Protein 1GNT (pdb70)

Solvent-accessible surface area: 20882 Å² total; per-residue (Å²): 32,33,20,12,11,14,2,9,7,28,191,56,91,6,8,77,120,128,8,117,17,18,19,52,51,103,2,4,10,10,10,21,0,0,15,14,0,0,34,0,0,0,10,0,1,27,50,3,93,119,49,58,88,77,35,67,80,9,18,67,18,4,1,60,0,0,2,1,1,3,9,6,1,4,29,32,49,66,60,0,65,62,32,0,52,79,0,12,66,72,3,54,136,4,75,99,38,3,49,62,19,30,110,84,125,71,71,124,98,28,98,103,132,40,48,84,4,0,69,40,87,25,93,57,117,36,1,64,120,37,1,127,75,15,19,24,99,70,20,156,84,90,37,28,45,4,8,38,12,6,5,3,4,0,0,9,0,1,0,0,1,5,18,13,0,23,40,26,67,44,97,94,66,97,4,6,45,4,2,10,55,0,0,0,9,8,32,82,144,48,60,83,118,91,13,35,59,20,5,46,98,0,0,11,23,0,31,36,0,7,31,9,3,17,85,0,6,27,97,61,16,25,56,6,65,79,15,141,3,66,9,4,34,24,193,62,26,0,0,0,0,4,3,15,9,5,54,2,0,23,16,0,0,151,53,1,104,83,40,48,1,12,0,0,0,1,3,13,0,0,1,0,11,1,3,54,36,3,78,149,26,128,28,22,34,2,1,1,1,5,2,12,69,66,0,9,89,23,0,48,26,0,36,0,0,0,0,0,5,1,2,17,0,0,31,35,96,207,130,25,90,0,63,93,21,0,4,1,0,23,15,0,1,34,140,58,14,90,75,18,73,101,42,89,113,93,30,52,14,96,0,65,53,0,16,55,40,0,125,178,22,77,55,8,79,88,73,52,99,44,51,5,61,0,0,5,4,40,98,26,10,61,72,51,19,129,83,9,14,86,4,25,151,84,40,43,2,112,29,6,0,8,1,3,6,7,2,0,74,65,190,52,1,48,14,4,32,73,0,0,92,92,6,48,174,50,0,0,0,11,0,0,0,8,3,0,27,42,3,18,81,64,147,40,47,88,22,64,53,6,30,10,23,7,3,1,1,2,3,7,7,7,46,0,12,10,31,9,7,80,72,12,53,134,64,62,62,53,147,66,17,49,104,6,35,18,10,25,0,9,2,2,1,7,0,0,5,5,0,11,14,5,3,15,4,103,52,22,3,90,20,0,17,5,0,13,45,59,11,22,2,30,6,99,90,7,29,123,50,19,74,118,76,19,69,13,49,80,36,38,82,28,144,88,8,20,64,27,0,33,72,45,159

Foldseek 3Di:
DWDFFWPQAPVLFTDDAAGPLGAHPQNLLLLLLLLLLLLLLLQLQLLCVVLVRHDCPCLLLLLLSLQLSWAQFARDSVVSLVSSVVSNVSSVVSVVVSQVSCCVVPVDGDDDDFDVSNPDDDHSVCRRVVSVQRGLVVDPDLQLSLLLVLLSLLLNLLSPLQNLLVLLPFHDPVNSNLSSVSSNVNRDDDDPVVSVVNLLVSLVSLLVSLVSSQCSCCVVQNAFAKDKFKAWFDFFQEEEEEDARVQLVLQVLVVCQPLRYAYEYEFQCQSVRRTNNNVPRPSPRGYYDAHPQPVQVRVQQQFAAYEYAGDNDGDHDPPGDCQARYEYERSHYDPSHHYFYDADVVGDTDPPVSSVRSNVTGGGDTPDTDTFIERPFQVHVVVCVVVVVVCCVVQLAVAEEEAEEEDDDDPLLLLVLLLLVPQDLSHAYEYAASSCRSHRPDPSQARPPHGSYYYNGHSSSVSRVVVVLVVVCVVVVHPASLPPRYAAEYEYTISSRSSSVSNCVSVPAAQHEYDPDDGSSQDPVNVVVCCVSGVYHYDDHSVVVSVVSSVSD

Sequence (553 aa):
MFCFQCQETAKNTGCTVKGMCGKPEETANLQDLLIFVLRGIAIYGEKLKELGQPDRSNDDFVLQGLFATITNANWDDARFEAMISEGLARRDKLRNAFLAVYKAKNGKDFSEPLPEAATWTGDSTAFAEKAKSVGILATENEDVRSLRELLIIGLKGVAAYAEHAAVLGFRKTEIDEFMLEALASTTKDLSVDEMVALVMKAGGMAVTTMALLDEANTTTYGNPEITQVNIGVGKNPGILISGHDLKDMAELLKQTEGTGVDVYTHGEMLPANYYPAFKKYPHFVGNYGGSWWQQNPEFESFNGPILLTTNCLVPLKKENTYLDRLYTTGVVGYEGAKHIADRPAGGAKDFSALIAQAKKCPPPVEIETGSIVGGFAHHQVLALADKVVEAVKSGAIKRFVVMAGCDGRQKSRSYYTEVAENLPKDTVILTAGCAKYRYNKLNLGDIGGIPRVLDAGQCNDSYSLAVIALKLKEVFGLDDINDLPVSYDIAWYEQKAVAVLLALLFLGVKGIRLGPTLPAFLSPNVAKVLVENFNIKPIGTVQDDIAAMMAGK

CATH classification: 1.20.1270.20 (+3 more: 1.20.1270.20, 3.40.50.2030, 3.40.50.2030)

InterPro domains:
  IPR004137 Hydroxylamine reductase/Ni-containing CO dehydrogenase [PF03063] (1-546)
  IPR004137 Hydroxylamine reductase/Ni-containing CO dehydrogenase [PTHR30109] (1-549)
  IPR010048 Hydroxylamine reductase [MF_00069] (1-551)
  IPR010048 Hydroxylamine reductase [PIRSF000076] (1-551)
  IPR010048 Hydroxylamine reductase [TIGR01703] (1-549)
  IPR010048 Hydroxylamine reductase [cd01914] (1-550)
  IPR011254 Prismane-like superfamily [SSF56821] (1-550)
  IPR016099 Prismane-like, alpha/beta-sandwich [G3DSA:3.40.50.2030] (227-375)
  IPR016099 Prismane-like, alpha/beta-sandwich [G3DSA:3.40.50.2030] (378-550)
  IPR016100 Prismane, alpha-bundle [G3DSA:1.20.1270.20] (1-139)
  IPR016100 Prismane, alpha-bundle [G3DSA:1.20.1270.20] (145-226)

Organism: Nitratidesulfovibrio vulgaris (strain ATCC 29579 / DSM 644 / CCUG 34227 / NCIMB 8303 / VKM B-1760 / Hildenborough) (NCBI:txid882)

GO terms:
  GO:0005737 cytoplasm (C, EXP)

Nearest PDB structures (foldseek):
  1oa1-assembly1_A  TM=1.001E+00  e=4.311E-103  Nitratidesulfovibrio vulgaris
  1e1d-assembly1_A  TM=1.001E+00  e=6.848E-101  Nitratidesulfovibrio vulgaris
  8cns-assembly1_A  TM=9.729E-01  e=6.229E-77  Methanothermococcus thermolithotrophicus DSM 2095
  1upx-assembly1_A  TM=9.746E-01  e=1.263E-75  Desulfovibrio desulfuricans
  7wsx-assembly1_B  TM=9.552E-01  e=4.262E-41  Methanothermobacter marburgensis

Radius of gyration: 23.28 Å; Cα contacts (8 Å, |Δi|>4): 1082; chains: 1; bounding box: 63×67×52 Å

B-factor: mean 16.41, std 9.08, range [6.79, 49.94]

Secondary structure (DSSP, 8-state):
--B--STT-GGGT-BSSB-TT--BHHHHHHHHHHHHHHHHHHHHHHHHHHTT----TTHHHHHHHHHHTSTTTB--HHHHHHHHHHHHHHHHHHHHHHHHHHHHHHSS-------GGGT----GGGHHHHHTTSSGGG--SHHHHHHHHHHHHHHHHHHHHHHHHHHTT---HHHHHHHHHHHHHTTS---HHHHHHHHHHHHHHHHHHHHHHHHHHHHHH-----EEEE-S--SS-EEEEESS-HHHHHHHHHHHTTTT-EEEE-GGGGGGGG-HHHHT-TTEEEE-S--GGGHHHHHHHH-S-EEESSS--PPPPTT---GGGEEEETT-B-TTSEEEPPPPTTS----HHHHHHHTTSPPPPP---SEEEE---HHHHHHTHHHHHHHHHHTS--EEEE--B---S-GGGHHHHHHHHHS-TTEEEEE-SGGGGGTTTS---EETTEESEEE--SGGGHHHHHHHHHHHHHHTT-S-GGGSSEEEEEE--SHHHHHHHHHHHHTT--S-EEESS--TT--HHHHHHHHHHH--B----HHHHHHHHHTT-

Structure (mmCIF, N/CA/C/O backbone):
data_1GNT
#
_entry.id   1GNT
#
_cell.length_a   63.810
_cell.length_b   64.530
_cell.length_c   151.870
_cell.angle_alpha   90.00
_cell.angle_beta   90.00
_cell.angle_gamma   90.00
#
_symmetry.space_group_name_H-M   'P 21 21 21'
#
loop_
_entity.id
_entity.type
_entity.pdbx_description
1 polymer 'HYBRID CLUSTER PROTEIN'
2 non-polymer 'IRON/SULFUR CLUSTER'
3 non-polymer 'IRON/SULFUR/OXYGEN HYBRID CLUSTER'
4 water water
#
loop_
_atom_site.group_PDB
_atom_site.id
_atom_site.type_symbol
_atom_site.label_atom_id
_atom_site.label_alt_id
_atom_site.label_comp_id
_atom_site.label_asym_id
_atom_site.label_entity_id
_atom_site.label_seq_id
_atom_site.pdbx_PDB_ins_code
_atom_site.Cartn_x
_atom_site.Cartn_y
_atom_site.Cartn_z
_atom_site.occupancy
_atom_site.B_iso_or_equiv
_atom_site.auth_seq_id
_atom_site.auth_comp_id
_atom_site.auth_asym_id
_atom_site.auth_atom_id
_atom_site.pdbx_PDB_model_num
ATOM 1 N N . MET A 1 1 ? 36.687 12.249 5.490 1.00 11.76 1 MET A N 1
ATOM 2 C CA . MET A 1 1 ? 37.049 13.101 6.674 1.00 10.54 1 MET A CA 1
ATOM 3 C C . MET A 1 1 ? 36.385 14.462 6.528 1.00 10.50 1 MET A C 1
ATOM 4 O O . MET A 1 1 ? 35.821 14.755 5.498 1.00 10.29 1 MET A O 1
ATOM 9 N N . PHE A 1 2 ? 36.421 15.273 7.589 1.00 9.97 2 PHE A N 1
ATOM 10 C CA . PHE A 1 2 ? 36.098 16.682 7.432 1.00 8.74 2 PHE A CA 1
ATOM 11 C C . PHE A 1 2 ? 36.916 17.535 8.387 1.00 8.76 2 PHE A C 1
ATOM 12 O O . PHE A 1 2 ? 36.801 17.365 9.587 1.00 8.86 2 PHE A O 1
ATOM 20 N N . CYS A 1 3 ? 37.667 18.472 7.834 1.00 8.00 3 CYS A N 1
ATOM 21 C CA . CYS A 1 3 ? 38.478 19.373 8.652 1.00 7.38 3 CYS A CA 1
ATOM 22 C C . CYS A 1 3 ? 38.522 20.698 7.899 1.00 7.65 3 CYS A C 1
ATOM 23 O O . CYS A 1 3 ? 38.754 20.721 6.693 1.00 8.77 3 CYS A O 1
ATOM 26 N N . PHE A 1 4 ? 38.315 21.815 8.600 1.00 7.96 4 PHE A N 1
ATOM 27 C CA . PHE A 1 4 ? 38.314 23.153 8.012 1.00 7.08 4 PHE A CA 1
ATOM 28 C C . PHE A 1 4 ? 38.958 24.213 8.897 1.00 7.02 4 PHE A C 1
ATOM 29 O O . PHE A 1 4 ? 38.709 25.397 8.724 1.00 8.57 4 PHE A O 1
ATOM 37 N N . GLN A 1 5 ? 39.819 23.782 9.809 1.00 7.38 5 GLN A N 1
ATOM 38 C CA . GLN A 1 5 ? 40.345 24.676 10.853 1.00 7.38 5 GLN A CA 1
ATOM 39 C C . GLN A 1 5 ? 41.516 25.571 10.467 1.00 7.87 5 GLN A C 1
ATOM 40 O O . GLN A 1 5 ? 41.841 26.458 11.248 1.00 8.54 5 GLN A O 1
ATOM 46 N N . CYS A 1 6 ? 42.150 25.382 9.310 1.00 7.95 6 CYS A N 1
ATOM 47 C CA . CYS A 1 6 ? 43.239 26.273 8.894 1.00 7.95 6 CYS A CA 1
ATOM 48 C C . CYS A 1 6 ? 42.918 26.997 7.599 1.00 8.31 6 CYS A C 1
ATOM 49 O O . CYS A 1 6 ? 41.974 26.658 6.865 1.00 8.47 6 CYS A O 1
ATOM 52 N N . GLN A 1 7 ? 43.729 27.999 7.311 1.00 8.50 7 GLN A N 1
ATOM 53 C CA . GLN A 1 7 ? 43.511 28.881 6.179 1.00 8.79 7 GLN A CA 1
ATOM 54 C C . GLN A 1 7 ? 43.601 28.151 4.836 1.00 8.97 7 GLN A C 1
ATOM 55 O O . GLN A 1 7 ? 42.959 28.556 3.872 1.00 10.01 7 GLN A O 1
ATOM 61 N N . GLU A 1 8 ? 44.387 27.086 4.803 1.00 9.24 8 GLU A N 1
ATOM 62 C CA . GLU A 1 8 ? 44.634 26.350 3.568 1.00 9.03 8 GLU A CA 1
ATOM 63 C C . GLU A 1 8 ? 43.602 25.269 3.237 1.00 9.68 8 GLU A C 1
ATOM 64 O O . GLU A 1 8 ? 43.792 24.451 2.312 1.00 10.44 8 GLU A O 1
ATOM 70 N N . THR A 1 9 ? 42.501 25.213 3.987 1.00 8.95 9 THR A N 1
ATOM 71 C CA . THR A 1 9 ? 41.479 24.198 3.750 1.00 9.19 9 THR A CA 1
ATOM 72 C C . THR A 1 9 ? 41.013 24.234 2.274 1.00 9.76 9 THR A C 1
ATOM 73 O O . THR A 1 9 ? 40.929 25.285 1.639 1.00 9.77 9 THR A O 1
ATOM 77 N N . ALA A 1 10 ? 40.733 23.033 1.775 1.00 9.68 10 ALA A N 1
ATOM 78 C CA . ALA A 1 10 ? 40.391 22.810 0.384 1.00 9.63 10 ALA A CA 1
ATOM 79 C C . ALA A 1 10 ? 39.203 23.664 -0.048 1.00 10.15 10 ALA A C 1
ATOM 80 O O . ALA A 1 10 ? 38.153 23.673 0.591 1.00 9.84 10 ALA A O 1
ATOM 82 N N . LYS A 1 11 ? 39.431 24.403 -1.130 1.00 11.52 11 LYS A N 1
ATOM 83 C CA . LYS A 1 11 ? 38.408 25.242 -1.760 1.00 12.51 11 LYS A CA 1
ATOM 84 C C . LYS A 1 11 ? 37.871 26.280 -0.808 1.00 12.69 11 LYS A C 1
ATOM 85 O O . LYS A 1 11 ? 36.862 26.899 -1.086 1.00 12.89 11 LYS A O 1
ATOM 91 N N . ASN A 1 12 ? 38.578 26.496 0.294 1.00 11.41 12 ASN A N 1
ATOM 92 C CA . ASN A 1 12 ? 38.089 27.308 1.407 1.00 11.79 12 ASN A CA 1
ATOM 93 C C . ASN A 1 12 ? 36.714 26.884 1.922 1.00 11.95 12 ASN A C 1
ATOM 94 O O . ASN A 1 12 ? 35.912 27.716 2.378 1.00 12.90 12 ASN A O 1
ATOM 99 N N . THR A 1 13 ? 36.434 25.583 1.833 1.00 10.94 13 THR A N 1
ATOM 100 C CA . THR A 1 13 ? 35.211 25.022 2.414 1.00 10.96 13 THR A CA 1
ATOM 101 C C . THR A 1 13 ? 35.517 23.858 3.358 1.00 9.95 13 THR A C 1
ATOM 102 O O . THR A 1 13 ? 34.799 23.641 4.315 1.00 10.60 13 THR A O 1
ATOM 106 N N . GLY A 1 14 ? 36.555 23.084 3.081 1.00 8.59 14 GLY A N 1
ATOM 107 C CA . GLY A 1 14 ? 36.901 21.988 3.973 1.00 8.70 14 GLY A CA 1
ATOM 108 C C . GLY A 1 14 ? 37.560 20.807 3.268 1.00 8.66 14 GLY A C 1
ATOM 109 O O . GLY A 1 14 ? 37.211 20.465 2.140 1.00 9.68 14 GLY A O 1
ATOM 110 N N . CYS A 1 15 ? 38.547 20.212 3.920 1.00 8.96 15 CYS A N 1
ATOM 111 C CA . CYS A 1 15 ? 39.223 19.028 3.420 1.00 8.59 15 CYS A CA 1
ATOM 112 C C . CYS A 1 15 ? 38.401 17.796 3.719 1.00 9.27 15 CYS A C 1
ATOM 113 O O . CYS A 1 15 ? 38.026 17.562 4.848 1.00 9.64 15 CYS A O 1
ATOM 116 N N . THR A 1 16 ? 38.192 16.982 2.683 1.00 10.60 16 THR A N 1
ATOM 117 C CA . THR A 1 16 ? 37.285 15.843 2.783 1.00 12.02 16 THR A CA 1
ATOM 118 C C . THR A 1 16 ? 37.858 14.470 2.463 1.00 11.43 16 THR A C 1
ATOM 119 O O . THR A 1 16 ? 37.248 13.450 2.804 1.00 11.96 16 THR A O 1
ATOM 123 N N . VAL A 1 17 ? 39.043 14.463 1.863 1.00 11.16 17 VAL A N 1
ATOM 124 C CA . VAL A 1 17 ? 39.690 13.207 1.478 1.00 12.01 17 VAL A CA 1
ATOM 125 C C . VAL A 1 17 ? 41.060 13.060 2.150 1.00 11.16 17 VAL A C 1
ATOM 126 O O . VAL A 1 17 ? 41.298 12.071 2.856 1.00 12.34 17 VAL A O 1
ATOM 130 N N . LYS A 1 18 ? 41.909 14.055 1.951 1.00 11.21 18 LYS A N 1
ATOM 131 C CA . LYS A 1 18 ? 43.214 14.148 2.600 1.00 11.40 18 LYS A CA 1
ATOM 132 C C . LYS A 1 18 ? 43.428 15.646 2.768 1.00 10.85 18 LYS A C 1
ATOM 133 O O . LYS A 1 18 ? 43.132 16.420 1.861 1.00 12.24 18 LYS A O 1
ATOM 139 N N . GLY A 1 19 ? 44.004 16.057 3.898 1.00 10.06 19 GLY A N 1
ATOM 140 C CA . GLY A 1 19 ? 44.198 17.471 4.107 1.00 9.93 19 GLY A CA 1
ATOM 141 C C . GLY A 1 19 ? 45.193 18.068 3.147 1.00 9.50 19 GLY A C 1
ATOM 142 O O . GLY A 1 19 ? 46.179 17.405 2.736 1.00 10.03 19 GLY A O 1
ATOM 143 N N . MET A 1 20 ? 45.033 19.365 2.863 1.00 9.85 20 MET A N 1
ATOM 144 C CA . MET A 1 20 ? 46.010 20.104 2.089 1.00 10.32 20 MET A CA 1
ATOM 145 C C . MET A 1 20 ? 47.346 20.173 2.841 1.00 10.89 20 MET A C 1
ATOM 146 O O . MET A 1 20 ? 48.398 20.352 2.214 1.00 11.84 20 MET A O 1
ATOM 151 N N . CYS A 1 21 ? 47.338 20.012 4.165 1.00 9.76 21 CYS A N 1
ATOM 152 C CA . CYS A 1 21 ? 48.538 19.946 4.980 1.00 9.68 21 CYS A CA 1
ATOM 153 C C . CYS A 1 21 ? 49.211 18.576 4.895 1.00 9.65 21 CYS A C 1
ATOM 154 O O . CYS A 1 21 ? 50.354 18.430 5.335 1.00 9.95 21 CYS A O 1
ATOM 157 N N . GLY A 1 22 ? 48.497 17.577 4.373 1.00 9.61 22 GLY A N 1
ATOM 158 C CA . GLY A 1 22 ? 48.960 16.206 4.326 1.00 10.21 22 GLY A CA 1
ATOM 159 C C . GLY A 1 22 ? 48.237 15.275 5.282 1.00 10.32 22 GLY A C 1
ATOM 160 O O . GLY A 1 22 ? 48.474 14.086 5.271 1.00 11.73 22 GLY A O 1
ATOM 161 N N . LYS A 1 23 ? 47.324 15.786 6.106 1.00 9.44 23 LYS A N 1
ATOM 162 C CA . LYS A 1 23 ? 46.709 14.950 7.133 1.00 9.61 23 LYS A CA 1
ATOM 163 C C . LYS A 1 23 ? 45.802 13.897 6.505 1.00 9.55 23 LYS A C 1
ATOM 164 O O . LYS A 1 23 ? 44.795 14.224 5.853 1.00 9.59 23 LYS A O 1
ATOM 170 N N . PRO A 1 24 ? 46.127 12.615 6.713 1.00 9.83 24 PRO A N 1
ATOM 171 C CA . PRO A 1 24 ? 45.290 11.543 6.172 1.00 10.93 24 PRO A CA 1
ATOM 172 C C . PRO A 1 24 ? 43.982 11.374 6.911 1.00 11.03 24 PRO A C 1
ATOM 173 O O . PRO A 1 24 ? 43.838 11.787 8.060 1.00 10.24 24 PRO A O 1
ATOM 177 N N . GLU A 1 25 ? 43.027 10.751 6.235 1.00 10.27 25 GLU A N 1
ATOM 178 C CA . GLU A 1 25 ? 41.717 10.482 6.779 1.00 10.85 25 GLU A CA 1
ATOM 179 C C . GLU A 1 25 ? 41.782 9.842 8.157 1.00 11.05 25 GLU A C 1
ATOM 180 O O . GLU A 1 25 ? 41.082 10.253 9.073 1.00 10.08 25 GLU A O 1
ATOM 191 N N . GLU A 1 26 ? 42.635 8.841 8.339 1.00 10.67 26 GLU A N 1
ATOM 192 C CA . GLU A 1 26 ? 42.670 8.132 9.599 1.00 10.74 26 GLU A CA 1
ATOM 193 C C . GLU A 1 26 ? 43.114 9.032 10.760 1.00 10.21 26 GLU A C 1
ATOM 194 O O . GLU A 1 26 ? 42.584 8.954 11.849 1.00 9.98 26 GLU A O 1
ATOM 205 N N . THR A 1 27 ? 44.105 9.860 10.482 1.00 9.44 27 THR A N 1
ATOM 206 C CA . THR A 1 27 ? 44.598 10.810 11.475 1.00 9.67 27 THR A CA 1
ATOM 207 C C . THR A 1 27 ? 43.553 11.870 11.799 1.00 8.53 27 THR A C 1
ATOM 208 O O . THR A 1 27 ? 43.319 12.170 12.970 1.00 7.85 27 THR A O 1
ATOM 212 N N . ALA A 1 28 ? 42.948 12.413 10.756 1.00 8.95 28 ALA A N 1
ATOM 213 C CA . ALA A 1 28 ? 41.912 13.423 10.946 1.00 8.49 28 ALA A CA 1
ATOM 214 C C . ALA A 1 28 ? 40.786 12.904 11.816 1.00 8.33 28 ALA A C 1
ATOM 215 O O . ALA A 1 28 ? 40.325 13.584 12.751 1.00 8.76 28 ALA A O 1
ATOM 217 N N . ASN A 1 29 ? 40.366 11.683 11.526 1.00 8.10 29 ASN A N 1
ATOM 218 C CA . ASN A 1 29 ? 39.269 11.102 12.252 1.00 8.93 29 ASN A CA 1
ATOM 219 C C . ASN A 1 29 ? 39.657 10.815 13.705 1.00 9.09 29 ASN A C 1
ATOM 220 O O . ASN A 1 29 ? 38.862 11.041 14.624 1.00 8.84 29 ASN A O 1
ATOM 225 N N . LEU A 1 30 ? 40.887 10.376 13.949 1.00 8.12 30 LEU A N 1
ATOM 226 C CA . LEU A 1 30 ? 41.316 10.131 15.321 1.00 8.95 30 LEU A CA 1
ATOM 227 C C . LEU A 1 30 ? 41.358 11.434 16.128 1.00 8.13 30 LEU A C 1
ATOM 228 O O . LEU A 1 30 ? 41.034 11.440 17.306 1.00 8.41 30 LEU A O 1
ATOM 233 N N . GLN A 1 31 ? 41.747 12.526 15.496 1.00 8.11 31 GLN A N 1
ATOM 234 C CA . GLN A 1 31 ? 41.722 13.835 16.162 1.00 8.10 31 GLN A CA 1
ATOM 235 C C . GLN A 1 31 ? 40.287 14.181 16.558 1.00 8.09 31 GLN A C 1
ATOM 236 O O . GLN A 1 31 ? 40.038 14.649 17.688 1.00 8.42 31 GLN A O 1
ATOM 242 N N . ASP A 1 32 ? 39.327 13.931 15.664 1.00 8.38 32 ASP A N 1
ATOM 243 C CA . ASP A 1 32 ? 37.910 14.139 16.010 1.00 8.70 32 ASP A CA 1
ATOM 244 C C . ASP A 1 32 ? 37.480 13.294 17.219 1.00 8.77 32 ASP A C 1
ATOM 245 O O . ASP A 1 32 ? 36.733 13.739 18.058 1.00 8.57 32 ASP A O 1
ATOM 250 N N . LEU A 1 33 ? 37.913 12.047 17.273 1.00 8.91 33 LEU A N 1
ATOM 251 C CA . LEU A 1 33 ? 37.541 11.159 18.356 1.00 8.62 33 LEU A CA 1
ATOM 252 C C . LEU A 1 33 ? 38.168 11.626 19.676 1.00 8.19 33 LEU A C 1
ATOM 253 O O . LEU A 1 33 ? 37.522 11.566 20.723 1.00 8.27 33 LEU A O 1
ATOM 258 N N . LEU A 1 34 ? 39.419 12.089 19.628 1.00 7.77 34 LEU A N 1
ATOM 259 C CA . LEU A 1 34 ? 39.989 12.668 20.835 1.00 8.07 34 LEU A CA 1
ATOM 260 C C . LEU A 1 34 ? 39.149 13.850 21.341 1.00 7.61 34 LEU A C 1
ATOM 261 O O . LEU A 1 34 ? 38.894 13.980 22.544 1.00 8.46 34 LEU A O 1
ATOM 266 N N . ILE A 1 35 ? 38.811 14.781 20.449 1.00 7.00 35 ILE A N 1
ATOM 267 C CA . ILE A 1 35 ? 38.025 15.935 20.900 1.00 7.76 35 ILE A CA 1
ATOM 268 C C . ILE A 1 35 ? 36.659 15.482 21.487 1.00 7.90 35 ILE A C 1
ATOM 269 O O . ILE A 1 35 ? 36.196 16.036 22.483 1.00 7.85 35 ILE A O 1
ATOM 278 N N . PHE A 1 36 ? 36.055 14.451 20.907 1.00 8.95 36 PHE A N 1
ATOM 279 C CA . PHE A 1 36 ? 34.826 13.863 21.448 1.00 8.78 36 PHE A CA 1
ATOM 280 C C . PHE A 1 36 ? 35.050 13.406 22.895 1.00 9.36 36 PHE A C 1
ATOM 281 O O . PHE A 1 36 ? 34.231 13.698 23.782 1.00 8.53 36 PHE A O 1
ATOM 289 N N . VAL A 1 37 ? 36.129 12.689 23.162 1.00 8.12 37 VAL A N 1
ATOM 290 C CA . VAL A 1 37 ? 36.426 12.239 24.506 1.00 8.56 37 VAL A CA 1
ATOM 291 C C . VAL A 1 37 ? 36.684 13.425 25.448 1.00 8.54 37 VAL A C 1
ATOM 292 O O . VAL A 1 37 ? 36.284 13.420 26.609 1.00 8.55 37 VAL A O 1
ATOM 296 N N . LEU A 1 38 ? 37.387 14.445 24.960 1.00 8.25 38 LEU A N 1
ATOM 297 C CA . LEU A 1 38 ? 37.596 15.635 25.772 1.00 8.46 38 LEU A CA 1
ATOM 298 C C . LEU A 1 38 ? 36.266 16.297 26.157 1.00 7.87 38 LEU A C 1
ATOM 299 O O . LEU A 1 38 ? 36.141 16.803 27.266 1.00 8.48 38 LEU A O 1
ATOM 304 N N . ARG A 1 39 ? 35.300 16.293 25.243 1.00 8.44 39 ARG A N 1
ATOM 305 C CA . ARG A 1 39 ? 33.971 16.831 25.570 1.00 8.34 39 ARG A CA 1
ATOM 306 C C . ARG A 1 39 ? 33.355 16.007 26.715 1.00 8.09 39 ARG A C 1
ATOM 307 O O . ARG A 1 39 ? 32.687 16.568 27.575 1.00 8.67 39 ARG A O 1
ATOM 315 N N . GLY A 1 40 ? 33.558 14.689 26.715 1.00 8.16 40 GLY A N 1
ATOM 316 C CA . GLY A 1 40 ? 33.050 13.848 27.789 1.00 8.76 40 GLY A CA 1
ATOM 317 C C . GLY A 1 40 ? 33.692 14.180 29.124 1.00 8.90 40 GLY A C 1
ATOM 318 O O . GLY A 1 40 ? 32.978 14.269 30.151 1.00 9.39 40 GLY A O 1
ATOM 319 N N . ILE A 1 41 ? 35.009 14.354 29.143 1.00 8.57 41 ILE A N 1
ATOM 320 C CA . ILE A 1 41 ? 35.684 14.774 30.352 1.00 8.86 41 ILE A CA 1
ATOM 321 C C . ILE A 1 41 ? 35.085 16.079 30.851 1.00 8.98 41 ILE A C 1
ATOM 322 O O . ILE A 1 41 ? 34.829 16.276 32.033 1.00 8.75 41 ILE A O 1
ATOM 327 N N . ALA A 1 42 ? 34.883 17.000 29.924 1.00 8.02 42 ALA A N 1
ATOM 328 C CA . ALA A 1 42 ? 34.367 18.316 30.255 1.00 7.83 42 ALA A CA 1
ATOM 329 C C . ALA A 1 42 ? 32.950 18.279 30.850 1.00 8.70 42 ALA A C 1
ATOM 330 O O . ALA A 1 42 ? 32.666 19.052 31.764 1.00 8.84 42 ALA A O 1
ATOM 332 N N . ILE A 1 43 ? 32.074 17.435 30.314 1.00 8.55 43 ILE A N 1
ATOM 333 C CA . ILE A 1 43 ? 30.723 17.323 30.855 1.00 9.12 43 ILE A CA 1
ATOM 334 C C . ILE A 1 43 ? 30.768 17.035 32.350 1.00 8.77 43 ILE A C 1
ATOM 335 O O . ILE A 1 43 ? 30.161 17.735 33.163 1.00 9.39 43 ILE A O 1
ATOM 340 N N . TYR A 1 44 ? 31.509 15.998 32.731 1.00 8.51 44 TYR A N 1
ATOM 341 C CA . TYR A 1 44 ? 31.587 15.651 34.151 1.00 9.56 44 TYR A CA 1
ATOM 342 C C . TYR A 1 44 ? 32.401 16.670 34.971 1.00 10.20 44 TYR A C 1
ATOM 343 O O . TYR A 1 44 ? 32.070 16.968 36.130 1.00 10.22 44 TYR A O 1
ATOM 352 N N . GLY A 1 45 ? 33.511 17.172 34.404 1.00 10.06 45 GLY A N 1
ATOM 353 C CA . GLY A 1 45 ? 34.342 18.110 35.126 1.00 10.16 45 GLY A CA 1
ATOM 354 C C . GLY A 1 45 ? 33.632 19.406 35.426 1.00 10.51 45 GLY A C 1
ATOM 355 O O . GLY A 1 45 ? 33.849 20.013 36.476 1.00 10.96 45 GLY A O 1
ATOM 356 N N . GLU A 1 46 ? 32.773 19.834 34.511 1.00 10.32 46 GLU A N 1
ATOM 357 C CA . GLU A 1 46 ? 31.973 21.008 34.724 1.00 11.72 46 GLU A CA 1
ATOM 358 C C . GLU A 1 46 ? 30.930 20.730 35.803 1.00 11.61 46 GLU A C 1
ATOM 359 O O . GLU A 1 46 ? 30.748 21.543 36.700 1.00 12.84 46 GLU A O 1
ATOM 365 N N . LYS A 1 47 ? 30.265 19.584 35.759 1.00 11.59 47 LYS A N 1
ATOM 366 C CA . LYS A 1 47 ? 29.280 19.284 36.786 1.00 11.92 47 LYS A CA 1
ATOM 367 C C . LYS A 1 47 ? 29.896 19.173 38.180 1.00 12.18 47 LYS A C 1
ATOM 368 O O . LYS A 1 47 ? 29.281 19.607 39.169 1.00 12.89 47 LYS A O 1
ATOM 374 N N . LEU A 1 48 ? 31.095 18.614 38.291 1.00 12.12 48 LEU A N 1
ATOM 375 C CA . LEU A 1 48 ? 31.708 18.490 39.600 1.00 12.49 48 LEU A CA 1
ATOM 376 C C . LEU A 1 48 ? 32.007 19.874 40.179 1.00 13.50 48 LEU A C 1
ATOM 377 O O . LEU A 1 48 ? 31.836 20.110 41.385 1.00 13.80 48 LEU A O 1
ATOM 382 N N . LYS A 1 49 ? 32.474 20.790 39.336 1.00 13.69 49 LYS A N 1
ATOM 383 C CA . LYS A 1 49 ? 32.718 22.163 39.771 1.00 14.71 49 LYS A CA 1
ATOM 384 C C . LYS A 1 49 ? 31.408 22.812 40.257 1.00 15.77 49 LYS A C 1
ATOM 385 O O . LYS A 1 49 ? 31.367 23.430 41.333 1.00 16.75 49 LYS A O 1
ATOM 391 N N . GLU A 1 50 ? 30.338 22.653 39.487 1.00 16.61 50 GLU A N 1
ATOM 392 C CA . GLU A 1 50 ? 29.016 23.177 39.857 1.00 18.35 50 GLU A CA 1
ATOM 393 C C . GLU A 1 50 ? 28.500 22.625 41.190 1.00 18.38 50 GLU A C 1
ATOM 394 O O . GLU A 1 50 ? 27.779 23.329 41.913 1.00 19.41 50 GLU A O 1
ATOM 400 N N . LEU A 1 51 ? 28.852 21.383 41.512 1.00 18.06 51 LEU A N 1
ATOM 401 C CA . LEU A 1 51 ? 28.443 20.740 42.767 1.00 18.77 51 LEU A CA 1
ATOM 402 C C . LEU A 1 51 ? 29.330 21.116 43.954 1.00 19.11 51 LEU A C 1
ATOM 403 O O . LEU A 1 51 ? 29.099 20.638 45.067 1.00 20.49 51 LEU A O 1
ATOM 408 N N . GLY A 1 52 ? 30.340 21.944 43.716 1.00 19.02 52 GLY A N 1
ATOM 409 C CA . GLY A 1 52 ? 31.242 22.388 44.764 1.00 19.09 52 GLY A CA 1
ATOM 410 C C . GLY A 1 52 ? 32.401 21.447 45.054 1.00 18.81 52 GLY A C 1
ATOM 411 O O . GLY A 1 52 ? 33.061 21.573 46.088 1.00 19.52 52 GLY A O 1
ATOM 412 N N . GLN A 1 53 ? 32.654 20.490 44.161 1.00 17.97 53 GLN A N 1
ATOM 413 C CA . GLN A 1 53 ? 33.752 19.557 44.342 1.00 17.77 53 GLN A CA 1
ATOM 414 C C . GLN A 1 53 ? 34.599 19.461 43.053 1.00 16.42 53 GLN A C 1
ATOM 415 O O . GLN A 1 53 ? 34.691 18.408 42.444 1.00 15.73 53 GLN A O 1
ATOM 421 N N . PRO A 1 54 ? 35.212 20.567 42.645 1.00 15.76 54 PRO A N 1
ATOM 422 C CA . PRO A 1 54 ? 35.998 20.561 41.408 1.00 15.75 54 PRO A CA 1
ATOM 423 C C . PRO A 1 54 ? 37.180 19.622 41.463 1.00 14.89 54 PRO A C 1
ATOM 424 O O . PRO A 1 54 ? 37.787 19.390 42.513 1.00 15.43 54 PRO A O 1
ATOM 428 N N . ASP A 1 55 ? 37.463 19.045 40.302 1.00 13.82 55 ASP A N 1
ATOM 429 C CA . ASP A 1 55 ? 38.580 18.128 40.104 1.00 13.41 55 ASP A CA 1
ATOM 430 C C . ASP A 1 55 ? 39.422 18.706 38.956 1.00 12.87 55 ASP A C 1
ATOM 431 O O . ASP A 1 55 ? 38.947 18.850 37.826 1.00 13.29 55 ASP A O 1
ATOM 436 N N . ARG A 1 56 ? 40.651 19.083 39.280 1.00 12.37 56 ARG A N 1
ATOM 437 C CA . ARG A 1 56 ? 41.599 19.690 38.344 1.00 12.80 56 ARG A CA 1
ATOM 438 C C . ARG A 1 56 ? 42.676 18.706 37.895 1.00 12.77 56 ARG A C 1
ATOM 439 O O . ARG A 1 56 ? 43.681 19.129 37.313 1.00 13.16 56 ARG A O 1
ATOM 447 N N . SER A 1 57 ? 42.475 17.417 38.138 1.00 12.33 57 SER A N 1
ATOM 448 C CA . SER A 1 57 ? 43.517 16.433 37.850 1.00 12.80 57 SER A CA 1
ATOM 449 C C . SER A 1 57 ? 43.779 16.232 36.356 1.00 12.38 57 SER A C 1
ATOM 450 O O . SER A 1 57 ? 44.796 15.620 35.986 1.00 13.77 57 SER A O 1
ATOM 453 N N . ASN A 1 58 ? 42.859 16.697 35.511 1.00 11.35 58 ASN A N 1
ATOM 454 C CA . ASN A 1 58 ? 42.980 16.532 34.065 1.00 10.49 58 ASN A CA 1
ATOM 455 C C . ASN A 1 58 ? 43.418 17.796 33.358 1.00 10.20 58 ASN A C 1
ATOM 456 O O . ASN A 1 58 ? 43.440 17.814 32.142 1.00 9.56 58 ASN A O 1
ATOM 461 N N . ASP A 1 59 ? 43.817 18.837 34.087 1.00 10.16 59 ASP A N 1
ATOM 462 C CA . ASP A 1 59 ? 44.183 20.127 33.460 1.00 10.47 59 ASP A CA 1
ATOM 463 C C . ASP A 1 59 ? 45.245 19.947 32.336 1.00 10.28 59 ASP A C 1
ATOM 464 O O . ASP A 1 59 ? 45.077 20.436 31.200 1.00 9.59 59 ASP A O 1
ATOM 469 N N . ASP A 1 60 ? 46.372 19.316 32.648 1.00 10.14 60 ASP A N 1
ATOM 470 C CA . ASP A 1 60 ? 47.430 19.178 31.649 1.00 11.14 60 ASP A CA 1
ATOM 471 C C . ASP A 1 60 ? 47.006 18.295 30.488 1.00 9.21 60 ASP A C 1
ATOM 472 O O . ASP A 1 60 ? 47.337 18.581 29.330 1.00 8.95 60 ASP A O 1
ATOM 477 N N . PHE A 1 61 ? 46.296 17.209 30.792 1.00 9.36 61 PHE A N 1
ATOM 478 C CA . PHE A 1 61 ? 45.804 16.303 29.763 1.00 9.77 61 PHE A CA 1
ATOM 479 C C . PHE A 1 61 ? 44.933 17.021 28.738 1.00 8.91 61 PHE A C 1
ATOM 480 O O . PHE A 1 61 ? 45.045 16.798 27.522 1.00 8.65 61 PHE A O 1
ATOM 488 N N . VAL A 1 62 ? 44.063 17.897 29.230 1.00 8.44 62 VAL A N 1
ATOM 489 C CA . VAL A 1 62 ? 43.174 18.626 28.343 1.00 8.30 62 VAL A CA 1
ATOM 490 C C . VAL A 1 62 ? 43.925 19.612 27.460 1.00 7.60 62 VAL A C 1
ATOM 491 O O . VAL A 1 62 ? 43.686 19.669 26.265 1.00 8.08 62 VAL A O 1
ATOM 495 N N . LEU A 1 63 ? 44.856 20.357 28.048 1.00 8.59 63 LEU A N 1
ATOM 496 C CA . LEU A 1 63 ? 45.625 21.315 27.231 1.00 8.64 63 LEU A CA 1
ATOM 497 C C . LEU A 1 63 ? 46.405 20.586 26.140 1.00 8.19 63 LEU A C 1
ATOM 498 O O . LEU A 1 63 ? 46.416 20.982 24.970 1.00 8.90 63 LEU A O 1
ATOM 503 N N . GLN A 1 64 ? 47.047 19.483 26.518 1.00 8.99 64 GLN A N 1
ATOM 504 C CA . GLN A 1 64 ? 47.908 18.793 25.570 1.00 9.36 64 GLN A CA 1
ATOM 505 C C . GLN A 1 64 ? 47.113 18.085 24.488 1.00 9.42 64 GLN A C 1
ATOM 506 O O . GLN A 1 64 ? 47.558 17.998 23.331 1.00 9.74 64 GLN A O 1
ATOM 512 N N . GLY A 1 65 ? 45.928 17.596 24.835 1.00 8.82 65 GLY A N 1
ATOM 513 C CA . GLY A 1 65 ? 45.072 16.940 23.869 1.00 8.58 65 GLY A CA 1
ATOM 514 C C . GLY A 1 65 ? 44.567 17.897 22.808 1.00 8.31 65 GLY A C 1
ATOM 515 O O . GLY A 1 65 ? 44.541 17.603 21.623 1.00 9.49 65 GLY A O 1
ATOM 516 N N . LEU A 1 66 ? 44.129 19.079 23.253 1.00 7.98 66 LEU A N 1
ATOM 517 C CA . LEU A 1 66 ? 43.709 20.116 22.327 1.00 7.69 66 LEU A CA 1
ATOM 518 C C . LEU A 1 66 ? 44.887 20.514 21.421 1.00 7.35 66 LEU A C 1
ATOM 519 O O . LEU A 1 66 ? 44.737 20.597 20.202 1.00 7.84 66 LEU A O 1
ATOM 524 N N . PHE A 1 67 ? 46.059 20.773 22.018 1.00 7.82 67 PHE A N 1
ATOM 525 C CA . PHE A 1 67 ? 47.231 21.229 21.285 1.00 8.08 67 PHE A CA 1
ATOM 526 C C . PHE A 1 67 ? 47.611 20.182 20.225 1.00 8.00 67 PHE A C 1
ATOM 527 O O . PHE A 1 67 ? 47.999 20.544 19.107 1.00 7.86 67 PHE A O 1
ATOM 535 N N . ALA A 1 68 ? 47.541 18.890 20.560 1.00 8.36 68 ALA A N 1
ATOM 536 C CA . ALA A 1 68 ? 47.921 17.831 19.610 1.00 9.13 68 ALA A CA 1
ATOM 537 C C . ALA A 1 68 ? 47.093 17.858 18.339 1.00 9.20 68 ALA A C 1
ATOM 538 O O . ALA A 1 68 ? 47.529 17.302 17.320 1.00 9.32 68 ALA A O 1
ATOM 540 N N . THR A 1 69 ? 45.895 18.464 18.378 1.00 8.27 69 THR A N 1
ATOM 541 C CA . THR A 1 69 ? 45.027 18.549 17.204 1.00 8.50 69 THR A CA 1
ATOM 542 C C . THR A 1 69 ? 45.171 19.820 16.384 1.00 8.06 69 THR A C 1
ATOM 543 O O . THR A 1 69 ? 44.432 19.995 15.392 1.00 9.50 69 THR A O 1
ATOM 547 N N . ILE A 1 70 ? 46.100 20.695 16.764 1.00 7.88 70 ILE A N 1
ATOM 548 C CA . ILE A 1 70 ? 46.365 21.896 15.993 1.00 7.81 70 ILE A CA 1
ATOM 549 C C . ILE A 1 70 ? 47.060 21.517 14.670 1.00 6.79 70 ILE A C 1
ATOM 550 O O . ILE A 1 70 ? 47.787 20.521 14.586 1.00 7.66 70 ILE A O 1
ATOM 555 N N . THR A 1 71 ? 46.857 22.318 13.643 1.00 6.96 71 THR A N 1
ATOM 556 C CA . THR A 1 71 ? 47.449 22.063 12.340 1.00 7.57 71 THR A CA 1
ATOM 557 C C . THR A 1 71 ? 48.969 21.884 12.457 1.00 7.92 71 THR A C 1
ATOM 558 O O . THR A 1 71 ? 49.666 22.689 13.094 1.00 7.93 71 THR A O 1
ATOM 562 N N . ASN A 1 72 ? 49.454 20.815 11.834 1.00 7.22 72 ASN A N 1
ATOM 563 C CA . ASN A 1 72 ? 50.901 20.497 11.783 1.00 7.47 72 ASN A CA 1
ATOM 564 C C . ASN A 1 72 ? 51.570 20.153 13.129 1.00 7.80 72 ASN A C 1
ATOM 565 O O . ASN A 1 72 ? 52.805 20.246 13.256 1.00 8.32 72 ASN A O 1
ATOM 570 N N . ALA A 1 73 ? 50.768 19.754 14.124 1.00 8.07 73 ALA A N 1
ATOM 571 C CA . ALA A 1 73 ? 51.320 19.438 15.445 1.00 8.33 73 ALA A CA 1
ATOM 572 C C . ALA A 1 73 ? 51.677 17.980 15.622 1.00 8.56 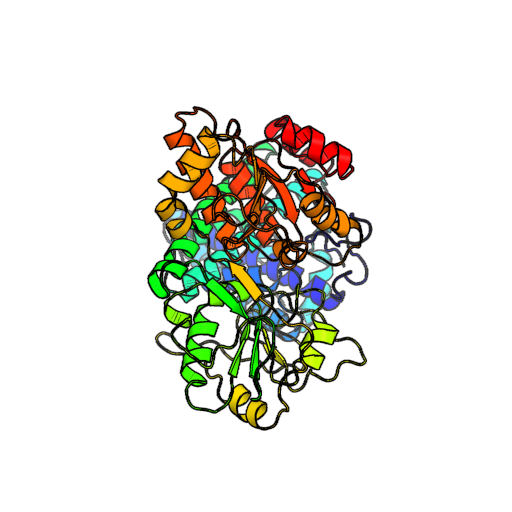73 ALA A C 1
ATOM 573 O O . ALA A 1 73 ? 52.771 17.673 16.068 1.00 9.66 73 ALA A O 1
ATOM 575 N N . ASN A 1 74 ? 50.764 17.066 15.338 1.00 9.15 74 ASN A N 1
ATOM 576 C CA . ASN A 1 74 ? 51.011 15.647 15.629 1.00 9.18 74 ASN A CA 1
ATOM 577 C C . ASN A 1 74 ? 50.374 14.791 14.566 1.00 9.03 74 ASN A C 1
ATOM 578 O O . ASN A 1 74 ? 49.201 14.928 14.238 1.00 10.20 74 ASN A O 1
ATOM 583 N N . TRP A 1 75 ? 51.227 13.943 13.990 1.00 8.98 75 TRP A N 1
ATOM 584 C CA . TRP A 1 75 ? 50.925 13.102 12.838 1.00 9.89 75 TRP A CA 1
ATOM 585 C C . TRP A 1 75 ? 50.933 11.614 13.197 1.00 9.88 75 TRP A C 1
ATOM 586 O O . TRP A 1 75 ? 50.773 10.755 12.320 1.00 10.73 75 TRP A O 1
ATOM 597 N N . ASP A 1 76 ? 51.205 11.287 14.452 1.00 9.70 76 ASP A N 1
ATOM 598 C CA . ASP A 1 76 ? 51.405 9.888 14.886 1.00 9.97 76 ASP A CA 1
ATOM 599 C C . ASP A 1 76 ? 50.115 9.265 15.422 1.00 9.50 76 ASP A C 1
ATOM 600 O O . ASP A 1 76 ? 49.663 9.575 16.534 1.00 9.27 76 ASP A O 1
ATOM 605 N N . ASP A 1 77 ? 49.498 8.422 14.605 1.00 9.78 77 ASP A N 1
ATOM 606 C CA . ASP A 1 77 ? 48.242 7.823 14.998 1.00 10.03 77 ASP A CA 1
ATOM 607 C C . ASP A 1 77 ? 48.293 7.085 16.312 1.00 10.36 77 ASP A C 1
ATOM 608 O O . ASP A 1 77 ? 47.303 7.066 17.051 1.00 10.50 77 ASP A O 1
ATOM 613 N N . ALA A 1 78 ? 49.425 6.464 16.620 1.00 11.28 78 ALA A N 1
ATOM 614 C CA . ALA A 1 78 ? 49.578 5.766 17.890 1.00 11.62 78 ALA A CA 1
ATOM 615 C C . ALA A 1 78 ? 49.472 6.704 19.081 1.00 11.24 78 ALA A C 1
ATOM 616 O O . ALA A 1 78 ? 48.995 6.292 20.143 1.00 11.69 78 ALA A O 1
ATOM 618 N N . ARG A 1 79 ? 49.961 7.936 18.927 1.00 11.08 79 ARG A N 1
ATOM 619 C CA . ARG A 1 79 ? 49.869 8.928 19.995 1.00 10.79 79 ARG A CA 1
ATOM 620 C C . ARG A 1 79 ? 48.399 9.253 20.238 1.00 10.34 79 ARG A C 1
ATOM 621 O O . ARG A 1 79 ? 47.958 9.349 21.381 1.00 9.79 79 ARG A O 1
ATOM 629 N N . PHE A 1 80 ? 47.639 9.424 19.166 1.00 9.94 80 PHE A N 1
ATOM 630 C CA . PHE A 1 80 ? 46.222 9.708 19.325 1.00 9.51 80 PHE A CA 1
ATOM 631 C C . PHE A 1 80 ? 45.462 8.553 19.964 1.00 10.16 80 PHE A C 1
ATOM 632 O O . PHE A 1 80 ? 44.623 8.769 20.824 1.00 9.75 80 PHE A O 1
ATOM 640 N N . GLU A 1 81 ? 45.748 7.327 19.550 1.00 10.50 81 GLU A N 1
ATOM 641 C CA . GLU A 1 81 ? 45.074 6.158 20.122 1.00 10.80 81 GLU A CA 1
ATOM 642 C C . GLU A 1 81 ? 45.357 6.093 21.621 1.00 10.59 81 GLU A C 1
ATOM 643 O O . GLU A 1 81 ? 44.459 5.818 22.422 1.00 10.77 81 GLU A O 1
ATOM 649 N N . ALA A 1 82 ? 46.611 6.351 22.000 1.00 10.79 82 ALA A N 1
ATOM 650 C CA . ALA A 1 82 ? 46.990 6.357 23.409 1.00 10.80 82 ALA A CA 1
ATOM 651 C C . ALA A 1 82 ? 46.240 7.435 24.175 1.00 9.54 82 ALA A C 1
ATOM 652 O O . ALA A 1 82 ? 45.811 7.207 25.297 1.00 10.25 82 ALA A O 1
ATOM 654 N N . MET A 1 83 ? 46.138 8.628 23.604 1.00 9.47 83 MET A N 1
ATOM 655 C CA . MET A 1 83 ? 45.444 9.705 24.296 1.00 9.71 83 MET A CA 1
ATOM 656 C C . MET A 1 83 ? 43.958 9.419 24.417 1.00 9.49 83 MET A C 1
ATOM 657 O O . MET A 1 83 ? 43.345 9.766 25.420 1.00 9.74 83 MET A O 1
ATOM 662 N N . ILE A 1 84 ? 43.362 8.836 23.379 1.00 8.76 84 ILE A N 1
ATOM 663 C CA . ILE A 1 84 ? 41.942 8.505 23.448 1.00 9.08 84 ILE A CA 1
ATOM 664 C C . ILE A 1 84 ? 41.699 7.485 24.569 1.00 9.07 84 ILE A C 1
ATOM 665 O O . ILE A 1 84 ? 40.765 7.626 25.345 1.00 9.94 84 ILE A O 1
ATOM 670 N N . SER A 1 85 ? 42.508 6.434 24.638 1.00 9.54 85 SER A N 1
ATOM 671 C CA . SER A 1 85 ? 42.356 5.437 25.678 1.00 10.45 85 SER A CA 1
ATOM 672 C C . SER A 1 85 ? 42.528 6.042 27.054 1.00 10.35 85 SER A C 1
ATOM 673 O O . SER A 1 85 ? 41.764 5.770 27.957 1.00 10.83 85 SER A O 1
ATOM 676 N N . GLU A 1 86 ? 43.562 6.852 27.234 1.00 10.57 86 GLU A N 1
ATOM 677 C CA . GLU A 1 86 ? 43.769 7.505 28.529 1.00 10.03 86 GLU A CA 1
ATOM 678 C C . GLU A 1 86 ? 42.626 8.460 28.885 1.00 10.13 86 GLU A C 1
ATOM 679 O O . GLU A 1 86 ? 42.187 8.527 30.023 1.00 9.54 86 GLU A O 1
ATOM 685 N N . GLY A 1 87 ? 42.150 9.183 27.889 1.00 8.90 87 GLY A N 1
ATOM 686 C CA . GLY A 1 87 ? 41.048 10.105 28.090 1.00 9.61 87 GLY A CA 1
ATOM 687 C C . GLY A 1 87 ? 39.777 9.385 28.538 1.00 9.35 87 GLY A C 1
ATOM 688 O O . GLY A 1 87 ? 39.038 9.891 29.386 1.00 9.70 87 GLY A O 1
ATOM 689 N N . LEU A 1 88 ? 39.499 8.221 27.968 1.00 9.67 88 LEU A N 1
ATOM 690 C CA . LEU A 1 88 ? 38.337 7.437 28.366 1.00 10.24 88 LEU A CA 1
ATOM 691 C C . LEU A 1 88 ? 38.449 7.033 29.838 1.00 10.73 88 LEU A C 1
ATOM 692 O O . LEU A 1 88 ? 37.464 7.097 30.598 1.00 11.44 88 LEU A O 1
ATOM 697 N N . ALA A 1 89 ? 39.644 6.644 30.265 1.00 10.76 89 ALA A N 1
ATOM 698 C CA . ALA A 1 89 ? 39.862 6.265 31.658 1.00 11.35 89 ALA A CA 1
ATOM 699 C C . ALA A 1 89 ? 39.710 7.458 32.592 1.00 10.93 89 ALA A C 1
ATOM 700 O O . ALA A 1 89 ? 39.095 7.382 33.652 1.00 11.50 89 ALA A O 1
ATOM 702 N N . ARG A 1 90 ? 40.268 8.600 32.197 1.00 9.91 90 ARG A N 1
ATOM 703 C CA . ARG A 1 90 ? 40.111 9.814 32.975 1.00 10.10 90 ARG A CA 1
ATOM 704 C C . ARG A 1 90 ? 38.647 10.237 33.074 1.00 9.78 90 ARG A C 1
ATOM 705 O O . ARG A 1 90 ? 38.176 10.625 34.153 1.00 9.69 90 ARG A O 1
ATOM 713 N N . ARG A 1 91 ? 37.937 10.157 31.962 1.00 9.59 91 ARG A N 1
ATOM 714 C CA . ARG A 1 91 ? 36.523 10.499 31.944 1.00 9.77 91 ARG A CA 1
ATOM 715 C C . ARG A 1 91 ? 35.715 9.625 32.901 1.00 10.80 91 ARG A C 1
ATOM 716 O O . ARG A 1 91 ? 34.849 10.101 33.629 1.00 11.28 91 ARG A O 1
ATOM 724 N N . ASP A 1 92 ? 35.967 8.331 32.868 1.00 11.39 92 ASP A N 1
ATOM 725 C CA . ASP A 1 92 ? 35.207 7.393 33.702 1.00 12.61 92 ASP A CA 1
ATOM 726 C C . ASP A 1 92 ? 35.480 7.628 35.185 1.00 12.37 92 ASP A C 1
ATOM 727 O O . ASP A 1 92 ? 34.570 7.481 36.015 1.00 11.98 92 ASP A O 1
ATOM 732 N N . LYS A 1 93 ? 36.697 8.012 35.545 1.00 11.87 93 LYS A N 1
ATOM 733 C CA . LYS A 1 93 ? 36.982 8.387 36.919 1.00 12.38 93 LYS A CA 1
ATOM 734 C C . LYS A 1 93 ? 36.120 9.579 37.335 1.00 12.26 93 LYS A C 1
ATOM 735 O O . LYS A 1 93 ? 35.538 9.608 38.430 1.00 12.22 93 LYS A O 1
ATOM 746 N N . LEU A 1 94 ? 36.043 10.593 36.475 1.00 11.27 94 LEU A N 1
ATOM 747 C CA . LEU A 1 94 ? 35.221 11.751 36.791 1.00 11.08 94 LEU A CA 1
ATOM 748 C C . LEU A 1 94 ? 33.775 11.348 36.910 1.00 11.00 94 LEU A C 1
ATOM 749 O O . LEU A 1 94 ? 33.101 11.839 37.794 1.00 11.16 94 LEU A O 1
ATOM 754 N N . ARG A 1 95 ? 33.289 10.535 35.979 1.00 10.80 95 ARG A N 1
ATOM 755 C CA . ARG A 1 95 ? 31.900 10.056 36.021 1.00 11.02 95 ARG A CA 1
ATOM 756 C C . ARG A 1 95 ? 31.592 9.357 37.344 1.00 12.13 95 ARG A C 1
ATOM 757 O O . ARG A 1 95 ? 30.587 9.636 37.980 1.00 11.19 95 ARG A O 1
ATOM 765 N N . ASN A 1 96 ? 32.464 8.473 37.793 1.00 11.54 96 ASN A N 1
ATOM 766 C CA . ASN A 1 96 ? 32.160 7.756 39.037 1.00 12.68 96 ASN A CA 1
ATOM 767 C C . ASN A 1 96 ? 32.117 8.721 40.214 1.00 12.07 96 ASN A C 1
ATOM 768 O O . ASN A 1 96 ? 31.260 8.612 41.100 1.00 12.31 96 ASN A O 1
ATOM 773 N N . ALA A 1 97 ? 33.005 9.704 40.222 1.00 11.51 97 ALA A N 1
ATOM 774 C CA . ALA A 1 97 ? 33.015 10.682 41.280 1.00 11.27 97 ALA A CA 1
ATOM 775 C C . ALA A 1 97 ? 31.727 11.508 41.241 1.00 11.18 97 ALA A C 1
ATOM 776 O O . ALA A 1 97 ? 31.083 11.758 42.263 1.00 12.40 97 ALA A O 1
ATOM 778 N N . PHE A 1 98 ? 31.340 11.920 40.047 1.00 10.81 98 PHE A N 1
ATOM 779 C CA . PHE A 1 98 ? 30.137 12.689 39.844 1.00 10.93 98 PHE A CA 1
ATOM 780 C C . PHE A 1 98 ? 28.878 11.943 40.307 1.00 10.92 98 PHE A C 1
ATOM 781 O O . PHE A 1 98 ? 28.003 12.531 40.960 1.00 10.74 98 PHE A O 1
ATOM 789 N N . LEU A 1 99 ? 28.754 10.686 39.919 1.00 11.16 99 LEU A N 1
ATOM 790 C CA . LEU A 1 99 ? 27.560 9.915 40.278 1.00 11.33 99 LEU A CA 1
ATOM 791 C C . LEU A 1 99 ? 27.373 9.875 41.795 1.00 10.95 99 LEU A C 1
ATOM 792 O O . LEU A 1 99 ? 26.237 10.000 42.297 1.00 11.18 99 LEU A O 1
ATOM 797 N N . ALA A 1 100 ? 28.464 9.723 42.532 1.00 10.37 100 ALA A N 1
ATOM 798 C CA . ALA A 1 100 ? 28.402 9.655 44.001 1.00 11.21 100 ALA A CA 1
ATOM 799 C C . ALA A 1 100 ? 28.034 10.979 44.639 1.00 11.79 100 ALA A C 1
ATOM 800 O O . ALA A 1 100 ? 27.251 11.024 45.597 1.00 11.76 100 ALA A O 1
ATOM 802 N N . VAL A 1 101 ? 28.625 12.059 44.140 1.00 11.76 101 VAL A N 1
ATOM 803 C CA . VAL A 1 101 ? 28.335 13.372 44.659 1.00 11.76 101 VAL A CA 1
ATOM 804 C C . VAL A 1 101 ? 26.883 13.751 44.340 1.00 11.10 101 VAL A C 1
ATOM 805 O O . VAL A 1 101 ? 26.149 14.275 45.191 1.00 10.83 101 VAL A O 1
ATOM 809 N N . TYR A 1 102 ? 26.442 13.478 43.119 1.00 10.68 102 TYR A N 1
ATOM 810 C CA . TYR A 1 102 ? 25.083 13.809 42.720 1.00 10.77 102 TYR A CA 1
ATOM 811 C C . TYR A 1 102 ? 24.093 13.074 43.637 1.00 10.92 102 TYR A C 1
ATOM 812 O O . TYR A 1 102 ? 23.094 13.662 44.113 1.00 10.96 102 TYR A O 1
ATOM 821 N N . LYS A 1 103 ? 24.368 11.798 43.898 1.00 9.93 103 LYS A N 1
ATOM 822 C CA . LYS A 1 103 ? 23.459 10.980 44.720 1.00 10.15 103 LYS A CA 1
ATOM 823 C C . LYS A 1 103 ? 23.390 11.549 46.140 1.00 10.08 103 LYS A C 1
ATOM 824 O O . LYS A 1 103 ? 22.286 11.614 46.724 1.00 11.21 103 LYS A O 1
ATOM 830 N N . ALA A 1 104 ? 24.530 11.948 46.685 1.00 10.83 104 ALA A N 1
ATOM 831 C CA . ALA A 1 104 ? 24.558 12.511 48.023 1.00 12.48 104 ALA A CA 1
ATOM 832 C C . ALA A 1 104 ? 23.790 13.820 48.112 1.00 13.62 104 ALA A C 1
ATOM 833 O O . ALA A 1 104 ? 23.101 14.081 49.097 1.00 15.08 104 ALA A O 1
ATOM 835 N N . LYS A 1 105 ? 23.883 14.644 47.076 1.00 13.11 105 LYS A N 1
ATOM 836 C CA . LYS A 1 105 ? 23.268 15.965 47.080 1.00 13.47 105 LYS A CA 1
ATOM 837 C C . LYS A 1 105 ? 21.784 15.941 46.741 1.00 13.52 105 LYS A C 1
ATOM 838 O O . LYS A 1 105 ? 21.044 16.857 47.114 1.00 14.92 105 LYS A O 1
ATOM 844 N N . ASN A 1 106 ? 21.346 14.913 46.036 1.00 13.08 106 ASN A N 1
ATOM 845 C CA . ASN A 1 106 ? 19.975 14.860 45.538 1.00 12.81 106 ASN A CA 1
ATOM 846 C C . ASN A 1 106 ? 19.119 13.763 46.152 1.00 11.83 106 ASN A C 1
ATOM 847 O O . ASN A 1 106 ? 17.899 13.760 45.943 1.00 12.71 106 ASN A O 1
ATOM 852 N N . GLY A 1 107 ? 19.734 12.813 46.842 1.00 11.54 107 GLY A N 1
ATOM 853 C CA . GLY A 1 107 ? 19.000 11.709 47.444 1.00 11.54 107 GLY A CA 1
ATOM 854 C C . GLY A 1 107 ? 18.448 10.739 46.439 1.00 11.16 107 GLY A C 1
ATOM 855 O O . GLY A 1 107 ? 17.486 10.025 46.739 1.00 11.29 107 GLY A O 1
ATOM 856 N N . LYS A 1 108 ? 19.051 10.664 45.258 1.00 10.99 108 LYS A N 1
ATOM 857 C CA . LYS A 1 108 ? 18.600 9.766 44.208 1.00 11.31 108 LYS A CA 1
ATOM 858 C C . LYS A 1 108 ? 19.718 9.575 43.182 1.00 10.84 108 LYS A C 1
ATOM 859 O O . LYS A 1 108 ? 20.621 10.421 43.089 1.00 11.14 108 LYS A O 1
ATOM 865 N N . ASP A 1 109 ? 19.645 8.515 42.406 1.00 11.09 109 ASP A N 1
ATOM 866 C CA . ASP A 1 109 ? 20.615 8.244 41.339 1.00 11.74 109 ASP A CA 1
ATOM 867 C C . ASP A 1 109 ? 20.462 9.312 40.268 1.00 11.11 109 ASP A C 1
ATOM 868 O O . ASP A 1 109 ? 19.343 9.734 39.960 1.00 11.73 109 ASP A O 1
ATOM 873 N N . PHE A 1 110 ? 21.572 9.708 39.652 1.00 11.75 110 PHE A N 1
ATOM 874 C CA . PHE A 1 110 ? 21.525 10.533 38.455 1.00 11.76 110 PHE A CA 1
ATOM 875 C C . PHE A 1 110 ? 20.821 9.794 37.324 1.00 12.64 110 PHE A C 1
ATOM 876 O O . PHE A 1 110 ? 21.165 8.651 37.030 1.00 13.67 110 PHE A O 1
ATOM 884 N N . SER A 1 111 ? 19.851 10.430 36.677 1.00 14.15 111 SER A N 1
ATOM 885 C CA . SER A 1 111 ? 19.118 9.766 35.604 1.00 16.76 111 SER A CA 1
ATOM 886 C C . SER A 1 111 ? 18.850 10.582 34.343 1.00 17.10 111 SER A C 1
ATOM 887 O O . SER A 1 111 ? 18.128 10.120 33.463 1.00 18.63 111 SER A O 1
ATOM 890 N N . GLU A 1 112 ? 19.419 11.773 34.247 1.00 17.33 112 GLU A N 1
ATOM 891 C CA . GLU A 1 112 ? 19.207 12.612 33.065 1.00 17.86 112 GLU A CA 1
ATOM 892 C C . GLU A 1 112 ? 19.997 12.070 31.868 1.00 17.16 112 GLU A C 1
ATOM 893 O O . GLU A 1 112 ? 21.131 11.612 32.017 1.00 16.86 112 GLU A O 1
ATOM 899 N N . PRO A 1 113 ? 19.407 12.096 30.680 1.00 17.37 113 PRO A N 1
ATOM 900 C CA . PRO A 1 113 ? 20.133 11.664 29.488 1.00 16.91 113 PRO A CA 1
ATOM 901 C C . PRO A 1 113 ? 21.362 12.535 29.227 1.00 15.79 113 PRO A C 1
ATOM 902 O O . PRO A 1 113 ? 21.318 13.740 29.454 1.00 16.47 113 PRO A O 1
ATOM 906 N N . LEU A 1 114 ? 22.454 11.913 28.813 1.00 13.70 114 LEU A N 1
ATOM 907 C CA . LEU A 1 114 ? 23.695 12.626 28.501 1.00 13.85 114 LEU A CA 1
ATOM 908 C C . LEU A 1 114 ? 24.095 12.399 27.052 1.00 13.61 114 LEU A C 1
ATOM 909 O O . LEU A 1 114 ? 23.792 11.385 26.448 1.00 13.13 114 LEU A O 1
ATOM 914 N N . PRO A 1 115 ? 24.833 13.356 26.493 1.00 13.95 115 PRO A N 1
ATOM 915 C CA . PRO A 1 115 ? 25.400 13.160 25.159 1.00 14.05 115 PRO A CA 1
ATOM 916 C C . PRO A 1 115 ? 26.319 11.939 25.127 1.00 13.03 115 PRO A C 1
ATOM 917 O O . PRO A 1 115 ? 26.935 11.551 26.136 1.00 11.89 115 PRO A O 1
ATOM 921 N N . GLU A 1 116 ? 26.445 11.356 23.943 1.00 12.88 116 GLU A N 1
ATOM 922 C CA . GLU A 1 116 ? 27.239 10.168 23.759 1.00 14.35 116 GLU A CA 1
ATOM 923 C C . GLU A 1 116 ? 28.702 10.369 24.174 1.00 13.23 116 GLU A C 1
ATOM 924 O O . GLU A 1 116 ? 29.370 9.439 24.591 1.00 12.43 116 GLU A O 1
ATOM 930 N N . ALA A 1 117 ? 29.206 11.589 24.069 1.00 11.55 117 ALA A N 1
ATOM 931 C CA . ALA A 1 117 ? 30.588 11.858 24.477 1.00 11.28 117 ALA A CA 1
ATOM 932 C C . ALA A 1 117 ? 30.859 11.466 25.927 1.00 10.96 117 ALA A C 1
ATOM 933 O O . ALA A 1 117 ? 31.972 11.115 26.295 1.00 11.34 117 ALA A O 1
ATOM 935 N N . ALA A 1 118 ? 29.814 11.540 26.742 1.00 10.97 118 ALA A N 1
ATOM 936 C CA . ALA A 1 118 ? 29.917 11.224 28.152 1.00 11.09 118 ALA A CA 1
ATOM 937 C C . ALA A 1 118 ? 29.892 9.734 28.482 1.00 11.60 118 ALA A C 1
ATOM 938 O O . ALA A 1 118 ? 30.291 9.353 29.574 1.00 13.16 118 ALA A O 1
ATOM 940 N N . THR A 1 119 ? 29.443 8.906 27.540 1.00 12.57 119 THR A N 1
ATOM 941 C CA . THR A 1 119 ? 29.192 7.486 27.850 1.00 13.34 119 THR A CA 1
ATOM 942 C C . THR A 1 119 ? 29.815 6.439 26.925 1.00 13.64 119 THR A C 1
ATOM 943 O O . THR A 1 119 ? 30.068 5.311 27.340 1.00 15.07 119 THR A O 1
ATOM 947 N N . TRP A 1 120 ? 30.061 6.791 25.674 1.00 13.23 120 TRP A N 1
ATOM 948 C CA . TRP A 1 120 ? 30.579 5.804 24.733 1.00 13.70 120 TRP A CA 1
ATOM 949 C C . TRP A 1 120 ? 31.938 5.302 25.158 1.00 13.48 120 TRP A C 1
ATOM 950 O O . TRP A 1 120 ? 32.760 6.060 25.656 1.00 13.07 120 TRP A O 1
ATOM 961 N N . THR A 1 121 ? 32.193 4.017 24.962 1.00 14.38 121 THR A N 1
ATOM 962 C CA . THR A 1 121 ? 33.514 3.474 25.209 1.00 15.22 121 THR A CA 1
ATOM 963 C C . THR A 1 121 ? 33.798 2.340 24.243 1.00 14.52 12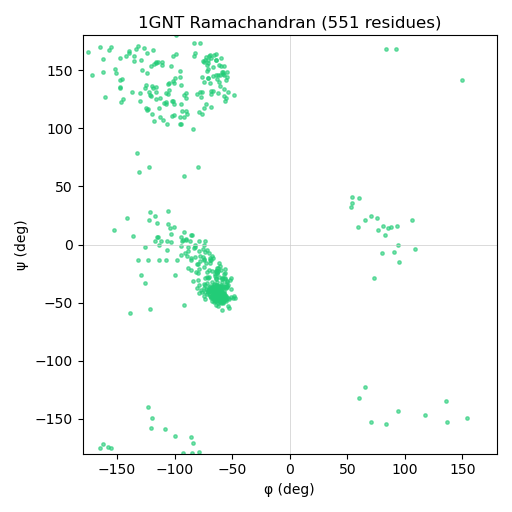1 THR A C 1
ATOM 964 O O . THR A 1 121 ? 32.890 1.775 23.622 1.00 15.96 121 THR A O 1
ATOM 968 N N . GLY A 1 122 ? 35.080 2.051 24.106 1.00 14.57 122 GLY A N 1
ATOM 969 C CA . GLY A 1 122 ? 35.537 0.940 23.293 1.00 14.95 122 GLY A CA 1
ATOM 970 C C . GLY A 1 122 ? 37.033 0.789 23.413 1.00 15.05 122 GLY A C 1
ATOM 971 O O . GLY A 1 122 ? 37.699 1.662 23.956 1.00 15.93 122 GLY A O 1
ATOM 972 N N . ASP A 1 123 ? 37.570 -0.344 22.963 1.00 14.95 123 ASP A N 1
ATOM 973 C CA . ASP A 1 123 ? 39.009 -0.501 22.919 1.00 15.51 123 ASP A CA 1
ATOM 974 C C . ASP A 1 123 ? 39.512 0.100 21.623 1.00 15.39 123 ASP A C 1
ATOM 975 O O . ASP A 1 123 ? 38.742 0.586 20.806 1.00 14.56 123 ASP A O 1
ATOM 980 N N . SER A 1 124 ? 40.805 0.044 21.402 1.00 15.11 124 SER A N 1
ATOM 981 C CA . SER A 1 124 ? 41.348 0.763 20.259 1.00 15.88 124 SER A CA 1
ATOM 982 C C . SER A 1 124 ? 40.846 0.280 18.896 1.00 16.31 124 SER A C 1
ATOM 983 O O . SER A 1 124 ? 40.854 1.032 17.920 1.00 15.88 124 SER A O 1
ATOM 986 N N . THR A 1 125 ? 40.381 -0.972 18.831 1.00 17.10 125 THR A N 1
ATOM 987 C CA . THR A 1 125 ? 39.872 -1.545 17.581 1.00 17.20 125 THR A CA 1
ATOM 988 C C . THR A 1 125 ? 38.630 -0.847 17.110 1.00 16.89 125 THR A C 1
ATOM 989 O O . THR A 1 125 ? 38.293 -0.893 15.935 1.00 17.81 125 THR A O 1
ATOM 993 N N . ALA A 1 126 ? 37.918 -0.255 18.052 1.00 15.85 126 ALA A N 1
ATOM 994 C CA . ALA A 1 126 ? 36.658 0.397 17.766 1.00 15.73 126 ALA A CA 1
ATOM 995 C C . ALA A 1 126 ? 36.826 1.859 17.378 1.00 14.18 126 ALA A C 1
ATOM 996 O O . ALA A 1 126 ? 35.882 2.481 16.937 1.00 14.15 126 ALA A O 1
ATOM 998 N N . PHE A 1 127 ? 38.025 2.400 17.544 1.00 13.39 127 PHE A N 1
ATOM 999 C CA . PHE A 1 127 ? 38.240 3.840 17.352 1.00 12.31 127 PHE A CA 1
ATOM 1000 C C . PHE A 1 127 ? 38.008 4.306 15.920 1.00 12.80 127 PHE A C 1
ATOM 1001 O O . PHE A 1 127 ? 37.315 5.292 15.688 1.00 11.96 127 PHE A O 1
ATOM 1009 N N . ALA A 1 128 ? 38.566 3.604 14.944 1.00 13.06 128 ALA A N 1
ATOM 1010 C CA . ALA A 1 128 ? 38.481 4.089 13.577 1.00 13.61 128 ALA A CA 1
ATOM 1011 C C . ALA A 1 128 ? 37.051 4.230 13.079 1.00 14.07 128 ALA A C 1
ATOM 1012 O O . ALA A 1 128 ? 36.736 5.208 12.405 1.00 14.32 128 ALA A O 1
ATOM 1014 N N . GLU A 1 129 ? 36.189 3.276 13.407 1.00 14.52 129 GLU A N 1
ATOM 1015 C CA . GLU A 1 129 ? 34.810 3.323 12.932 1.00 15.39 129 GLU A CA 1
ATOM 1016 C C . GLU A 1 129 ? 33.987 4.365 13.684 1.00 14.34 129 GLU A C 1
ATOM 1017 O O . GLU A 1 129 ? 33.238 5.124 13.073 1.00 14.98 129 GLU A O 1
ATOM 1023 N N . LYS A 1 130 ? 34.125 4.409 15.006 1.00 13.67 130 LYS A N 1
ATOM 1024 C CA . LYS A 1 130 ? 33.393 5.404 15.785 1.00 13.44 130 LYS A CA 1
ATOM 1025 C C . LYS A 1 130 ? 33.781 6.822 15.372 1.00 13.14 130 LYS A C 1
ATOM 1026 O O . LYS A 1 130 ? 32.921 7.686 15.286 1.00 13.80 130 LYS A O 1
ATOM 1032 N N . ALA A 1 131 ? 35.069 7.026 15.114 1.00 12.46 131 ALA A N 1
ATOM 1033 C CA . ALA A 1 131 ? 35.594 8.348 14.779 1.00 12.14 131 ALA A CA 1
ATOM 1034 C C . ALA A 1 131 ? 34.857 8.964 13.595 1.00 13.32 131 ALA A C 1
ATOM 1035 O O . ALA A 1 131 ? 34.684 10.187 13.531 1.00 13.41 131 ALA A O 1
ATOM 1037 N N . LYS A 1 132 ? 34.401 8.126 12.659 1.00 13.82 132 LYS A N 1
ATOM 1038 C CA . LYS A 1 132 ? 33.748 8.620 11.441 1.00 14.54 132 LYS A CA 1
ATOM 1039 C C . LYS A 1 132 ? 32.487 9.400 11.704 1.00 14.46 132 LYS A C 1
ATOM 1040 O O . LYS A 1 132 ? 32.136 10.280 10.904 1.00 14.89 132 LYS A O 1
ATOM 1046 N N . SER A 1 133 ? 31.803 9.096 12.807 1.00 14.09 133 SER A N 1
ATOM 1047 C CA . SER A 1 133 ? 30.489 9.686 13.086 1.00 14.59 133 SER A CA 1
ATOM 1048 C C . SER A 1 133 ? 30.413 10.747 14.185 1.00 14.15 133 SER A C 1
ATOM 1049 O O . SER A 1 133 ? 29.326 11.232 14.516 1.00 15.50 133 SER A O 1
ATOM 1052 N N . VAL A 1 134 ? 31.564 11.090 14.759 1.00 12.67 134 VAL A N 1
ATOM 1053 C CA . VAL A 1 134 ? 31.626 12.059 15.849 1.00 12.68 134 VAL A CA 1
ATOM 1054 C C . VAL A 1 134 ? 32.386 13.310 15.489 1.00 12.22 134 VAL A C 1
ATOM 1055 O O . VAL A 1 134 ? 32.774 14.076 16.378 1.00 13.58 134 VAL A O 1
ATOM 1059 N N . GLY A 1 135 ? 32.550 13.527 14.197 1.00 11.50 135 GLY A N 1
ATOM 1060 C CA . GLY A 1 135 ? 33.214 14.715 13.713 1.00 11.79 135 GLY A CA 1
ATOM 1061 C C . GLY A 1 135 ? 32.326 15.933 13.537 1.00 11.02 135 GLY A C 1
ATOM 1062 O O . GLY A 1 135 ? 31.170 15.961 13.974 1.00 11.31 135 GLY A O 1
ATOM 1063 N N . ILE A 1 136 ? 32.868 16.902 12.824 1.00 10.08 136 ILE A N 1
ATOM 1064 C CA . ILE A 1 136 ? 32.270 18.231 12.680 1.00 9.78 136 ILE A CA 1
ATOM 1065 C C . ILE A 1 136 ? 30.901 18.207 12.036 1.00 9.78 136 ILE A C 1
ATOM 1066 O O . ILE A 1 136 ? 30.005 18.957 12.428 1.00 9.75 136 ILE A O 1
ATOM 1071 N N . LEU A 1 137 ? 30.720 17.347 11.046 1.00 9.12 137 LEU A N 1
ATOM 1072 C CA . LEU A 1 137 ? 29.459 17.286 10.323 1.00 10.83 137 LEU A CA 1
ATOM 1073 C C . LEU A 1 137 ? 28.341 16.648 11.122 1.00 10.96 137 LEU A C 1
ATOM 1074 O O . LEU A 1 137 ? 27.188 16.655 10.660 1.00 12.89 137 LEU A O 1
ATOM 1079 N N . ALA A 1 138 ? 28.634 16.101 12.294 1.00 10.76 138 ALA A N 1
ATOM 1080 C CA . ALA A 1 138 ? 27.549 15.631 13.168 1.00 12.25 138 ALA A CA 1
ATOM 1081 C C . ALA A 1 138 ? 26.634 16.779 13.628 1.00 13.46 138 ALA A C 1
ATOM 1082 O O . ALA A 1 138 ? 25.503 16.523 14.071 1.00 15.48 138 ALA A O 1
ATOM 1084 N N . THR A 1 139 ? 27.101 18.027 13.564 1.00 12.30 139 THR A N 1
ATOM 1085 C CA . THR A 1 139 ? 26.237 19.184 13.838 1.00 12.81 139 THR A CA 1
ATOM 1086 C C . THR A 1 139 ? 25.605 19.581 12.508 1.00 12.66 139 THR A C 1
ATOM 1087 O O . THR A 1 139 ? 26.292 20.082 11.625 1.00 12.74 139 THR A O 1
ATOM 1091 N N . GLU A 1 140 ? 24.286 19.393 12.370 1.00 13.36 140 GLU A N 1
ATOM 1092 C CA . GLU A 1 140 ? 23.592 19.637 11.110 1.00 14.10 140 GLU A CA 1
ATOM 1093 C C . GLU A 1 140 ? 23.300 21.097 10.799 1.00 12.66 140 GLU A C 1
ATOM 1094 O O . GLU A 1 140 ? 23.354 21.501 9.664 1.00 14.74 140 GLU A O 1
ATOM 1100 N N . ASN A 1 141 ? 23.015 21.880 11.828 1.00 11.96 141 ASN A N 1
ATOM 1101 C CA . ASN A 1 141 ? 22.711 23.294 11.687 1.00 10.61 141 ASN A CA 1
ATOM 1102 C C . ASN A 1 141 ? 24.001 24.068 11.405 1.00 10.65 141 ASN A C 1
ATOM 1103 O O . ASN A 1 141 ? 24.903 24.081 12.241 1.00 10.19 141 ASN A O 1
ATOM 1108 N N . GLU A 1 142 ? 24.096 24.714 10.254 1.00 11.23 142 GLU A N 1
ATOM 1109 C CA . GLU A 1 142 ? 25.336 25.350 9.803 1.00 12.03 142 GLU A CA 1
ATOM 1110 C C . GLU A 1 142 ? 25.795 26.481 10.724 1.00 11.75 142 GLU A C 1
ATOM 1111 O O . GLU A 1 142 ? 27.008 26.729 10.861 1.00 11.39 142 GLU A O 1
ATOM 1122 N N . ASP A 1 143 ? 24.855 27.195 11.344 1.00 11.46 143 ASP A N 1
ATOM 1123 C CA . ASP A 1 143 ? 25.229 28.293 12.228 1.00 11.37 143 ASP A CA 1
ATOM 1124 C C . ASP A 1 143 ? 25.716 27.785 13.573 1.00 10.91 143 ASP A C 1
ATOM 1125 O O . ASP A 1 143 ? 26.681 28.320 14.133 1.00 10.31 143 ASP A O 1
ATOM 1130 N N . VAL A 1 144 ? 25.086 26.751 14.101 1.00 9.71 144 VAL A N 1
ATOM 1131 C CA . VAL A 1 144 ? 25.539 26.129 15.326 1.00 9.57 144 VAL A CA 1
ATOM 1132 C C . VAL A 1 144 ? 26.919 25.505 15.080 1.00 9.55 144 VAL A C 1
ATOM 1133 O O . VAL A 1 144 ? 27.812 25.601 15.918 1.00 9.15 144 VAL A O 1
ATOM 1137 N N . ARG A 1 145 ? 27.086 24.822 13.957 1.00 9.02 145 ARG A N 1
ATOM 1138 C CA . ARG A 1 145 ? 28.373 24.263 13.589 1.00 9.26 145 ARG A CA 1
ATOM 1139 C C . ARG A 1 145 ? 29.453 25.340 13.541 1.00 8.86 145 ARG A C 1
ATOM 1140 O O . ARG A 1 145 ? 30.551 25.149 14.082 1.00 10.04 145 ARG A O 1
ATOM 1148 N N . SER A 1 146 ? 29.166 26.468 12.927 1.00 8.84 146 SER A N 1
ATOM 1149 C CA . SER A 1 146 ? 30.126 27.551 12.830 1.00 9.05 146 SER A CA 1
ATOM 1150 C C . SER A 1 146 ? 30.527 28.112 14.190 1.00 8.91 146 SER A C 1
ATOM 1151 O O . SER A 1 146 ? 31.711 28.236 14.509 1.00 8.97 146 SER A O 1
ATOM 1154 N N . LEU A 1 147 ? 29.547 28.313 15.059 1.00 7.89 147 LEU A N 1
ATOM 1155 C CA . LEU A 1 147 ? 29.832 28.864 16.360 1.00 8.64 147 LEU A CA 1
ATOM 1156 C C . LEU A 1 147 ? 30.504 27.894 17.315 1.00 8.37 147 LEU A C 1
ATOM 1157 O O . LEU A 1 147 ? 31.354 28.304 18.135 1.00 8.21 147 LEU A O 1
ATOM 1162 N N . ARG A 1 148 ? 30.148 26.622 17.237 1.00 7.97 148 ARG A N 1
ATOM 1163 C CA . ARG A 1 148 ? 30.808 25.607 18.056 1.00 7.89 148 ARG A CA 1
ATOM 1164 C C . ARG A 1 148 ? 32.266 25.419 17.612 1.00 7.64 148 ARG A C 1
ATOM 1165 O O . ARG A 1 148 ? 33.167 25.327 18.433 1.00 8.38 148 ARG A O 1
ATOM 1173 N N . GLU A 1 149 ? 32.488 25.335 16.311 1.00 7.34 149 GLU A N 1
ATOM 1174 C CA . GLU A 1 149 ? 33.837 25.087 15.808 1.00 7.68 149 GLU A CA 1
ATOM 1175 C C . GLU A 1 149 ? 34.698 26.337 15.985 1.00 7.78 149 GLU A C 1
ATOM 1176 O O . GLU A 1 149 ? 35.881 26.212 16.301 1.00 7.77 149 GLU A O 1
ATOM 1182 N N . LEU A 1 150 ? 34.169 27.543 15.778 1.00 7.69 150 LEU A N 1
ATOM 1183 C CA . LEU A 1 150 ? 34.922 28.770 16.045 1.00 8.07 150 LEU A CA 1
ATOM 1184 C C . LEU A 1 150 ? 35.383 28.759 17.490 1.00 8.18 150 LEU A C 1
ATOM 1185 O O . LEU A 1 150 ? 36.536 29.084 17.793 1.00 8.29 150 LEU A O 1
ATOM 1190 N N . LEU A 1 151 ? 34.505 28.365 18.411 1.00 7.73 151 LEU A N 1
ATOM 1191 C CA . LEU A 1 151 ? 34.872 28.272 19.814 1.00 7.20 151 LEU A CA 1
ATOM 1192 C C . LEU A 1 151 ? 35.990 27.283 20.056 1.00 7.79 151 LEU A C 1
ATOM 1193 O O . LEU A 1 151 ? 36.942 27.588 20.762 1.00 7.60 151 LEU A O 1
ATOM 1198 N N . ILE A 1 152 ? 35.863 26.082 19.524 1.00 7.65 152 ILE A N 1
ATOM 1199 C CA . ILE A 1 152 ? 36.884 25.053 19.739 1.00 7.62 152 ILE A CA 1
ATOM 1200 C C . ILE A 1 152 ? 38.230 25.444 19.115 1.00 7.20 152 ILE A C 1
ATOM 1201 O O . ILE A 1 152 ? 39.298 25.188 19.677 1.00 7.09 152 ILE A O 1
ATOM 1210 N N . ILE A 1 153 ? 38.198 26.067 17.959 1.00 7.12 153 ILE A N 1
ATOM 1211 C CA . ILE A 1 153 ? 39.399 26.487 17.255 1.00 7.93 153 ILE A CA 1
ATOM 1212 C C . ILE A 1 153 ? 40.099 27.571 18.071 1.00 7.71 153 ILE A C 1
ATOM 1213 O O . ILE A 1 153 ? 41.311 27.490 18.320 1.00 7.72 153 ILE A O 1
ATOM 1218 N N . GLY A 1 154 ? 39.380 28.599 18.509 1.00 8.19 154 GLY A N 1
ATOM 1219 C CA . GLY A 1 154 ? 40.000 29.574 19.381 1.00 7.64 154 GLY A CA 1
ATOM 1220 C C . GLY A 1 154 ? 40.503 28.937 20.656 1.00 7.46 154 GLY A C 1
ATOM 1221 O O . GLY A 1 154 ? 41.589 29.277 21.163 1.00 7.84 154 GLY A O 1
ATOM 1222 N N . LEU A 1 155 ? 39.733 28.015 21.217 1.00 7.44 155 LEU A N 1
ATOM 1223 C CA . LEU A 1 155 ? 40.110 27.365 22.458 1.00 7.21 155 LEU A CA 1
ATOM 1224 C C . LEU A 1 155 ? 41.400 26.594 22.337 1.00 7.66 155 LEU A C 1
ATOM 1225 O O . LEU A 1 155 ? 42.224 26.620 23.252 1.00 7.58 155 LEU A O 1
ATOM 1230 N N . LYS A 1 156 ? 41.607 25.902 21.222 1.00 7.65 156 LYS A N 1
ATOM 1231 C CA . LYS A 1 156 ? 42.853 25.136 21.129 1.00 8.18 156 LYS A CA 1
ATOM 1232 C C . LYS A 1 156 ? 44.077 26.053 20.967 1.00 8.11 156 LYS A C 1
ATOM 1233 O O . LYS A 1 156 ? 45.155 25.752 21.450 1.00 8.17 156 LYS A O 1
ATOM 1239 N N . GLY A 1 157 ? 43.918 27.227 20.378 1.00 8.64 157 GLY A N 1
ATOM 1240 C CA . GLY A 1 157 ? 44.997 28.204 20.358 1.00 7.97 157 GLY A CA 1
ATOM 1241 C C . GLY A 1 157 ? 45.308 28.690 21.767 1.00 8.39 157 GLY A C 1
ATOM 1242 O O . GLY A 1 157 ? 46.461 28.797 22.180 1.00 9.27 157 GLY A O 1
ATOM 1243 N N . VAL A 1 158 ? 44.256 28.974 22.531 1.00 8.20 158 VAL A N 1
ATOM 1244 C CA . VAL A 1 158 ? 44.430 29.381 23.939 1.00 8.76 158 VAL A CA 1
ATOM 1245 C C . VAL A 1 158 ? 45.146 28.259 24.703 1.00 8.09 158 VAL A C 1
ATOM 1246 O O . VAL A 1 158 ? 46.060 28.524 25.521 1.00 8.08 158 VAL A O 1
ATOM 1250 N N . ALA A 1 159 ? 44.764 27.006 24.439 1.00 7.97 159 ALA A N 1
ATOM 1251 C CA . ALA A 1 159 ? 45.353 25.855 25.125 1.00 7.93 159 ALA A CA 1
ATOM 1252 C C . ALA A 1 159 ? 46.849 25.743 24.847 1.00 8.15 159 ALA A C 1
ATOM 1253 O O . ALA A 1 159 ? 47.624 25.435 25.748 1.00 8.77 159 ALA A O 1
ATOM 1255 N N . ALA A 1 160 ? 47.259 26.008 23.623 1.00 8.17 160 ALA A N 1
ATOM 1256 C CA . ALA A 1 160 ? 48.699 25.965 23.274 1.00 8.58 160 ALA A CA 1
ATOM 1257 C C . ALA A 1 160 ? 49.485 26.971 24.126 1.00 7.57 160 ALA A C 1
ATOM 1258 O O . ALA A 1 160 ? 50.502 26.654 24.736 1.00 8.71 160 ALA A O 1
ATOM 1260 N N . TYR A 1 161 ? 49.025 28.217 24.168 1.00 7.69 161 TYR A N 1
ATOM 1261 C CA . TYR A 1 161 ? 49.707 29.233 24.971 1.00 8.02 161 TYR A CA 1
ATOM 1262 C C . TYR A 1 161 ? 49.695 28.851 26.458 1.00 7.49 161 TYR A C 1
ATOM 1263 O O . TYR A 1 161 ? 50.689 29.036 27.182 1.00 8.39 161 TYR A O 1
ATOM 1272 N N . ALA A 1 162 ? 48.574 28.326 26.933 1.00 7.61 162 ALA A N 1
ATOM 1273 C CA . ALA A 1 162 ? 48.480 27.915 28.330 1.00 8.25 162 ALA A CA 1
ATOM 1274 C C . ALA A 1 162 ? 49.445 26.782 28.660 1.00 7.93 162 ALA A C 1
ATOM 1275 O O . ALA A 1 162 ? 49.974 26.705 29.759 1.00 8.33 162 ALA A O 1
ATOM 1277 N N . GLU A 1 163 ? 49.653 25.872 27.707 1.00 7.87 163 GLU A N 1
ATOM 1278 C CA . GLU A 1 163 ? 50.599 24.791 27.905 1.00 8.41 163 GLU A CA 1
ATOM 1279 C C . GLU A 1 163 ? 52.020 25.341 28.082 1.00 7.86 163 GLU A C 1
ATOM 1280 O O . GLU A 1 163 ? 52.746 24.923 28.966 1.00 8.67 163 GLU A O 1
ATOM 1286 N N . HIS A 1 164 ? 52.433 26.268 27.241 1.00 8.12 164 HIS A N 1
ATOM 1287 C CA . HIS A 1 164 ? 53.757 26.851 27.418 1.00 8.21 164 HIS A CA 1
ATOM 1288 C C . HIS A 1 164 ? 53.878 27.583 28.749 1.00 8.91 164 HIS A C 1
ATOM 1289 O O . HIS A 1 164 ? 54.938 27.508 29.394 1.00 9.58 164 HIS A O 1
ATOM 1296 N N . ALA A 1 165 ? 52.819 28.260 29.176 1.00 9.12 165 ALA A N 1
ATOM 1297 C CA . ALA A 1 165 ? 52.859 28.927 30.479 1.00 9.21 165 ALA A CA 1
ATOM 1298 C C . ALA A 1 165 ? 52.981 27.883 31.594 1.00 8.87 165 ALA A C 1
ATOM 1299 O O . ALA A 1 165 ? 53.801 28.055 32.510 1.00 9.12 165 ALA A O 1
ATOM 1301 N N . ALA A 1 166 ? 52.246 26.772 31.487 1.00 9.03 166 ALA A N 1
ATOM 1302 C CA . ALA A 1 166 ? 52.263 25.725 32.495 1.00 9.96 166 ALA A CA 1
ATOM 1303 C C . ALA A 1 166 ? 53.645 25.092 32.574 1.00 10.27 166 ALA A C 1
ATOM 1304 O O . ALA A 1 166 ? 54.126 24.767 33.671 1.00 10.63 166 ALA A O 1
ATOM 1306 N N . VAL A 1 167 ? 54.288 24.888 31.428 1.00 10.49 167 VAL A N 1
ATOM 1307 C CA . VAL A 1 167 ? 55.638 24.305 31.391 1.00 10.82 167 VAL A CA 1
ATOM 1308 C C . VAL A 1 167 ? 56.592 25.114 32.268 1.00 11.07 167 VAL A C 1
ATOM 1309 O O . VAL A 1 167 ? 57.515 24.575 32.913 1.00 11.13 167 VAL A O 1
ATOM 1313 N N . LEU A 1 168 ? 56.392 26.417 32.267 1.00 10.23 168 LEU A N 1
ATOM 1314 C CA . LEU A 1 168 ? 57.231 27.344 32.988 1.00 10.82 168 LEU A CA 1
ATOM 1315 C C . LEU A 1 168 ? 56.741 27.610 34.419 1.00 11.14 168 LEU A C 1
ATOM 1316 O O . LEU A 1 168 ? 57.334 28.439 35.132 1.00 11.20 168 LEU A O 1
ATOM 1321 N N . GLY A 1 169 ? 55.691 26.912 34.847 1.00 11.37 169 GLY A N 1
ATOM 1322 C CA . GLY A 1 169 ? 55.184 27.000 36.204 1.00 11.97 169 GLY A CA 1
ATOM 1323 C C . GLY A 1 169 ? 54.081 28.008 36.440 1.00 11.51 169 GLY A C 1
ATOM 1324 O O . GLY A 1 169 ? 53.813 28.340 37.585 1.00 13.25 169 GLY A O 1
ATOM 1325 N N . PHE A 1 170 ? 53.438 28.489 35.378 1.00 10.45 170 PHE A N 1
ATOM 1326 C CA . PHE A 1 170 ? 52.428 29.544 35.489 1.00 10.38 170 PHE A CA 1
ATOM 1327 C C . PHE A 1 170 ? 51.080 28.999 35.051 1.00 10.34 170 PHE A C 1
ATOM 1328 O O . PHE A 1 170 ? 50.924 28.529 33.926 1.00 10.51 170 PHE A O 1
ATOM 1336 N N . ARG A 1 171 ? 50.078 29.119 35.914 1.00 11.22 171 ARG A N 1
ATOM 1337 C CA . ARG A 1 171 ? 48.757 28.605 35.664 1.00 12.41 171 ARG A CA 1
ATOM 1338 C C . ARG A 1 171 ? 47.705 29.436 36.380 1.00 11.83 171 ARG A C 1
ATOM 1339 O O . ARG A 1 171 ? 47.969 30.044 37.420 1.00 12.97 171 ARG A O 1
ATOM 1347 N N . LYS A 1 172 ? 46.532 29.530 35.770 1.00 11.40 172 LYS A N 1
ATOM 1348 C CA . LYS A 1 172 ? 45.390 30.176 36.414 1.00 12.05 172 LYS A CA 1
ATOM 1349 C C . LYS A 1 172 ? 44.173 29.278 36.330 1.00 11.95 172 LYS A C 1
ATOM 1350 O O . LYS A 1 172 ? 43.818 28.809 35.253 1.00 10.75 172 LYS A O 1
ATOM 1356 N N . THR A 1 173 ? 43.512 29.073 37.463 1.00 11.99 173 THR A N 1
ATOM 1357 C CA . THR A 1 173 ? 42.365 28.179 37.507 1.00 12.74 173 THR A CA 1
ATOM 1358 C C . THR A 1 173 ? 41.273 28.531 36.486 1.00 11.69 173 THR A C 1
ATOM 1359 O O . THR A 1 173 ? 40.658 27.623 35.912 1.00 11.01 173 THR A O 1
ATOM 1369 N N . GLU A 1 174 ? 41.049 29.813 36.243 1.00 10.41 174 GLU A N 1
ATOM 1370 C CA . GLU A 1 174 ? 40.016 30.245 35.300 1.00 10.77 174 GLU A CA 1
ATOM 1371 C C . GLU A 1 174 ? 40.278 29.699 33.883 1.00 9.46 174 GLU A C 1
ATOM 1372 O O . GLU A 1 174 ? 39.339 29.438 33.142 1.00 10.29 174 GLU A O 1
ATOM 1383 N N . ILE A 1 175 ? 41.547 29.588 33.471 1.00 9.20 175 ILE A N 1
ATOM 1384 C CA . ILE A 1 175 ? 41.874 29.063 32.145 1.00 9.06 175 ILE A CA 1
ATOM 1385 C C . ILE A 1 175 ? 41.432 27.604 32.027 1.00 8.54 175 ILE A C 1
ATOM 1386 O O . ILE A 1 175 ? 40.683 27.233 31.126 1.00 8.40 175 ILE A O 1
ATOM 1391 N N . ASP A 1 176 ? 41.844 26.795 32.989 1.00 8.67 176 ASP A N 1
ATOM 1392 C CA . ASP A 1 176 ? 41.535 25.371 32.968 1.00 9.34 176 ASP A CA 1
ATOM 1393 C C . ASP A 1 176 ? 40.034 25.114 33.128 1.00 9.52 176 ASP A C 1
ATOM 1394 O O . ASP A 1 176 ? 39.496 24.188 32.510 1.00 10.55 176 ASP A O 1
ATOM 1399 N N . GLU A 1 177 ? 39.373 25.918 33.970 1.00 9.59 177 GLU A N 1
ATOM 1400 C CA . GLU A 1 177 ? 37.930 25.811 34.115 1.00 9.78 177 GLU A CA 1
ATOM 1401 C C . GLU A 1 177 ? 37.223 26.124 32.796 1.00 9.28 177 GLU A C 1
ATOM 1402 O O . GLU A 1 177 ? 36.279 25.448 32.393 1.00 8.87 177 GLU A O 1
ATOM 1408 N N . PHE A 1 178 ? 37.684 27.165 32.097 1.00 8.64 178 PHE A N 1
ATOM 1409 C CA . PHE A 1 178 ? 37.058 27.559 30.830 1.00 8.17 178 PHE A CA 1
ATOM 1410 C C . PHE A 1 178 ? 37.246 26.485 29.761 1.00 7.98 178 PHE A C 1
ATOM 1411 O O . PHE A 1 178 ? 36.373 26.294 28.918 1.00 8.20 178 PHE A O 1
ATOM 1419 N N . MET A 1 179 ? 38.371 25.771 29.763 1.00 8.47 179 MET A N 1
ATOM 1420 C CA . MET A 1 179 ? 38.555 24.688 28.795 1.00 7.99 179 MET A CA 1
ATOM 1421 C C . MET A 1 179 ? 37.345 23.735 28.868 1.00 7.62 179 MET A C 1
ATOM 1422 O O . MET A 1 179 ? 36.776 23.324 27.854 1.00 8.01 179 MET A O 1
ATOM 1427 N N . LEU A 1 180 ? 36.963 23.363 30.088 1.00 7.69 180 LEU A N 1
ATOM 1428 C CA . LEU A 1 180 ? 35.810 22.440 30.258 1.00 7.71 180 LEU A CA 1
ATOM 1429 C C . LEU A 1 180 ? 34.454 23.101 30.011 1.00 7.99 180 LEU A C 1
ATOM 1430 O O . LEU A 1 180 ? 33.577 22.503 29.390 1.00 8.14 180 LEU A O 1
ATOM 1435 N N . GLU A 1 181 ? 34.301 24.349 30.420 1.00 8.36 181 GLU A N 1
ATOM 1436 C CA . GLU A 1 181 ? 33.057 25.048 30.128 1.00 8.64 181 GLU A CA 1
ATOM 1437 C C . GLU A 1 181 ? 32.837 25.098 28.604 1.00 8.05 181 GLU A C 1
ATOM 1438 O O . GLU A 1 181 ? 31.747 24.808 28.100 1.00 7.47 181 GLU A O 1
ATOM 1444 N N . ALA A 1 182 ? 33.872 25.472 27.858 1.00 8.37 182 ALA A N 1
ATOM 1445 C CA . ALA A 1 182 ? 33.767 25.622 26.416 1.00 8.42 182 ALA A CA 1
ATOM 1446 C C . ALA A 1 182 ? 33.540 24.295 25.730 1.00 7.81 182 ALA A C 1
ATOM 1447 O O . ALA A 1 182 ? 32.637 24.147 24.906 1.00 7.96 182 ALA A O 1
ATOM 1449 N N . LEU A 1 183 ? 34.340 23.286 26.063 1.00 7.46 183 LEU A N 1
ATOM 1450 C CA . LEU A 1 183 ? 34.146 21.971 25.473 1.00 7.68 183 LEU A CA 1
ATOM 1451 C C . LEU A 1 183 ? 32.743 21.440 25.766 1.00 7.48 183 LEU A C 1
ATOM 1452 O O . LEU A 1 183 ? 32.061 20.933 24.860 1.00 7.99 183 LEU A O 1
ATOM 1457 N N . ALA A 1 184 ? 32.319 21.496 27.028 1.00 7.72 184 ALA A N 1
ATOM 1458 C CA . ALA A 1 184 ? 30.996 20.974 27.381 1.00 8.45 184 ALA A CA 1
ATOM 1459 C C . ALA A 1 184 ? 29.901 21.724 26.631 1.00 7.84 184 ALA A C 1
ATOM 1460 O O . ALA A 1 184 ? 28.875 21.126 26.256 1.00 8.69 184 ALA A O 1
ATOM 1462 N N . SER A 1 185 ? 30.062 23.036 26.397 1.00 7.28 185 SER A N 1
ATOM 1463 C CA . SER A 1 185 ? 29.006 23.828 25.740 1.00 8.09 185 SER A CA 1
ATOM 1464 C C . SER A 1 185 ? 28.667 23.282 24.371 1.00 8.50 185 SER A C 1
ATOM 1465 O O . SER A 1 185 ? 27.528 23.389 23.911 1.00 9.29 185 SER A O 1
ATOM 1468 N N . THR A 1 186 ? 29.648 22.667 23.708 1.00 8.63 186 THR A N 1
ATOM 1469 C CA . THR A 1 186 ? 29.457 22.170 22.353 1.00 8.89 186 THR A CA 1
ATOM 1470 C C . THR A 1 186 ? 28.638 20.898 22.281 1.00 8.86 186 THR A C 1
ATOM 1471 O O . THR A 1 186 ? 28.339 20.418 21.180 1.00 9.77 186 THR A O 1
ATOM 1475 N N . THR A 1 187 ? 28.283 20.374 23.444 1.00 9.10 187 THR A N 1
ATOM 1476 C CA . THR A 1 187 ? 27.343 19.248 23.526 1.00 10.44 187 THR A CA 1
ATOM 1477 C C . THR A 1 187 ? 25.944 19.701 23.952 1.00 10.51 187 THR A C 1
ATOM 1478 O O . THR A 1 187 ? 25.041 18.842 24.084 1.00 13.16 187 THR A O 1
ATOM 1482 N N . LYS A 1 188 ? 25.738 21.001 24.143 1.00 9.80 188 LYS A N 1
ATOM 1483 C CA . LYS A 1 188 ? 24.458 21.550 24.600 1.00 9.73 188 LYS A CA 1
ATOM 1484 C C . LYS A 1 188 ? 23.821 22.334 23.469 1.00 9.75 188 LYS A C 1
ATOM 1485 O O . LYS A 1 188 ? 24.493 22.817 22.571 1.00 10.05 188 LYS A O 1
ATOM 1491 N N . ASP A 1 189 ? 22.484 22.433 23.513 1.00 10.95 189 ASP A N 1
ATOM 1492 C CA . ASP A 1 189 ? 21.708 23.237 22.560 1.00 10.64 189 ASP A CA 1
ATOM 1493 C C . ASP A 1 189 ? 21.452 24.601 23.182 1.00 11.08 189 ASP A C 1
ATOM 1494 O O . ASP A 1 189 ? 20.612 24.753 24.081 1.00 12.39 189 ASP A O 1
ATOM 1499 N N . LEU A 1 190 ? 22.203 25.571 22.707 1.00 10.97 190 LEU A N 1
ATOM 1500 C CA . LEU A 1 190 ? 22.254 26.919 23.249 1.00 11.42 190 LEU A CA 1
ATOM 1501 C C . LEU A 1 190 ? 21.755 27.900 22.232 1.00 12.02 190 LEU A C 1
ATOM 1502 O O . LEU A 1 190 ? 21.848 27.669 21.033 1.00 12.59 190 LEU A O 1
ATOM 1507 N N . SER A 1 191 ? 21.284 29.042 22.718 1.00 13.10 191 SER A N 1
ATOM 1508 C CA . SER A 1 191 ? 20.819 30.114 21.850 1.00 12.78 191 SER A CA 1
ATOM 1509 C C . SER A 1 191 ? 22.006 30.734 21.121 1.00 13.46 191 SER A C 1
ATOM 1510 O O . SER A 1 191 ? 23.163 30.577 21.550 1.00 12.99 191 SER A O 1
ATOM 1513 N N . VAL A 1 192 ? 21.751 31.472 20.056 1.00 13.21 192 VAL A N 1
ATOM 1514 C CA . VAL A 1 192 ? 22.800 32.179 19.332 1.00 13.62 192 VAL A CA 1
ATOM 1515 C C . VAL A 1 192 ? 23.509 33.166 20.278 1.00 14.08 192 VAL A C 1
ATOM 1516 O O . VAL A 1 192 ? 24.759 33.218 20.317 1.00 13.74 192 VAL A O 1
ATOM 1520 N N . ASP A 1 193 ? 22.762 33.896 21.094 1.00 13.97 193 ASP A N 1
ATOM 1521 C CA . ASP A 1 193 ? 23.385 34.846 22.006 1.00 14.62 193 ASP A CA 1
ATOM 1522 C C . ASP A 1 193 ? 24.355 34.127 22.939 1.00 13.74 193 ASP A C 1
ATOM 1523 O O . ASP A 1 193 ? 25.449 34.636 23.201 1.00 13.50 193 ASP A O 1
ATOM 1528 N N . GLU A 1 194 ? 23.932 33.003 23.492 1.00 12.24 194 GLU A N 1
ATOM 1529 C CA . GLU A 1 194 ? 24.786 32.221 24.394 1.00 12.40 194 GLU A CA 1
ATOM 1530 C C . GLU A 1 194 ? 26.055 31.699 23.700 1.00 11.59 194 GLU A C 1
ATOM 1531 O O . GLU A 1 194 ? 27.161 31.729 24.281 1.00 10.76 194 GLU A O 1
ATOM 1537 N N . MET A 1 195 ? 25.917 31.237 22.464 1.00 10.74 195 MET A N 1
ATOM 1538 C CA . MET A 1 195 ? 27.062 30.739 21.733 1.00 10.59 195 MET A CA 1
ATOM 1539 C C . MET A 1 195 ? 28.066 31.832 21.379 1.00 11.09 195 MET A C 1
ATOM 1540 O O . MET A 1 195 ? 29.283 31.620 21.464 1.00 9.94 195 MET A O 1
ATOM 1545 N N . VAL A 1 196 ? 27.581 33.001 20.984 1.00 11.19 196 VAL A N 1
ATOM 1546 C CA . VAL A 1 196 ? 28.441 34.127 20.678 1.00 11.91 196 VAL A CA 1
ATOM 1547 C C . VAL A 1 196 ? 29.129 34.621 21.951 1.00 11.62 196 VAL A C 1
ATOM 1548 O O . VAL A 1 196 ? 30.333 34.927 21.932 1.00 11.39 196 VAL A O 1
ATOM 1552 N N . ALA A 1 197 ? 28.411 34.653 23.057 1.00 10.89 197 ALA A N 1
ATOM 1553 C CA . ALA A 1 197 ? 29.009 35.081 24.317 1.00 10.93 197 ALA A CA 1
ATOM 1554 C C . ALA A 1 197 ? 30.176 34.156 24.706 1.00 10.19 197 ALA A C 1
ATOM 1555 O O . ALA A 1 197 ? 31.169 34.617 25.277 1.00 10.15 197 ALA A O 1
ATOM 1557 N N . LEU A 1 198 ? 30.036 32.856 24.470 1.00 9.35 198 LEU A N 1
ATOM 1558 C CA . LEU A 1 198 ? 31.143 31.919 24.738 1.00 9.20 198 LEU A CA 1
ATOM 1559 C C . LEU A 1 198 ? 32.372 32.234 23.881 1.00 8.22 198 LEU A C 1
ATOM 1560 O O . LEU A 1 198 ? 33.496 32.192 24.367 1.00 8.57 198 LEU A O 1
ATOM 1565 N N . VAL A 1 199 ? 32.163 32.576 22.626 1.00 8.86 199 VAL A N 1
ATOM 1566 C CA . VAL A 1 199 ? 33.263 32.958 21.764 1.00 9.87 199 VAL A CA 1
ATOM 1567 C C . VAL A 1 199 ? 33.948 34.227 22.273 1.00 9.82 199 VAL A C 1
ATOM 1568 O O . VAL A 1 199 ? 35.184 34.321 22.300 1.00 9.57 199 VAL A O 1
ATOM 1572 N N . MET A 1 200 ? 33.157 35.201 22.720 1.00 10.03 200 MET A N 1
ATOM 1573 C CA . MET A 1 200 ? 33.771 36.425 23.259 1.00 10.66 200 MET A CA 1
ATOM 1574 C C . MET A 1 200 ? 34.468 36.142 24.592 1.00 10.10 200 MET A C 1
ATOM 1575 O O . MET A 1 200 ? 35.541 36.694 24.854 1.00 9.23 200 MET A O 1
ATOM 1580 N N . LYS A 1 201 ? 33.927 35.263 25.415 1.00 9.68 201 LYS A N 1
ATOM 1581 C CA . LYS A 1 201 ? 34.607 34.873 26.649 1.00 9.38 201 LYS A CA 1
ATOM 1582 C C . LYS A 1 201 ? 35.938 34.195 26.299 1.00 9.35 201 LYS A C 1
ATOM 1583 O O . LYS A 1 201 ? 36.933 34.397 26.990 1.00 8.77 201 LYS A O 1
ATOM 1589 N N . ALA A 1 202 ? 35.970 33.399 25.234 1.00 9.09 202 ALA A N 1
ATOM 1590 C CA . ALA A 1 202 ? 37.241 32.799 24.774 1.00 8.84 202 ALA A CA 1
ATOM 1591 C C . ALA A 1 202 ? 38.250 33.886 24.393 1.00 8.35 202 ALA A C 1
ATOM 1592 O O . ALA A 1 202 ? 39.426 33.769 24.680 1.00 8.31 202 ALA A O 1
ATOM 1594 N N . GLY A 1 203 ? 37.806 34.948 23.729 1.00 8.35 203 GLY A N 1
ATOM 1595 C CA . GLY A 1 203 ? 38.696 36.067 23.442 1.00 8.86 203 GLY A CA 1
ATOM 1596 C C . GLY A 1 203 ? 39.259 36.703 24.688 1.00 8.79 203 GLY A C 1
ATOM 1597 O O . GLY A 1 203 ? 40.442 37.003 24.751 1.00 8.38 203 GLY A O 1
ATOM 1598 N N . GLY A 1 204 ? 38.440 36.851 25.705 1.00 8.64 204 GLY A N 1
ATOM 1599 C CA . GLY A 1 204 ? 38.935 37.361 26.976 1.00 8.67 204 GLY A CA 1
ATOM 1600 C C . GLY A 1 204 ? 39.911 36.409 27.637 1.00 8.28 204 GLY A C 1
ATOM 1601 O O . GLY A 1 204 ? 40.874 36.848 28.272 1.00 9.12 204 GLY A O 1
ATOM 1602 N N . MET A 1 205 ? 39.669 35.099 27.531 1.00 7.72 205 MET A N 1
ATOM 1603 C CA . MET A 1 205 ? 40.611 34.135 28.087 1.00 8.67 205 MET A CA 1
ATOM 1604 C C . MET A 1 205 ? 41.910 34.067 27.259 1.00 7.92 205 MET A C 1
ATOM 1605 O O . MET A 1 205 ? 42.975 33.758 27.800 1.00 8.18 205 MET A O 1
ATOM 1610 N N . ALA A 1 206 ? 41.845 34.372 25.965 1.00 8.29 206 ALA A N 1
ATOM 1611 C CA . ALA A 1 206 ? 43.048 34.511 25.161 1.00 7.87 206 ALA A CA 1
ATOM 1612 C C . ALA A 1 206 ? 43.866 35.693 25.683 1.00 8.28 206 ALA A C 1
ATOM 1613 O O . ALA A 1 206 ? 45.095 35.592 25.755 1.00 7.81 206 ALA A O 1
ATOM 1615 N N . VAL A 1 207 ? 43.223 36.811 26.043 1.00 8.41 207 VAL A N 1
ATOM 1616 C CA . VAL A 1 207 ? 43.958 37.923 26.676 1.00 8.04 207 VAL A CA 1
ATOM 1617 C C . VAL A 1 207 ? 44.639 37.466 27.962 1.00 7.79 207 VAL A C 1
ATOM 1618 O O . VAL A 1 207 ? 45.830 37.665 28.163 1.00 8.09 207 VAL A O 1
ATOM 1622 N N . THR A 1 208 ? 43.894 36.800 28.845 1.00 7.93 208 THR A N 1
ATOM 1623 C CA . THR A 1 208 ? 44.454 36.296 30.085 1.00 8.27 208 THR A CA 1
ATOM 1624 C C . THR A 1 208 ? 45.659 35.407 29.853 1.00 8.15 208 THR A C 1
ATOM 1625 O O . THR A 1 208 ? 46.690 35.475 30.531 1.00 8.34 208 THR A O 1
ATOM 1629 N N . THR A 1 209 ? 45.481 34.492 28.905 1.00 8.43 209 THR A N 1
ATOM 1630 C CA . THR A 1 209 ? 46.503 33.466 28.675 1.00 7.87 209 THR A CA 1
ATOM 1631 C C . THR A 1 209 ? 47.748 34.020 27.979 1.00 7.70 209 THR A C 1
ATOM 1632 O O . THR A 1 209 ? 48.880 33.673 28.329 1.00 8.03 209 THR A O 1
ATOM 1636 N N . MET A 1 210 ? 47.544 34.893 27.007 1.00 7.23 210 MET A N 1
ATOM 1637 C CA . MET A 1 210 ? 48.645 35.577 26.351 1.00 8.45 210 MET A CA 1
ATOM 1638 C C . MET A 1 210 ? 49.398 36.425 27.382 1.00 8.17 210 MET A C 1
ATOM 1639 O O . MET A 1 210 ? 50.639 36.452 27.372 1.00 9.05 210 MET A O 1
ATOM 1644 N N . ALA A 1 211 ? 48.681 37.099 28.289 1.00 8.46 211 ALA A N 1
ATOM 1645 C CA . ALA A 1 211 ? 49.356 37.840 29.353 1.00 9.01 211 ALA A CA 1
ATOM 1646 C C . ALA A 1 211 ? 50.151 36.905 30.266 1.00 8.40 211 ALA A C 1
ATOM 1647 O O . ALA A 1 211 ? 51.257 37.262 30.679 1.00 9.10 211 ALA A O 1
ATOM 1649 N N . LEU A 1 212 ? 49.604 35.743 30.595 1.00 8.63 212 LEU A N 1
ATOM 1650 C CA . LEU A 1 212 ? 50.285 34.805 31.447 1.00 8.65 212 LEU A CA 1
ATOM 1651 C C . LEU A 1 212 ? 51.560 34.261 30.787 1.00 8.28 212 LEU A C 1
ATOM 1652 O O . LEU A 1 212 ? 52.597 34.108 31.473 1.00 9.38 212 LEU A O 1
ATOM 1657 N N . LEU A 1 213 ? 51.493 33.927 29.496 1.00 8.44 213 LEU A N 1
ATOM 1658 C CA . LEU A 1 213 ? 52.665 33.421 28.778 1.00 8.15 213 LEU A CA 1
ATOM 1659 C C . LEU A 1 213 ? 53.740 34.511 28.655 1.00 8.95 213 LEU A C 1
ATOM 1660 O O . LEU A 1 213 ? 54.942 34.261 28.817 1.00 8.74 213 LEU A O 1
ATOM 1665 N N . ASP A 1 214 ? 53.325 35.735 28.373 1.00 8.50 214 ASP A N 1
ATOM 1666 C CA . ASP A 1 214 ? 54.247 36.883 28.343 1.00 9.25 214 ASP A CA 1
ATOM 1667 C C . ASP A 1 214 ? 54.955 37.014 29.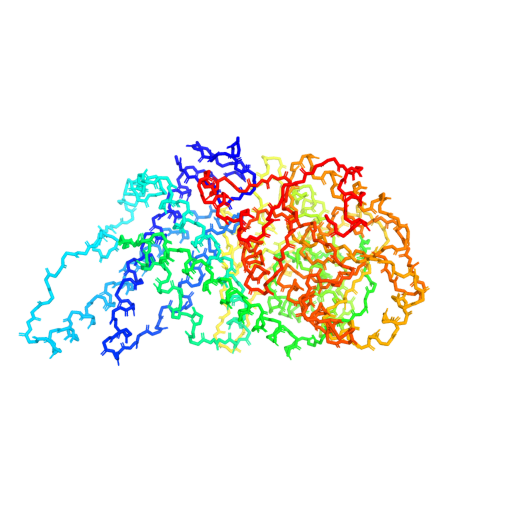695 1.00 9.23 214 ASP A C 1
ATOM 1668 O O . ASP A 1 214 ? 56.198 37.147 29.752 1.00 9.45 214 ASP A O 1
ATOM 1673 N N . GLU A 1 215 ? 54.214 36.906 30.791 1.00 8.62 215 GLU A N 1
ATOM 1674 C CA . GLU A 1 215 ? 54.806 36.948 32.123 1.00 9.76 215 GLU A CA 1
ATOM 1675 C C . GLU A 1 215 ? 55.782 35.792 32.323 1.00 10.17 215 GLU A C 1
ATOM 1676 O O . GLU A 1 215 ? 56.893 35.975 32.844 1.00 10.53 215 GLU A O 1
ATOM 1682 N N . ALA A 1 216 ? 55.355 34.588 31.981 1.00 8.86 216 ALA A N 1
ATOM 1683 C CA . ALA A 1 216 ? 56.160 33.379 32.130 1.00 8.96 216 ALA A CA 1
ATOM 1684 C C . ALA A 1 216 ? 57.492 33.471 31.357 1.00 9.03 216 ALA A C 1
ATOM 1685 O O . ALA A 1 216 ? 58.582 33.234 31.904 1.00 9.54 216 ALA A O 1
ATOM 1687 N N . ASN A 1 217 ? 57.402 33.848 30.091 1.00 8.70 217 ASN A N 1
ATOM 1688 C CA . ASN A 1 217 ? 58.598 33.928 29.256 1.00 9.47 217 ASN A CA 1
ATOM 1689 C C . ASN A 1 217 ? 59.576 34.986 29.773 1.00 10.01 217 ASN A C 1
ATOM 1690 O O . ASN A 1 217 ? 60.785 34.740 29.901 1.00 9.50 217 ASN A O 1
ATOM 1695 N N . THR A 1 218 ? 59.085 36.184 30.060 1.00 9.81 218 THR A N 1
ATOM 1696 C CA . THR A 1 218 ? 59.995 37.252 30.480 1.00 11.44 218 THR A CA 1
ATOM 1697 C C . THR A 1 218 ? 60.516 37.106 31.905 1.00 11.33 218 THR A C 1
ATOM 1698 O O . THR A 1 218 ? 61.659 37.471 32.193 1.00 11.30 218 THR A O 1
ATOM 1702 N N . THR A 1 219 ? 59.710 36.578 32.806 1.00 11.50 219 THR A N 1
ATOM 1703 C CA . THR A 1 219 ? 60.184 36.373 34.172 1.00 12.41 219 THR A CA 1
ATOM 1704 C C . THR A 1 219 ? 61.315 35.347 34.147 1.00 11.83 219 THR A C 1
ATOM 1705 O O . THR A 1 219 ? 62.308 35.453 34.880 1.00 13.03 219 THR A O 1
ATOM 1709 N N . THR A 1 220 ? 61.159 34.317 33.326 1.00 11.06 220 THR A N 1
ATOM 1710 C CA . THR A 1 220 ? 62.143 33.245 33.291 1.00 9.97 220 THR A CA 1
ATOM 1711 C C . THR A 1 220 ? 63.406 33.570 32.497 1.00 10.33 220 THR A C 1
ATOM 1712 O O . THR A 1 220 ? 64.516 33.271 32.961 1.00 11.22 220 THR A O 1
ATOM 1716 N N . TYR A 1 221 ? 63.275 34.219 31.345 1.00 9.77 221 TYR A N 1
ATOM 1717 C CA . TYR A 1 221 ? 64.407 34.407 30.413 1.00 9.95 221 TYR A CA 1
ATOM 1718 C C . TYR A 1 221 ? 64.809 35.846 30.172 1.00 10.07 221 TYR A C 1
ATOM 1719 O O . TYR A 1 221 ? 65.712 36.121 29.377 1.00 10.76 221 TYR A O 1
ATOM 1728 N N . GLY A 1 222 ? 64.145 36.761 30.871 1.00 10.27 222 GLY A N 1
ATOM 1729 C CA . GLY A 1 222 ? 64.389 38.192 30.737 1.00 10.89 222 GLY A CA 1
ATOM 1730 C C . GLY A 1 222 ? 63.499 38.883 29.707 1.00 11.55 222 GLY A C 1
ATOM 1731 O O . GLY A 1 222 ? 62.814 38.232 28.905 1.00 10.88 222 GLY A O 1
ATOM 1732 N N . ASN A 1 223 ? 63.501 40.206 29.706 1.00 11.81 223 ASN A N 1
ATOM 1733 C CA . ASN A 1 223 ? 62.735 40.942 28.725 1.00 12.63 223 ASN A CA 1
ATOM 1734 C C . ASN A 1 223 ? 63.477 40.940 27.393 1.00 12.14 223 ASN A C 1
ATOM 1735 O O . ASN A 1 223 ? 64.673 41.212 27.362 1.00 12.91 223 ASN A O 1
ATOM 1740 N N . PRO A 1 224 ? 62.812 40.626 26.293 1.00 11.38 224 PRO A N 1
ATOM 1741 C CA . PRO A 1 224 ? 63.447 40.697 24.975 1.00 11.48 224 PRO A CA 1
ATOM 1742 C C . PRO A 1 224 ? 64.021 42.071 24.759 1.00 11.65 224 PRO A C 1
ATOM 1743 O O . PRO A 1 224 ? 63.531 43.071 25.301 1.00 11.58 224 PRO A O 1
ATOM 1747 N N . GLU A 1 225 ? 65.110 42.128 24.003 1.00 11.26 225 GLU A N 1
ATOM 1748 C CA . GLU A 1 225 ? 65.777 43.406 23.703 1.00 11.65 225 GLU A CA 1
ATOM 1749 C C . GLU A 1 225 ? 66.279 43.412 22.287 1.00 11.80 225 GLU A C 1
ATOM 1750 O O . GLU A 1 225 ? 66.452 42.346 21.685 1.00 11.63 225 GLU A O 1
ATOM 1756 N N . ILE A 1 226 ? 66.567 44.608 21.778 1.00 12.18 226 ILE A N 1
ATOM 1757 C CA . ILE A 1 226 ? 67.114 44.785 20.439 1.00 12.80 226 ILE A CA 1
ATOM 1758 C C . ILE A 1 226 ? 68.299 43.837 20.228 1.00 12.40 226 ILE A C 1
ATOM 1759 O O . ILE A 1 226 ? 69.256 43.806 21.018 1.00 12.91 226 ILE A O 1
ATOM 1764 N N . THR A 1 227 ? 68.246 43.089 19.126 1.00 12.55 227 THR A N 1
ATOM 1765 C CA . THR A 1 227 ? 69.261 42.104 18.813 1.00 12.80 227 THR A CA 1
ATOM 1766 C C . THR A 1 227 ? 69.441 41.986 17.307 1.00 13.17 227 THR A C 1
ATOM 1767 O O . THR A 1 227 ? 68.480 41.948 16.555 1.00 13.93 227 THR A O 1
ATOM 1771 N N . GLN A 1 228 ? 70.699 41.944 16.865 1.00 13.45 228 GLN A N 1
ATOM 1772 C CA . GLN A 1 228 ? 71.046 41.645 15.479 1.00 14.09 228 GLN A CA 1
ATOM 1773 C C . GLN A 1 228 ? 71.341 40.144 15.398 1.00 12.99 228 GLN A C 1
ATOM 1774 O O . GLN A 1 228 ? 72.211 39.634 16.082 1.00 14.85 228 GLN A O 1
ATOM 1780 N N . VAL A 1 229 ? 70.580 39.452 14.560 1.00 11.72 229 VAL A N 1
ATOM 1781 C CA . VAL A 1 229 ? 70.621 38.001 14.455 1.00 11.70 229 VAL A CA 1
ATOM 1782 C C . VAL A 1 229 ? 71.267 37.592 13.138 1.00 11.86 229 VAL A C 1
ATOM 1783 O O . VAL A 1 229 ? 70.767 37.921 12.070 1.00 11.50 229 VAL A O 1
ATOM 1787 N N . ASN A 1 230 ? 72.344 36.831 13.251 1.00 11.91 230 ASN A N 1
ATOM 1788 C CA . ASN A 1 230 ? 73.020 36.277 12.076 1.00 11.82 230 ASN A CA 1
ATOM 1789 C C . ASN A 1 230 ? 72.177 35.223 11.363 1.00 11.82 230 ASN A C 1
ATOM 1790 O O . ASN A 1 230 ? 71.613 34.352 12.032 1.00 11.79 230 ASN A O 1
ATOM 1795 N N . ILE A 1 231 ? 72.054 35.318 10.039 1.00 11.66 231 ILE A N 1
ATOM 1796 C CA . ILE A 1 231 ? 71.310 34.332 9.260 1.00 12.01 231 ILE A CA 1
ATOM 1797 C C . ILE A 1 231 ? 72.250 33.498 8.364 1.00 11.73 231 ILE A C 1
ATOM 1798 O O . ILE A 1 231 ? 71.798 32.683 7.581 1.00 11.86 231 ILE A O 1
ATOM 1803 N N . GLY A 1 232 ? 73.557 33.746 8.469 1.00 12.00 232 GLY A N 1
ATOM 1804 C CA . GLY A 1 232 ? 74.584 32.903 7.870 1.00 12.24 232 GLY A CA 1
ATOM 1805 C C . GLY A 1 232 ? 74.896 31.738 8.781 1.00 12.11 232 GLY A C 1
ATOM 1806 O O . GLY A 1 232 ? 74.211 31.500 9.782 1.00 11.96 232 GLY A O 1
ATOM 1807 N N . VAL A 1 233 ? 75.938 30.986 8.469 1.00 11.92 233 VAL A N 1
ATOM 1808 C CA . VAL A 1 233 ? 76.270 29.817 9.236 1.00 12.65 233 VAL A CA 1
ATOM 1809 C C . VAL A 1 233 ? 77.690 29.820 9.784 1.00 12.30 233 VAL A C 1
ATOM 1810 O O . VAL A 1 233 ? 78.564 30.556 9.311 1.00 12.46 233 VAL A O 1
ATOM 1814 N N . GLY A 1 234 ? 77.919 28.940 10.736 1.00 11.96 234 GLY A N 1
ATOM 1815 C CA . GLY A 1 234 ? 79.229 28.705 11.297 1.00 12.13 234 GLY A CA 1
ATOM 1816 C C . GLY A 1 234 ? 79.854 27.471 10.675 1.00 11.99 234 GLY A C 1
ATOM 1817 O O . GLY A 1 234 ? 79.400 26.974 9.631 1.00 12.97 234 GLY A O 1
ATOM 1818 N N . LYS A 1 235 ? 80.911 26.968 11.315 1.00 11.48 235 LYS A N 1
ATOM 1819 C CA . LYS A 1 235 ? 81.700 25.866 10.761 1.00 11.44 235 LYS A CA 1
ATOM 1820 C C . LYS A 1 235 ? 81.659 24.556 11.561 1.00 11.70 235 LYS A C 1
ATOM 1821 O O . LYS A 1 235 ? 82.363 23.609 11.232 1.00 13.00 235 LYS A O 1
ATOM 1827 N N . ASN A 1 236 ? 80.831 24.478 12.599 1.00 10.84 236 ASN A N 1
ATOM 1828 C CA . ASN A 1 236 ? 80.613 23.264 13.363 1.00 11.16 236 ASN A CA 1
ATOM 1829 C C . ASN A 1 236 ? 79.298 22.604 12.957 1.00 10.91 236 ASN A C 1
ATOM 1830 O O . ASN A 1 236 ? 78.403 23.288 12.422 1.00 11.30 236 ASN A O 1
ATOM 1835 N N . PRO A 1 237 ? 79.135 21.343 13.290 1.00 11.97 237 PRO A N 1
ATOM 1836 C CA . PRO A 1 237 ? 77.804 20.737 13.171 1.00 11.37 237 PRO A CA 1
ATOM 1837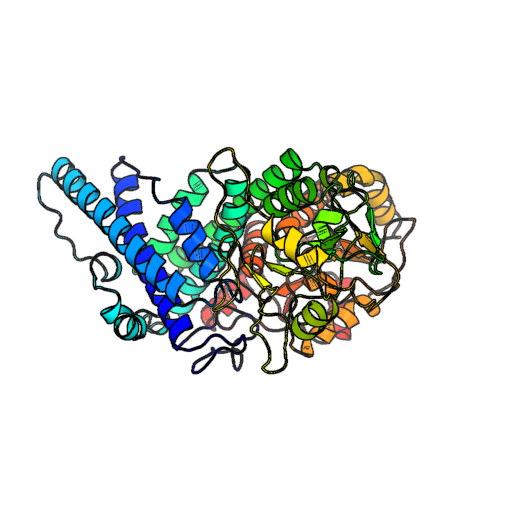 C C . PRO A 1 237 ? 76.848 21.504 14.100 1.00 10.98 237 PRO A C 1
ATOM 1838 O O . PRO A 1 237 ? 77.292 22.100 15.095 1.00 11.39 237 PRO A O 1
ATOM 1842 N N . GLY A 1 238 ? 75.556 21.487 13.783 1.00 10.78 238 GLY A N 1
ATOM 1843 C CA . GLY A 1 238 ? 74.556 22.143 14.627 1.00 10.00 238 GLY A CA 1
ATOM 1844 C C . GLY A 1 238 ? 73.332 21.287 14.892 1.00 9.68 238 GLY A C 1
ATOM 1845 O O . GLY A 1 238 ? 73.116 20.229 14.288 1.00 9.62 238 GLY A O 1
ATOM 1846 N N . ILE A 1 239 ? 72.543 21.771 15.845 1.00 9.16 239 ILE A N 1
ATOM 1847 C CA . ILE A 1 239 ? 71.168 21.308 16.082 1.00 8.44 239 ILE A CA 1
ATOM 1848 C C . ILE A 1 239 ? 70.248 22.495 15.803 1.00 9.05 239 ILE A C 1
ATOM 1849 O O . ILE A 1 239 ? 70.514 23.620 16.261 1.00 9.02 239 ILE A O 1
ATOM 1854 N N . LEU A 1 240 ? 69.197 22.253 15.003 1.00 8.57 240 LEU A N 1
ATOM 1855 C CA . LEU A 1 240 ? 68.201 23.263 14.630 1.00 9.26 240 LEU A CA 1
ATOM 1856 C C . LEU A 1 240 ? 66.947 23.084 15.487 1.00 9.84 240 LEU A C 1
ATOM 1857 O O . LEU A 1 240 ? 66.363 22.009 15.482 1.00 10.77 240 LEU A O 1
ATOM 1862 N N . ILE A 1 241 ? 66.561 24.112 16.253 1.00 8.52 241 ILE A N 1
ATOM 1863 C CA . ILE A 1 241 ? 65.356 24.043 17.106 1.00 8.23 241 ILE A CA 1
ATOM 1864 C C . ILE A 1 241 ? 64.265 24.904 16.490 1.00 7.68 241 ILE A C 1
ATOM 1865 O O . ILE A 1 241 ? 64.474 26.027 16.088 1.00 7.90 241 ILE A O 1
ATOM 1870 N N . SER A 1 242 ? 63.080 24.293 16.372 1.00 8.19 242 SER A N 1
ATOM 1871 C CA . SER A 1 242 ? 61.911 24.899 15.727 1.00 8.28 242 SER A CA 1
ATOM 1872 C C . SER A 1 242 ? 60.707 24.842 16.670 1.00 8.21 242 SER A C 1
ATOM 1873 O O . SER A 1 242 ? 60.715 24.170 17.690 1.00 9.08 242 SER A O 1
ATOM 1876 N N . GLY A 1 243 ? 59.650 25.545 16.295 1.00 9.23 243 GLY A N 1
ATOM 1877 C CA . GLY A 1 243 ? 58.437 25.592 17.113 1.00 8.22 243 GLY A CA 1
ATOM 1878 C C . GLY A 1 243 ? 58.476 26.815 18.020 1.00 8.11 243 GLY A C 1
ATOM 1879 O O . GLY A 1 243 ? 58.951 27.878 17.571 1.00 9.76 243 GLY A O 1
ATOM 1880 N N . HIS A 1 244 ? 57.975 26.681 19.251 1.00 8.63 244 HIS A N 1
ATOM 1881 C CA . HIS A 1 244 ? 57.800 27.828 20.139 1.00 9.27 244 HIS A CA 1
ATOM 1882 C C . HIS A 1 244 ? 58.329 27.684 21.573 1.00 8.09 244 HIS A C 1
ATOM 1883 O O . HIS A 1 244 ? 58.394 28.689 22.296 1.00 9.87 244 HIS A O 1
ATOM 1890 N N . ASP A 1 245 ? 58.666 26.484 22.042 1.00 8.40 245 ASP A N 1
ATOM 1891 C CA . ASP A 1 245 ? 58.878 26.302 23.473 1.00 8.72 245 ASP A CA 1
ATOM 1892 C C . ASP A 1 245 ? 60.247 26.789 23.971 1.00 9.14 245 ASP A C 1
ATOM 1893 O O . ASP A 1 245 ? 61.295 26.223 23.623 1.00 9.69 245 ASP A O 1
ATOM 1898 N N . LEU A 1 246 ? 60.263 27.817 24.794 1.00 8.87 246 LEU A N 1
ATOM 1899 C CA . LEU A 1 246 ? 61.523 28.364 25.251 1.00 8.38 246 LEU A CA 1
ATOM 1900 C C . LEU A 1 246 ? 62.203 27.595 26.368 1.00 9.16 246 LEU A C 1
ATOM 1901 O O . LEU A 1 246 ? 63.431 27.714 26.528 1.00 9.64 246 LEU A O 1
ATOM 1906 N N . LYS A 1 247 ? 61.479 26.776 27.124 1.00 9.33 247 LYS A N 1
ATOM 1907 C CA . LYS A 1 247 ? 62.144 25.955 28.133 1.00 9.65 247 LYS A CA 1
ATOM 1908 C C . LYS A 1 247 ? 62.978 24.872 27.447 1.00 9.26 247 LYS A C 1
ATOM 1909 O O . LYS A 1 247 ? 64.107 24.578 27.895 1.00 9.78 247 LYS A O 1
ATOM 1915 N N . ASP A 1 248 ? 62.458 24.287 26.383 1.00 9.32 248 ASP A N 1
ATOM 1916 C CA . ASP A 1 248 ? 63.228 23.347 25.582 1.00 9.67 248 ASP A CA 1
ATOM 1917 C C . ASP A 1 248 ? 64.523 24.014 25.070 1.00 8.94 248 ASP A C 1
ATOM 1918 O O . ASP A 1 248 ? 65.608 23.394 25.102 1.00 9.77 248 ASP A O 1
ATOM 1923 N N . MET A 1 249 ? 64.432 25.264 24.639 1.00 8.41 249 MET A N 1
ATOM 1924 C CA . MET A 1 249 ? 65.597 26.016 24.201 1.00 8.88 249 MET A CA 1
ATOM 1925 C C . MET A 1 249 ? 66.602 26.187 25.342 1.00 9.01 249 MET A C 1
ATOM 1926 O O . MET A 1 249 ? 67.812 25.973 25.172 1.00 9.47 249 MET A O 1
ATOM 1931 N N . ALA A 1 250 ? 66.153 26.608 26.510 1.00 9.99 250 ALA A N 1
ATOM 1932 C CA . ALA A 1 250 ? 67.048 26.808 27.632 1.00 9.97 250 ALA A CA 1
ATOM 1933 C C . ALA A 1 250 ? 67.840 25.526 27.917 1.00 9.77 250 ALA A C 1
ATOM 1934 O O . ALA A 1 250 ? 69.063 25.564 28.156 1.00 9.61 250 ALA A O 1
ATOM 1936 N N . GLU A 1 251 ? 67.174 24.388 27.912 1.00 10.23 251 GLU A N 1
ATOM 1937 C CA . GLU A 1 251 ? 67.810 23.101 28.207 1.00 10.64 251 GLU A CA 1
ATOM 1938 C C . GLU A 1 251 ? 68.758 22.665 27.098 1.00 9.77 251 GLU A C 1
ATOM 1939 O O . GLU A 1 251 ? 69.890 22.227 27.374 1.00 10.54 251 GLU A O 1
ATOM 1945 N N . LEU A 1 252 ? 68.380 22.869 25.849 1.00 9.35 252 LEU A N 1
ATOM 1946 C CA . LEU A 1 252 ? 69.229 22.521 24.715 1.00 9.58 252 LEU A CA 1
ATOM 1947 C C . LEU A 1 252 ? 70.504 23.352 24.784 1.00 9.78 252 LEU A C 1
ATOM 1948 O O . LEU A 1 252 ? 71.592 22.809 24.528 1.00 9.56 252 LEU A O 1
ATOM 1953 N N . LEU A 1 253 ? 70.412 24.652 25.027 1.00 9.43 253 LEU A N 1
ATOM 195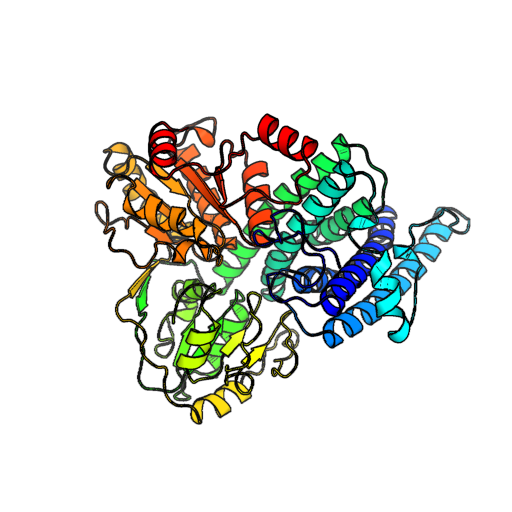4 C CA . LEU A 1 253 ? 71.619 25.498 25.115 1.00 9.82 253 LEU A CA 1
ATOM 1955 C C . LEU A 1 253 ? 72.537 25.042 26.229 1.00 10.94 253 LEU A C 1
ATOM 1956 O O . LEU A 1 253 ? 73.748 24.996 26.025 1.00 11.46 253 LEU A O 1
ATOM 1961 N N . LYS A 1 254 ? 71.990 24.748 27.394 1.00 11.23 254 LYS A N 1
ATOM 1962 C CA . LYS A 1 254 ? 72.793 24.316 28.535 1.00 12.53 254 LYS A CA 1
ATOM 1963 C C . LYS A 1 254 ? 73.507 23.014 28.198 1.00 12.70 254 LYS A C 1
ATOM 1964 O O . LYS A 1 254 ? 74.702 22.844 28.485 1.00 12.90 254 LYS A O 1
ATOM 1970 N N . GLN A 1 255 ? 72.806 22.070 27.591 1.00 11.96 255 GLN A N 1
ATOM 1971 C CA . GLN A 1 255 ? 73.352 20.741 27.314 1.00 12.04 255 GLN A CA 1
ATOM 1972 C C . GLN A 1 255 ? 74.369 20.735 26.165 1.00 11.42 255 GLN A C 1
ATOM 1973 O O . GLN A 1 255 ? 75.295 19.885 26.177 1.00 12.05 255 GLN A O 1
ATOM 1979 N N . THR A 1 256 ? 74.257 21.641 25.204 1.00 10.27 256 THR A N 1
ATOM 1980 C CA . THR A 1 256 ? 75.206 21.741 24.110 1.00 10.98 256 THR A CA 1
ATOM 1981 C C . THR A 1 256 ? 76.428 22.614 24.458 1.00 11.24 256 THR A C 1
ATOM 1982 O O . THR A 1 256 ? 77.408 22.578 23.725 1.00 11.07 256 THR A O 1
ATOM 1986 N N . GLU A 1 257 ? 76.395 23.384 25.533 1.00 12.40 257 GLU A N 1
ATOM 1987 C CA . GLU A 1 257 ? 77.542 24.217 25.877 1.00 13.16 257 GLU A CA 1
ATOM 1988 C C . GLU A 1 257 ? 78.806 23.367 26.049 1.00 12.47 257 GLU A C 1
ATOM 1989 O O . GLU A 1 257 ? 78.801 22.360 26.735 1.00 12.35 257 GLU A O 1
ATOM 1995 N N . GLY A 1 258 ? 79.861 23.758 25.345 1.00 12.69 258 GLY A N 1
ATOM 1996 C CA . GLY A 1 258 ? 81.147 23.078 25.440 1.00 13.02 258 GLY A CA 1
ATOM 1997 C C . GLY A 1 258 ? 81.274 21.758 24.721 1.00 12.78 258 GLY A C 1
ATOM 1998 O O . GLY A 1 258 ? 82.282 21.072 24.922 1.00 13.00 258 GLY A O 1
ATOM 1999 N N . THR A 1 259 ? 80.332 21.399 23.852 1.00 11.81 259 THR A N 1
ATOM 2000 C CA . THR A 1 259 ? 80.372 20.133 23.137 1.00 12.22 259 THR A CA 1
ATOM 2001 C C . THR A 1 259 ? 80.930 20.211 21.733 1.00 11.49 259 THR A C 1
ATOM 2002 O O . THR A 1 259 ? 81.184 19.171 21.148 1.00 12.86 259 THR A O 1
ATOM 2006 N N . GLY A 1 260 ? 81.066 21.416 21.188 1.00 11.09 260 GLY A N 1
ATOM 2007 C CA . GLY A 1 260 ? 81.435 21.607 19.798 1.00 11.24 260 GLY A CA 1
ATOM 2008 C C . GLY A 1 260 ? 80.261 21.512 18.803 1.00 10.91 260 GLY A C 1
ATOM 2009 O O . GLY A 1 260 ? 80.450 21.495 17.599 1.00 11.55 260 GLY A O 1
ATOM 2010 N N . VAL A 1 261 ? 79.033 21.440 19.333 1.00 10.82 261 VAL A N 1
ATOM 2011 C CA . VAL A 1 261 ? 77.806 21.463 18.546 1.00 11.03 261 VAL A CA 1
ATOM 2012 C C . VAL A 1 261 ? 77.149 22.818 18.758 1.00 10.28 261 VAL A C 1
ATOM 2013 O O . VAL A 1 261 ? 76.896 23.229 19.900 1.00 11.59 261 VAL A O 1
ATOM 2017 N N . ASP A 1 262 ? 76.919 23.536 17.664 1.00 9.94 262 ASP A N 1
ATOM 2018 C CA . ASP A 1 262 ? 76.265 24.846 17.720 1.00 10.72 262 ASP A CA 1
ATOM 2019 C C . ASP A 1 262 ? 74.736 24.718 17.759 1.00 10.71 262 ASP A C 1
ATOM 2020 O O . ASP A 1 262 ? 74.204 23.669 17.418 1.00 10.94 262 ASP A O 1
ATOM 2025 N N . VAL A 1 263 ? 74.058 25.774 18.173 1.00 9.94 263 VAL A N 1
ATOM 2026 C CA . VAL A 1 263 ? 72.608 25.782 18.163 1.00 9.48 263 VAL A CA 1
ATOM 2027 C C . VAL A 1 263 ? 72.122 26.883 17.246 1.00 8.41 263 VAL A C 1
ATOM 2028 O O . VAL A 1 263 ? 72.645 27.991 17.238 1.00 9.39 263 VAL A O 1
ATOM 2032 N N . TYR A 1 264 ? 71.138 26.529 16.410 1.00 8.58 264 TYR A N 1
ATOM 2033 C CA . TYR A 1 264 ? 70.452 27.445 15.517 1.00 8.71 264 TYR A CA 1
ATOM 2034 C C . TYR A 1 264 ? 68.942 27.407 15.761 1.00 8.64 264 TYR A C 1
ATOM 2035 O O . TYR A 1 264 ? 68.416 26.350 16.113 1.00 9.08 264 TYR A O 1
ATOM 2044 N N . THR A 1 265 ? 68.275 28.536 15.573 1.00 8.56 265 THR A N 1
ATOM 2045 C CA . THR A 1 265 ? 66.820 28.549 15.633 1.00 8.55 265 THR A CA 1
ATOM 2046 C C . THR A 1 265 ? 66.234 28.505 14.235 1.00 8.93 265 THR A C 1
ATOM 2047 O O . THR A 1 265 ? 66.887 28.814 13.225 1.00 9.09 265 THR A O 1
ATOM 2051 N N . HIS A 1 266 ? 64.938 28.183 14.199 1.00 8.45 266 HIS A N 1
ATOM 2052 C CA . HIS A 1 266 ? 64.155 28.119 12.979 1.00 8.25 266 HIS A CA 1
ATOM 2053 C C . HIS A 1 266 ? 62.730 28.576 13.275 1.00 8.77 266 HIS A C 1
ATOM 2054 O O . HIS A 1 266 ? 62.159 28.274 14.341 1.00 8.28 266 HIS A O 1
ATOM 2061 N N . GLY A 1 267 ? 62.133 29.291 12.318 1.00 8.23 267 GLY A N 1
ATOM 2062 C CA . GLY A 1 267 ? 60.702 29.554 12.372 1.00 8.71 267 GLY A CA 1
ATOM 2063 C C . GLY A 1 267 ? 60.317 30.412 13.549 1.00 8.43 267 GLY A C 1
ATOM 2064 O O . GLY A 1 267 ? 60.771 31.563 13.694 1.00 8.92 267 GLY A O 1
ATOM 2065 N N . GLU A 1 268 ? 59.419 29.885 14.372 1.00 8.23 268 GLU A N 1
ATOM 2066 C CA . GLU A 1 268 ? 58.924 30.589 15.581 1.00 8.55 268 GLU A CA 1
ATOM 2067 C C . GLU A 1 268 ? 59.907 30.518 16.752 1.00 8.57 268 GLU A C 1
ATOM 2068 O O . GLU A 1 268 ? 59.629 31.088 17.816 1.00 8.68 268 GLU A O 1
ATOM 2074 N N . MET A 1 269 ? 61.087 29.917 16.563 1.00 8.66 269 MET A N 1
ATOM 2075 C CA . MET A 1 269 ? 62.137 29.985 17.564 1.00 8.02 269 MET A CA 1
ATOM 2076 C C . MET A 1 269 ? 63.060 31.175 17.340 1.00 8.63 269 MET A C 1
ATOM 2077 O O . MET A 1 269 ? 63.904 31.453 18.192 1.00 8.62 269 MET A O 1
ATOM 2082 N N . LEU A 1 270 ? 62.911 31.874 16.239 1.00 8.38 270 LEU A N 1
ATOM 2083 C CA . LEU A 1 270 ? 63.722 33.094 16.005 1.00 9.04 270 LEU A CA 1
ATOM 2084 C C . LEU A 1 270 ? 63.736 34.022 17.240 1.00 8.68 270 LEU A C 1
ATOM 2085 O O . LEU A 1 270 ? 64.800 34.536 17.610 1.00 8.71 270 LEU A O 1
ATOM 2090 N N . PRO A 1 271 ? 62.597 34.307 17.880 1.00 7.84 271 PRO A N 1
ATOM 2091 C CA . PRO A 1 271 ? 62.621 35.198 19.055 1.00 8.42 271 PRO A CA 1
ATOM 2092 C C . PRO A 1 271 ? 63.454 34.707 20.236 1.00 7.74 271 PRO A C 1
ATOM 2093 O O . PRO A 1 271 ? 63.770 35.524 21.121 1.00 9.38 271 PRO A O 1
ATOM 2097 N N . ALA A 1 272 ? 63.842 33.433 20.318 1.00 8.68 272 ALA A N 1
ATOM 2098 C CA . ALA A 1 272 ? 64.783 33.042 21.363 1.00 8.70 272 ALA A CA 1
ATOM 2099 C C . ALA A 1 272 ? 66.094 33.865 21.304 1.00 8.70 272 ALA A C 1
ATOM 2100 O O . ALA A 1 272 ? 66.757 34.096 22.330 1.00 9.03 272 ALA A O 1
ATOM 2102 N N . ASN A 1 273 ? 66.445 34.315 20.099 1.00 8.49 273 ASN A N 1
ATOM 2103 C CA . ASN A 1 273 ? 67.621 35.172 19.910 1.00 9.51 273 ASN A CA 1
ATOM 2104 C C . ASN A 1 273 ? 67.521 36.490 20.673 1.00 10.00 273 ASN A C 1
ATOM 2105 O O . ASN A 1 273 ? 68.566 37.110 20.916 1.00 10.41 273 ASN A O 1
ATOM 2110 N N . TYR A 1 274 ? 66.312 36.907 21.083 1.00 9.87 274 TYR A N 1
ATOM 2111 C CA . TYR A 1 274 ? 66.100 38.233 21.653 1.00 9.97 274 TYR A CA 1
ATOM 2112 C C . TYR A 1 274 ? 66.173 38.248 23.171 1.00 9.68 274 TYR A C 1
ATOM 2113 O O . TYR A 1 274 ? 66.149 39.316 23.756 1.00 9.97 274 TYR A O 1
ATOM 2122 N N . TYR A 1 275 ? 66.226 37.087 23.808 1.00 9.56 275 TYR A N 1
ATOM 2123 C CA . TYR A 1 275 ? 66.131 36.986 25.266 1.00 10.57 275 TYR A CA 1
ATOM 2124 C C . TYR A 1 275 ? 67.511 37.011 25.931 1.00 11.35 275 TYR A C 1
ATOM 2125 O O . TYR A 1 275 ? 68.404 36.239 25.541 1.00 10.95 275 TYR A O 1
ATOM 2134 N N . PRO A 1 276 ? 67.720 37.874 26.930 1.00 11.97 276 PRO A N 1
ATOM 2135 C CA . PRO A 1 276 ? 69.007 37.946 27.626 1.00 12.71 276 PRO A CA 1
ATOM 2136 C C . PRO A 1 276 ? 69.532 36.605 28.118 1.00 12.95 276 PRO A C 1
ATOM 2137 O O . PRO A 1 276 ? 70.756 36.378 28.035 1.00 13.52 276 PRO A O 1
ATOM 2141 N N . ALA A 1 277 ? 68.684 35.718 28.611 1.00 12.69 277 ALA A N 1
ATOM 2142 C CA . ALA A 1 277 ? 69.175 34.454 29.136 1.00 13.43 277 ALA A CA 1
ATOM 2143 C C . ALA A 1 277 ? 69.845 33.581 28.078 1.00 14.04 277 ALA A C 1
ATOM 2144 O O . ALA A 1 277 ? 70.659 32.708 28.408 1.00 16.44 277 ALA A O 1
ATOM 2146 N N . PHE A 1 278 ? 69.480 33.779 26.820 1.00 12.06 278 PHE A N 1
ATOM 2147 C CA . PHE A 1 278 ? 69.993 32.925 25.757 1.00 12.90 278 PHE A CA 1
ATOM 2148 C C . PHE A 1 278 ? 71.139 33.567 24.998 1.00 14.08 278 PHE A C 1
ATOM 2149 O O . PHE A 1 278 ? 71.983 32.867 24.432 1.00 14.19 278 PHE A O 1
ATOM 2157 N N . LYS A 1 279 ? 71.172 34.889 24.986 1.00 15.87 279 LYS A N 1
ATOM 2158 C CA . LYS A 1 279 ? 72.216 35.645 24.293 1.00 16.91 279 LYS A CA 1
ATOM 2159 C C . LYS A 1 279 ? 73.604 35.472 24.922 1.00 17.46 279 LYS A C 1
ATOM 2160 O O . LYS A 1 279 ? 74.626 35.824 24.317 1.00 19.42 279 LYS A O 1
ATOM 2166 N N . LYS A 1 280 ? 73.651 34.893 26.108 1.00 17.31 280 LYS A N 1
ATOM 2167 C CA . LYS A 1 280 ? 74.892 34.682 26.832 1.00 18.05 280 LYS A CA 1
ATOM 2168 C C . LYS A 1 280 ? 75.733 33.474 26.352 1.00 17.95 280 LYS A C 1
ATOM 2169 O O . LYS A 1 280 ? 76.846 33.262 26.814 1.00 18.54 280 LYS A O 1
ATOM 2175 N N . TYR A 1 281 ? 75.204 32.695 25.417 1.00 16.54 281 TYR A N 1
ATOM 2176 C CA . TYR A 1 281 ? 75.887 31.505 24.894 1.00 15.15 281 TYR A CA 1
ATOM 2177 C C . TYR A 1 281 ? 76.515 31.763 23.524 1.00 14.95 281 TYR A C 1
ATOM 2178 O O . TYR A 1 281 ? 75.802 31.938 22.532 1.00 15.37 281 TYR A O 1
ATOM 2187 N N . PRO A 1 282 ? 77.842 31.799 23.419 1.00 15.31 282 PRO A N 1
ATOM 2188 C CA . PRO A 1 282 ? 78.465 32.055 22.119 1.00 14.42 282 PRO A CA 1
ATOM 2189 C C . PRO A 1 282 ? 78.205 31.0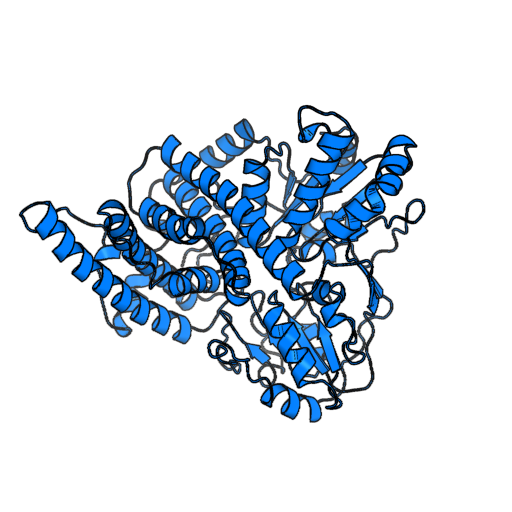26 21.002 1.00 13.84 282 PRO A C 1
ATOM 2190 O O . PRO A 1 282 ? 78.297 31.376 19.837 1.00 14.17 282 PRO A O 1
ATOM 2194 N N . HIS A 1 283 ? 77.860 29.794 21.364 1.00 11.84 283 HIS A N 1
ATOM 2195 C CA . HIS A 1 283 ? 77.607 28.721 20.388 1.00 11.47 283 HIS A CA 1
ATOM 2196 C C . HIS A 1 283 ? 76.186 28.763 19.786 1.00 11.06 283 HIS A C 1
ATOM 2197 O O . HIS A 1 283 ? 75.860 27.941 18.919 1.00 11.00 283 HIS A O 1
ATOM 2204 N N . PHE A 1 284 ? 75.377 29.711 20.246 1.00 10.80 284 PHE A N 1
ATOM 2205 C CA . PHE A 1 284 ? 74.058 29.971 19.697 1.00 9.89 284 PHE A CA 1
ATOM 2206 C C . PHE A 1 284 ? 74.339 30.895 18.511 1.00 10.58 284 PHE A C 1
ATOM 2207 O O . PHE A 1 284 ? 74.551 32.077 18.669 1.00 11.80 284 PHE A O 1
ATOM 2215 N N . VAL A 1 285 ? 74.361 30.335 17.306 1.00 9.82 285 VAL A N 1
ATOM 2216 C CA . VAL A 1 285 ? 74.816 31.030 16.117 1.00 10.62 285 VAL A CA 1
ATOM 2217 C C . VAL A 1 285 ? 73.839 32.087 15.584 1.00 10.75 285 VAL A C 1
ATOM 2218 O O . VAL A 1 285 ? 74.213 33.219 15.255 1.00 10.56 285 VAL A O 1
ATOM 2222 N N . GLY A 1 286 ? 72.561 31.720 15.490 1.00 10.46 286 GLY A N 1
ATOM 2223 C CA . GLY A 1 286 ? 71.523 32.574 14.922 1.00 9.84 286 GLY A CA 1
ATOM 2224 C C . GLY A 1 286 ? 70.385 31.748 14.370 1.00 8.86 286 GLY A C 1
ATOM 2225 O O . GLY A 1 286 ? 70.154 30.690 14.887 1.00 10.03 286 GLY A O 1
ATOM 2226 N N . ASN A 1 287 ? 69.734 32.250 13.335 1.00 9.56 287 ASN A N 1
ATOM 2227 C CA . ASN A 1 287 ? 68.495 31.694 12.784 1.00 8.95 287 ASN A CA 1
ATOM 2228 C C . ASN A 1 287 ? 68.754 31.222 11.371 1.00 9.24 287 ASN A C 1
ATOM 2229 O O . ASN A 1 287 ? 69.324 31.944 10.527 1.00 10.98 287 ASN A O 1
ATOM 2234 N N . TYR A 1 288 ? 68.250 30.036 11.073 1.00 8.89 288 TYR A N 1
ATOM 2235 C CA . TYR A 1 288 ? 68.478 29.368 9.799 1.00 9.02 288 TYR A CA 1
ATOM 2236 C C . TYR A 1 288 ? 67.183 29.267 9.001 1.00 9.55 288 TYR A C 1
ATOM 2237 O O . TYR A 1 288 ? 66.167 28.737 9.477 1.00 9.85 288 TYR A O 1
ATOM 2246 N N . GLY A 1 289 ? 67.215 29.754 7.773 1.00 9.29 289 GLY A N 1
ATOM 2247 C CA . GLY A 1 289 ? 66.103 29.591 6.866 1.00 10.44 289 GLY A CA 1
ATOM 2248 C C . GLY A 1 289 ? 64.983 30.598 7.017 1.00 11.31 289 GLY A C 1
ATOM 2249 O O . GLY A 1 289 ? 65.177 31.722 7.455 1.00 10.39 289 GLY A O 1
ATOM 2250 N N . GLY A 1 290 ? 63.804 30.166 6.607 1.00 11.23 290 GLY A N 1
ATOM 2251 C CA . GLY A 1 290 ? 62.624 31.010 6.563 1.00 11.75 290 GLY A CA 1
ATOM 2252 C C . GLY A 1 290 ? 61.437 30.506 7.353 1.00 11.00 290 GLY A C 1
ATOM 2253 O O . GLY A 1 290 ? 61.572 29.953 8.424 1.00 11.84 290 GLY A O 1
ATOM 2254 N N . SER A 1 291 ? 60.269 30.676 6.740 1.00 12.69 291 SER A N 1
ATOM 2255 C CA . SER A 1 291 ? 58.989 30.282 7.288 1.00 12.79 291 SER A CA 1
ATOM 2256 C C . SER A 1 291 ? 58.809 28.763 7.373 1.00 10.28 291 SER A C 1
ATOM 2257 O O . SER A 1 291 ? 59.452 28.019 6.639 1.00 10.87 291 SER A O 1
ATOM 2260 N N . TRP A 1 292 ? 57.868 28.306 8.204 1.00 10.74 292 TRP A N 1
ATOM 2261 C CA . TRP A 1 292 ? 57.659 26.883 8.406 1.00 9.95 292 TRP A CA 1
ATOM 2262 C C . TRP A 1 292 ? 57.430 26.117 7.106 1.00 9.60 292 TRP A C 1
ATOM 2263 O O . TRP A 1 292 ? 57.856 24.972 6.993 1.00 9.18 292 TRP A O 1
ATOM 2274 N N . TRP A 1 293 ? 56.754 26.707 6.132 1.00 9.42 293 TRP A N 1
ATOM 2275 C CA . TRP A 1 293 ? 56.321 25.955 4.948 1.00 9.87 293 TRP A CA 1
ATOM 2276 C C . TRP A 1 293 ? 57.497 25.654 3.998 1.00 10.75 293 TRP A C 1
ATOM 2277 O O . TRP A 1 293 ? 57.364 24.838 3.087 1.00 10.85 293 TRP A O 1
ATOM 2288 N N . GLN A 1 294 ? 58.652 26.302 4.213 1.00 10.25 294 GLN A N 1
ATOM 2289 C CA . GLN A 1 294 ? 59.875 26.043 3.418 1.00 10.66 294 GLN A CA 1
ATOM 2290 C C . GLN A 1 294 ? 60.755 24.977 4.067 1.00 9.95 294 GLN A C 1
ATOM 2291 O O . GLN A 1 294 ? 61.908 24.769 3.641 1.00 10.22 294 GLN A O 1
ATOM 2297 N N . GLN A 1 295 ? 60.257 24.271 5.078 1.00 9.00 295 GLN A N 1
ATOM 2298 C CA . GLN A 1 295 ? 61.165 23.439 5.860 1.00 9.53 295 GLN A CA 1
ATOM 2299 C C . GLN A 1 295 ? 61.677 22.190 5.182 1.00 10.05 295 GLN A C 1
ATOM 2300 O O . GLN A 1 295 ? 62.706 21.662 5.611 1.00 10.07 295 GLN A O 1
ATOM 2306 N N . ASN A 1 296 ? 60.991 21.646 4.181 1.00 8.97 296 ASN A N 1
ATOM 2307 C CA . ASN A 1 296 ? 61.534 20.427 3.585 1.00 9.86 296 ASN A CA 1
ATOM 2308 C C . ASN A 1 296 ? 62.970 20.611 3.010 1.00 9.65 296 ASN A C 1
ATOM 2309 O O . ASN A 1 296 ? 63.866 19.911 3.453 1.00 10.45 296 ASN A O 1
ATOM 2314 N N . PRO A 1 297 ? 63.212 21.554 2.103 1.00 10.33 297 PRO A N 1
ATOM 2315 C CA . PRO A 1 297 ? 64.595 21.765 1.622 1.00 10.92 297 PRO A CA 1
ATOM 2316 C C . PRO A 1 297 ? 65.511 22.327 2.702 1.00 10.85 297 PRO A C 1
ATOM 2317 O O . PRO A 1 297 ? 66.726 22.070 2.700 1.00 11.61 297 PRO A O 1
ATOM 2321 N N . GLU A 1 298 ? 64.991 23.139 3.631 1.00 10.69 298 GLU A N 1
ATOM 2322 C CA . GLU A 1 298 ? 65.847 23.763 4.643 1.00 10.34 298 GLU A CA 1
ATOM 2323 C C . GLU A 1 298 ? 66.266 22.816 5.754 1.00 10.54 298 GLU A C 1
ATOM 2324 O O . GLU A 1 298 ? 67.423 22.829 6.173 1.00 10.69 298 GLU A O 1
ATOM 2330 N N . PHE A 1 299 ? 65.375 21.964 6.244 1.00 9.99 299 PHE A N 1
ATOM 2331 C CA . PHE A 1 299 ? 65.791 20.960 7.184 1.00 10.13 299 PHE A CA 1
ATOM 2332 C C . PHE A 1 299 ? 66.812 20.024 6.499 1.00 10.69 299 PHE A C 1
ATOM 2333 O O . PHE A 1 299 ? 67.727 19.513 7.154 1.00 11.28 299 PHE A O 1
ATOM 2341 N N . GLU A 1 300 ? 66.622 19.758 5.216 1.00 11.20 300 GLU A N 1
ATOM 2342 C CA . GLU A 1 300 ? 67.566 18.909 4.498 1.00 11.62 300 GLU A CA 1
ATOM 2343 C C . GLU A 1 300 ? 68.958 19.546 4.479 1.00 11.13 300 GLU A C 1
ATOM 2344 O O . GLU A 1 300 ? 69.919 18.907 4.915 1.00 11.72 300 GLU A O 1
ATOM 2350 N N . SER A 1 301 ? 69.050 20.792 4.046 1.00 10.52 301 SER A N 1
ATOM 2351 C CA . SER A 1 301 ? 70.344 21.468 3.906 1.00 10.50 301 SER A CA 1
ATOM 2352 C C . SER A 1 301 ? 70.992 21.848 5.224 1.00 10.40 301 SER A C 1
ATOM 2353 O O . SER A 1 301 ? 72.200 22.094 5.243 1.00 10.33 301 SER A O 1
ATOM 2356 N N . PHE A 1 302 ? 70.237 21.851 6.317 1.00 9.65 302 PHE A N 1
ATOM 2357 C CA . PHE A 1 302 ? 70.821 22.129 7.630 1.00 9.78 302 PHE A CA 1
ATOM 2358 C C . PHE A 1 302 ? 71.832 21.061 8.040 1.00 10.04 302 PHE A C 1
ATOM 2359 O O . PHE A 1 302 ? 72.731 21.341 8.828 1.00 9.86 302 PHE A O 1
ATOM 2367 N N . ASN A 1 303 ? 71.617 19.841 7.561 1.00 10.52 303 ASN A N 1
ATOM 2368 C CA . ASN A 1 303 ? 72.524 18.687 7.747 1.00 10.97 303 ASN A CA 1
ATOM 2369 C C . ASN A 1 303 ? 72.551 18.067 9.125 1.00 11.30 303 ASN A C 1
ATOM 2370 O O . ASN A 1 303 ? 72.816 16.876 9.261 1.00 12.56 303 ASN A O 1
ATOM 2375 N N . GLY A 1 304 ? 72.284 18.837 10.180 1.00 10.45 304 GLY A N 1
ATOM 2376 C CA . GLY A 1 304 ? 72.304 18.303 11.537 1.00 10.11 304 GLY A CA 1
ATOM 2377 C C . GLY A 1 304 ? 70.899 17.964 12.057 1.00 8.91 304 GLY A C 1
ATOM 2378 O O . GLY A 1 304 ? 69.900 18.124 11.306 1.00 9.78 304 GLY A O 1
ATOM 2379 N N . PRO A 1 305 ? 70.802 17.470 13.280 1.00 8.58 305 PRO A N 1
ATOM 2380 C CA . PRO A 1 305 ? 69.494 17.166 13.866 1.00 9.35 305 PRO A CA 1
ATOM 2381 C C . PRO A 1 305 ? 68.570 18.372 13.912 1.00 9.21 305 PRO A C 1
ATOM 2382 O O . PRO A 1 305 ? 68.972 19.542 14.084 1.00 8.97 305 PRO A O 1
ATOM 2386 N N . ILE A 1 306 ? 67.280 18.057 13.792 1.00 8.84 306 ILE A N 1
ATOM 2387 C CA . ILE A 1 306 ? 66.218 19.063 13.864 1.00 9.68 306 ILE A CA 1
ATOM 2388 C C . ILE A 1 306 ? 65.291 18.678 14.994 1.00 9.02 306 ILE A C 1
ATOM 2389 O O . ILE A 1 306 ? 64.862 17.531 15.068 1.00 9.26 306 ILE A O 1
ATOM 2394 N N . LEU A 1 307 ? 65.012 19.612 15.908 1.00 8.50 307 LEU A N 1
ATOM 2395 C CA . LEU A 1 307 ? 64.112 19.369 17.043 1.00 9.02 307 LEU A CA 1
ATOM 2396 C C . LEU A 1 307 ? 62.856 20.226 16.919 1.00 8.76 307 LEU A C 1
ATOM 2397 O O . LEU A 1 307 ? 62.921 21.446 16.893 1.00 8.28 307 LEU A O 1
ATOM 2402 N N . LEU A 1 308 ? 61.706 19.571 16.804 1.00 8.23 308 LEU A N 1
ATOM 2403 C CA . LEU A 1 308 ? 60.391 20.246 16.718 1.00 8.07 308 LEU A CA 1
ATOM 2404 C C . LEU A 1 308 ? 59.751 20.314 18.093 1.00 7.90 308 LEU A C 1
ATOM 2405 O O . LEU A 1 308 ? 59.389 19.265 18.626 1.00 9.45 308 LEU A O 1
ATOM 2410 N N . THR A 1 309 ? 59.669 21.521 18.669 1.00 8.73 309 THR A N 1
ATOM 2411 C CA . THR A 1 309 ? 59.079 21.658 20.004 1.00 8.41 309 THR A CA 1
ATOM 2412 C C . THR A 1 309 ? 57.556 21.804 20.029 1.00 8.16 309 THR A C 1
ATOM 2413 O O . THR A 1 309 ? 56.935 21.536 21.076 1.00 8.66 309 THR A O 1
ATOM 2417 N N . THR A 1 310 ? 56.985 22.243 18.919 1.00 7.46 310 THR A N 1
ATOM 2418 C CA . THR A 1 310 ? 55.549 22.426 18.698 1.00 7.64 310 THR A CA 1
ATOM 2419 C C . THR A 1 310 ? 55.336 22.318 17.187 1.00 7.61 310 THR A C 1
ATOM 2420 O O . THR A 1 310 ? 56.270 22.050 16.412 1.00 8.90 310 THR A O 1
ATOM 2424 N N . ASN A 1 311 ? 54.108 22.561 16.740 1.00 8.57 311 ASN A N 1
ATOM 2425 C CA . ASN A 1 311 ? 53.883 22.783 15.322 1.00 8.22 311 ASN A CA 1
ATOM 2426 C C . ASN A 1 311 ? 54.715 24.015 14.875 1.00 8.54 311 ASN A C 1
ATOM 2427 O O . ASN A 1 311 ? 55.074 24.869 15.698 1.00 9.01 311 ASN A O 1
ATOM 2432 N N . CYS A 1 312 ? 54.998 24.191 13.597 1.00 8.58 312 CYS A N 1
ATOM 2433 C CA . CYS A 1 312 ? 54.541 23.353 12.487 1.00 9.33 312 CYS A CA 1
ATOM 2434 C C . CYS A 1 312 ? 55.610 22.393 11.965 1.00 8.83 312 CYS A C 1
ATOM 2435 O O . CYS A 1 312 ? 56.718 22.810 11.584 1.00 9.30 312 CYS A O 1
ATOM 2438 N N . LEU A 1 313 ? 55.268 21.116 11.981 1.00 8.41 313 LEU A N 1
ATOM 2439 C CA . LEU A 1 313 ? 56.044 20.040 11.370 1.00 8.66 313 LEU A CA 1
ATOM 2440 C C . LEU A 1 313 ? 55.272 19.581 10.122 1.00 9.05 313 LEU A C 1
ATOM 2441 O O . LEU A 1 313 ? 54.092 19.203 10.219 1.00 9.54 313 LEU A O 1
ATOM 2446 N N . VAL A 1 314 ? 55.910 19.672 8.963 1.00 9.24 314 VAL A N 1
ATOM 2447 C CA . VAL A 1 314 ? 55.294 19.304 7.699 1.00 10.27 314 VAL A CA 1
ATOM 2448 C C . VAL A 1 314 ? 55.763 17.897 7.305 1.00 9.85 314 VAL A C 1
ATOM 2449 O O . VAL A 1 314 ? 56.915 17.526 7.546 1.00 11.40 314 VAL A O 1
ATOM 2455 N N . PRO A 1 315 ? 54.894 17.098 6.720 1.00 10.44 315 PRO A N 1
ATOM 2456 C CA . PRO A 1 315 ? 55.307 15.763 6.293 1.00 10.57 315 PRO A CA 1
ATOM 2457 C C . PRO A 1 315 ? 56.477 15.824 5.316 1.00 9.82 315 PRO A C 1
ATOM 2458 O O . PRO A 1 315 ? 56.625 16.727 4.488 1.00 9.99 315 PRO A O 1
ATOM 2462 N N . LEU A 1 316 ? 57.315 14.801 5.420 1.00 10.29 316 LEU A N 1
ATOM 2463 C CA . LEU A 1 316 ? 58.460 14.706 4.523 1.00 10.89 316 LEU A CA 1
ATOM 2464 C C . LEU A 1 316 ? 58.032 14.366 3.116 1.00 13.01 316 LEU A C 1
ATOM 2465 O O . LEU A 1 316 ? 57.078 13.621 2.924 1.00 14.06 316 LEU A O 1
ATOM 2470 N N . LYS A 1 317 ? 58.741 14.960 2.153 1.00 14.16 317 LYS A N 1
ATOM 2471 C CA . LYS A 1 317 ? 58.575 14.638 0.752 1.00 16.83 317 LYS A CA 1
ATOM 2472 C C . LYS A 1 317 ? 59.246 13.293 0.567 1.00 16.04 317 LYS A C 1
ATOM 2473 O O . LYS A 1 317 ? 60.133 12.928 1.346 1.00 15.15 317 LYS A O 1
ATOM 2479 N N . LYS A 1 318 ? 58.860 12.558 -0.463 1.00 17.95 318 LYS A N 1
ATOM 2480 C CA . LYS A 1 318 ? 59.425 11.235 -0.709 1.00 18.50 318 LYS A CA 1
ATOM 2481 C C . LYS A 1 318 ? 60.974 11.228 -0.784 1.00 17.20 318 LYS A C 1
ATOM 2482 O O . LYS A 1 318 ? 61.632 10.300 -0.337 1.00 17.98 318 LYS A O 1
ATOM 2488 N N . GLU A 1 319 ? 61.519 12.306 -1.317 1.00 16.10 319 GLU A N 1
ATOM 2489 C CA . GLU A 1 319 ? 62.939 12.432 -1.573 1.00 15.05 319 GLU A CA 1
ATOM 2490 C C . GLU A 1 319 ? 63.703 12.981 -0.390 1.00 14.20 319 GLU A C 1
ATOM 2491 O O . GLU A 1 319 ? 64.935 13.052 -0.430 1.00 14.16 319 GLU A O 1
ATOM 2501 N N . ASN A 1 320 ? 62.992 13.383 0.666 1.00 12.79 320 ASN A N 1
ATOM 2502 C CA . ASN A 1 320 ? 63.701 13.908 1.838 1.00 12.48 320 ASN A CA 1
ATOM 2503 C C . ASN A 1 320 ? 64.445 12.797 2.589 1.00 12.04 320 ASN A C 1
ATOM 2504 O O . ASN A 1 320 ? 63.968 11.672 2.732 1.00 12.54 320 ASN A O 1
ATOM 2509 N N . THR A 1 321 ? 65.615 13.144 3.097 1.00 12.24 321 THR A N 1
ATOM 2510 C CA . THR A 1 321 ? 66.519 12.183 3.730 1.00 13.06 321 THR A CA 1
ATOM 2511 C C . THR A 1 321 ? 66.735 12.418 5.214 1.00 11.68 321 THR A C 1
ATOM 2512 O O . THR A 1 321 ? 67.546 11.715 5.819 1.00 12.70 321 THR A O 1
ATOM 2516 N N . TYR A 1 322 ? 66.017 13.359 5.838 1.00 10.86 322 TYR A N 1
ATOM 2517 C CA . TYR A 1 322 ? 66.327 13.726 7.224 1.00 10.21 322 TYR A CA 1
ATOM 2518 C C . TYR A 1 322 ? 65.517 13.015 8.322 1.00 10.05 322 TYR A C 1
ATOM 2519 O O . TYR A 1 322 ? 65.638 13.362 9.495 1.00 9.84 322 TYR A O 1
ATOM 2528 N N . LEU A 1 323 ? 64.688 12.022 7.991 1.00 10.18 323 LEU A N 1
ATOM 2529 C CA . LEU A 1 323 ? 63.884 11.383 9.039 1.00 10.72 323 LEU A CA 1
ATOM 2530 C C . LEU A 1 323 ? 64.736 10.844 10.189 1.00 10.13 323 LEU A C 1
ATOM 2531 O O . LEU A 1 323 ? 64.350 10.925 11.362 1.00 10.62 323 LEU A O 1
ATOM 2536 N N . ASP A 1 324 ? 65.910 10.303 9.849 1.00 11.21 324 ASP A N 1
ATOM 2537 C CA . ASP A 1 324 ? 66.774 9.704 10.852 1.00 13.14 324 ASP A CA 1
ATOM 2538 C C . ASP A 1 324 ? 67.402 10.721 11.810 1.00 11.63 324 ASP A C 1
ATOM 2539 O O . ASP A 1 324 ? 67.996 10.326 12.828 1.00 12.95 324 ASP A O 1
ATOM 2544 N N . ARG A 1 325 ? 67.295 12.008 11.484 1.00 11.02 325 ARG A N 1
ATOM 2545 C CA . ARG A 1 325 ? 67.824 13.060 12.353 1.00 10.51 325 ARG A CA 1
ATOM 2546 C C . ARG A 1 325 ? 66.713 14.053 12.765 1.00 9.89 325 ARG A C 1
ATOM 2547 O O . ARG A 1 325 ? 66.991 15.180 13.178 1.00 10.06 325 ARG A O 1
ATOM 2555 N N . LEU A 1 326 ? 65.447 13.617 12.676 1.00 9.54 326 LEU A N 1
ATOM 2556 C CA . LEU A 1 326 ? 64.273 14.431 13.037 1.00 9.03 326 LEU A CA 1
ATOM 2557 C C . LEU A 1 326 ? 63.795 14.002 14.410 1.00 9.09 326 LEU A C 1
ATOM 2558 O O . LEU A 1 326 ? 63.519 12.834 14.633 1.00 9.94 326 LEU A O 1
ATOM 2563 N N . TYR A 1 327 ? 63.718 14.961 15.332 1.00 9.01 327 TYR A N 1
ATOM 2564 C CA . TYR A 1 327 ? 63.308 14.714 16.705 1.00 9.34 327 TYR A CA 1
ATOM 2565 C C . TYR A 1 327 ? 62.062 15.524 17.030 1.00 9.45 327 TYR A C 1
ATOM 2566 O O . TYR A 1 327 ? 61.974 16.694 16.688 1.00 9.55 327 TYR A O 1
ATOM 2575 N N . THR A 1 328 ? 61.115 14.883 17.697 1.00 8.98 328 THR A N 1
ATOM 2576 C CA . THR A 1 328 ? 59.911 15.535 18.167 1.00 9.28 328 THR A CA 1
ATOM 2577 C C . THR A 1 328 ? 59.974 15.602 19.669 1.00 9.62 328 THR A C 1
ATOM 2578 O O . THR A 1 328 ? 60.706 14.858 20.303 1.00 9.41 328 THR A O 1
ATOM 2582 N N . THR A 1 329 ? 59.236 16.533 20.248 1.00 8.73 329 THR A N 1
ATOM 2583 C CA . THR A 1 329 ? 59.102 16.600 21.695 1.00 9.21 329 THR A CA 1
ATOM 2584 C C . THR A 1 329 ? 57.787 17.316 22.049 1.00 9.06 329 THR A C 1
ATOM 2585 O O . THR A 1 329 ? 57.104 17.854 21.177 1.00 9.27 329 THR A O 1
ATOM 2589 N N . GLY A 1 330 ? 57.404 17.277 23.324 1.00 9.23 330 GLY A N 1
ATOM 2590 C CA . GLY A 1 330 ? 56.134 17.868 23.740 1.00 9.53 330 GLY A CA 1
ATOM 2591 C C . GLY A 1 330 ? 54.951 17.231 23.044 1.00 9.51 330 GLY A C 1
ATOM 2592 O O . GLY A 1 330 ? 54.863 16.004 22.997 1.00 9.28 330 GLY A O 1
ATOM 2593 N N . VAL A 1 331 ? 54.033 18.028 22.510 1.00 9.25 331 VAL A N 1
ATOM 2594 C CA . VAL A 1 331 ? 52.854 17.446 21.880 1.00 10.21 331 VAL A CA 1
ATOM 2595 C C . VAL A 1 331 ? 53.079 17.005 20.437 1.00 9.50 331 VAL A C 1
ATOM 2596 O O . VAL A 1 331 ? 52.165 16.472 19.797 1.00 10.08 331 VAL A O 1
ATOM 2600 N N . VAL A 1 332 ? 54.279 17.252 19.911 1.00 9.59 332 VAL A N 1
ATOM 2601 C CA . VAL A 1 332 ? 54.595 16.911 18.530 1.00 9.51 332 VAL A CA 1
ATOM 2602 C C . VAL A 1 332 ? 54.827 15.414 18.398 1.00 9.37 332 VAL A C 1
ATOM 2603 O O . VAL A 1 332 ? 55.407 14.787 19.304 1.00 9.29 332 VAL A O 1
ATOM 2607 N N . GLY A 1 333 ? 54.402 14.836 17.272 1.00 8.17 333 GLY A N 1
ATOM 2608 C CA . GLY A 1 333 ? 54.676 13.434 16.975 1.00 8.86 333 GLY A CA 1
ATOM 2609 C C . GLY A 1 333 ? 54.727 13.205 15.488 1.00 9.12 333 GLY A C 1
ATOM 2610 O O . GLY A 1 333 ? 54.052 13.894 14.720 1.00 8.69 333 GLY A O 1
ATOM 2611 N N . TYR A 1 334 ? 55.512 12.201 15.073 1.00 9.29 334 TYR A N 1
ATOM 2612 C CA . TYR A 1 334 ? 55.661 11.874 13.654 1.00 9.21 334 TYR A CA 1
ATOM 2613 C C . TYR A 1 334 ? 56.180 10.469 13.546 1.00 10.02 334 TYR A C 1
ATOM 2614 O O . TYR A 1 334 ? 57.185 10.119 14.152 1.00 10.20 334 TYR A O 1
ATOM 2623 N N . GLU A 1 335 ? 55.487 9.648 12.769 1.00 11.28 335 GLU A N 1
ATOM 2624 C CA . GLU A 1 335 ? 55.871 8.235 12.609 1.00 12.58 335 GLU A CA 1
ATOM 2625 C C . GLU A 1 335 ? 57.315 8.073 12.122 1.00 11.72 335 GLU A C 1
ATOM 2626 O O . GLU A 1 335 ? 57.709 8.637 11.100 1.00 12.75 335 GLU A O 1
ATOM 2632 N N . GLY A 1 336 ? 58.126 7.345 12.879 1.00 12.36 336 GLY A N 1
ATOM 2633 C CA . GLY A 1 336 ? 59.504 7.120 12.486 1.00 13.42 336 GLY A CA 1
ATOM 2634 C C . GLY A 1 336 ? 60.488 8.139 13.000 1.00 13.16 336 GLY A C 1
ATOM 2635 O O . GLY A 1 336 ? 61.678 7.973 12.803 1.00 13.89 336 GLY A O 1
ATOM 2636 N N . ALA A 1 337 ? 60.017 9.199 13.645 1.00 12.19 337 ALA A N 1
ATOM 2637 C CA . ALA A 1 337 ? 60.892 10.218 14.204 1.00 12.92 337 ALA A CA 1
ATOM 2638 C C . ALA A 1 337 ? 61.042 9.993 15.680 1.00 13.93 337 ALA A C 1
ATOM 2639 O O . ALA A 1 337 ? 60.014 9.836 16.392 1.00 15.90 337 ALA A O 1
ATOM 2641 N N . LYS A 1 338 ? 62.255 10.169 16.163 1.00 13.15 338 LYS A N 1
ATOM 2642 C CA . LYS A 1 338 ? 62.596 9.966 17.564 1.00 13.21 338 LYS A CA 1
ATOM 2643 C C . LYS A 1 338 ? 61.966 11.004 18.466 1.00 12.48 338 LYS A C 1
ATOM 2644 O O . LYS A 1 338 ? 62.109 12.181 18.212 1.00 14.32 338 LYS A O 1
ATOM 2650 N N . HIS A 1 339 ? 61.301 10.565 19.515 1.00 11.42 339 HIS A N 1
ATOM 2651 C CA . HIS A 1 339 ? 60.612 11.484 20.413 1.00 10.92 339 HIS A CA 1
ATOM 2652 C C . HIS A 1 339 ? 61.371 11.666 21.724 1.00 12.03 339 HIS A C 1
ATOM 2653 O O . HIS A 1 339 ? 61.819 10.674 22.332 1.00 12.96 339 HIS A O 1
ATOM 2660 N N . ILE A 1 340 ? 61.526 12.922 22.140 1.00 11.19 340 ILE A N 1
ATOM 2661 C CA . ILE A 1 340 ? 62.214 13.242 23.395 1.00 11.64 340 ILE A CA 1
ATOM 2662 C C . ILE A 1 340 ? 61.152 13.349 24.473 1.00 12.48 340 ILE A C 1
ATOM 2663 O O . ILE A 1 340 ? 60.298 14.219 24.417 1.00 11.93 340 ILE A O 1
ATOM 2668 N N . ALA A 1 341 ? 61.193 12.440 25.447 1.00 13.59 341 ALA A N 1
ATOM 2669 C CA . ALA A 1 341 ? 60.169 12.352 26.479 1.00 14.11 341 ALA A CA 1
ATOM 2670 C C . ALA A 1 341 ? 60.100 13.581 27.371 1.00 13.84 341 ALA A C 1
ATOM 2671 O O . ALA A 1 341 ? 61.077 14.324 27.513 1.00 14.34 341 ALA A O 1
ATOM 2673 N N . ASP A 1 342 ? 58.951 13.758 28.016 1.00 14.16 342 ASP A N 1
ATOM 2674 C CA . ASP A 1 342 ? 58.706 14.887 28.903 1.00 14.55 342 ASP A CA 1
ATOM 2675 C C . ASP A 1 342 ? 59.719 14.916 30.043 1.00 14.48 342 ASP A C 1
ATOM 2676 O O . ASP A 1 342 ? 60.190 13.862 30.510 1.00 15.54 342 ASP A O 1
ATOM 2681 N N . ARG A 1 343 ? 60.052 16.110 30.509 1.00 14.70 343 ARG A N 1
ATOM 2682 C CA . ARG A 1 343 ? 60.964 16.213 31.654 1.00 15.33 343 ARG A CA 1
ATOM 2683 C C . ARG A 1 343 ? 60.241 15.760 32.924 1.00 16.91 343 ARG A C 1
ATOM 2684 O O . ARG A 1 343 ? 59.035 15.931 33.044 1.00 16.86 343 ARG A O 1
ATOM 2692 N N . PRO A 1 344 ? 60.972 15.202 33.882 1.00 18.87 344 PRO A N 1
ATOM 2693 C CA . PRO A 1 344 ? 60.361 14.913 35.186 1.00 20.97 344 PRO A CA 1
ATOM 2694 C C . PRO A 1 344 ? 60.111 16.239 35.891 1.00 21.94 344 PRO A C 1
ATOM 2695 O O . PRO A 1 344 ? 60.769 17.233 35.575 1.00 22.60 344 PRO A O 1
ATOM 2699 N N . ALA A 1 345 ? 59.177 16.287 36.826 1.00 23.72 345 ALA A N 1
ATOM 2700 C CA . ALA A 1 345 ? 58.953 17.521 37.554 1.00 24.53 345 ALA A CA 1
ATOM 2701 C C . ALA A 1 345 ? 60.271 17.932 38.226 1.00 24.69 345 ALA A C 1
ATOM 2702 O O . ALA A 1 345 ? 60.955 17.093 38.802 1.00 25.66 345 ALA A O 1
ATOM 2704 N N . GLY A 1 346 ? 60.636 19.210 38.106 1.00 24.66 346 GLY A N 1
ATOM 2705 C CA . GLY A 1 346 ? 61.860 19.724 38.696 1.00 24.33 346 GLY A CA 1
ATOM 2706 C C . GLY A 1 346 ? 63.107 19.414 37.888 1.00 23.55 346 GLY A C 1
ATOM 2707 O O . GLY A 1 346 ? 64.201 19.902 38.195 1.00 24.66 346 GLY A O 1
ATOM 2708 N N . GLY A 1 347 ? 62.945 18.598 36.849 1.00 21.37 347 GLY A N 1
ATOM 2709 C CA . GLY A 1 347 ? 64.064 18.161 36.038 1.00 19.63 347 GLY A CA 1
ATOM 2710 C C . GLY A 1 347 ? 64.147 18.760 34.648 1.00 17.77 347 GLY A C 1
ATOM 2711 O O . GLY A 1 347 ? 63.610 19.820 34.382 1.00 17.80 347 GLY A O 1
ATOM 2712 N N . ALA A 1 348 ? 64.870 18.067 33.779 1.00 16.41 348 ALA A N 1
ATOM 2713 C CA . ALA A 1 348 ? 65.111 18.526 32.416 1.00 15.48 348 ALA A CA 1
ATOM 2714 C C . ALA A 1 348 ? 64.916 17.403 31.421 1.00 14.29 348 ALA A C 1
ATOM 2715 O O . ALA A 1 348 ? 64.973 16.238 31.770 1.00 14.51 348 ALA A O 1
ATOM 2717 N N . LYS A 1 349 ? 64.654 17.773 30.171 1.00 12.49 349 LYS A N 1
ATOM 2718 C CA . LYS A 1 349 ? 64.627 16.809 29.087 1.00 12.52 349 LYS A CA 1
ATOM 2719 C C . LYS A 1 349 ? 66.066 16.338 28.794 1.00 13.17 349 LYS A C 1
ATOM 2720 O O . LYS A 1 349 ? 67.033 17.018 29.125 1.00 14.28 349 LYS A O 1
ATOM 2726 N N . ASP A 1 350 ? 66.180 15.182 28.167 1.00 13.58 350 ASP A N 1
ATOM 2727 C CA . ASP A 1 350 ? 67.477 14.613 27.805 1.00 14.41 350 ASP A CA 1
ATOM 2728 C C . ASP A 1 350 ? 67.719 14.721 26.294 1.00 13.87 350 ASP A C 1
ATOM 2729 O O . ASP A 1 350 ? 67.161 13.962 25.506 1.00 13.62 350 ASP A O 1
ATOM 2734 N N . PHE A 1 351 ? 68.564 15.666 25.908 1.00 13.40 351 PHE A N 1
ATOM 2735 C CA . PHE A 1 351 ? 68.893 15.892 24.509 1.00 12.58 351 PHE A CA 1
ATOM 2736 C C . PHE A 1 351 ? 70.244 15.274 24.099 1.00 13.18 351 PHE A C 1
ATOM 2737 O O . PHE A 1 351 ? 70.771 15.565 23.015 1.00 12.00 351 PHE A O 1
ATOM 2745 N N . SER A 1 352 ? 70.767 14.374 24.932 1.00 13.63 352 SER A N 1
ATOM 2746 C CA . SER A 1 352 ? 72.083 13.780 24.671 1.00 14.48 352 SER A CA 1
ATOM 2747 C C . SER A 1 352 ? 72.181 13.064 23.331 1.00 14.16 352 SER A C 1
ATOM 2748 O O . SER A 1 352 ? 73.233 13.109 22.689 1.00 14.36 352 SER A O 1
ATOM 2751 N N . ALA A 1 353 ? 71.123 12.400 22.885 1.00 13.88 353 ALA A N 1
ATOM 2752 C CA . ALA A 1 353 ? 71.182 11.704 21.600 1.00 14.36 353 ALA A CA 1
ATOM 2753 C C . ALA A 1 353 ? 71.321 12.663 20.424 1.00 14.22 353 ALA A C 1
ATOM 2754 O O . ALA A 1 353 ? 71.985 12.347 19.428 1.00 14.32 353 ALA A O 1
ATOM 2756 N N . LEU A 1 354 ? 70.678 13.834 20.493 1.00 13.06 354 LEU A N 1
ATOM 2757 C CA . LEU A 1 354 ? 70.840 14.799 19.416 1.00 13.00 354 LEU A CA 1
ATOM 2758 C C . LEU A 1 354 ? 72.280 15.277 19.317 1.00 12.31 354 LEU A C 1
ATOM 2759 O O . LEU A 1 354 ? 72.817 15.500 18.234 1.00 13.06 354 LEU A O 1
ATOM 2764 N N . ILE A 1 355 ? 72.901 15.473 20.479 1.00 12.74 355 ILE A N 1
ATOM 2765 C CA . ILE A 1 355 ? 74.274 15.953 20.535 1.00 13.22 355 ILE A CA 1
ATOM 2766 C C . ILE A 1 355 ? 75.232 14.908 19.950 1.00 12.56 355 ILE A C 1
ATOM 2767 O O . ILE A 1 355 ? 76.082 15.234 19.133 1.00 13.34 355 ILE A O 1
ATOM 2772 N N . ALA A 1 356 ? 75.037 13.661 20.347 1.00 12.90 356 ALA A N 1
ATOM 2773 C CA . ALA A 1 356 ? 75.877 12.580 19.839 1.00 13.18 356 ALA A CA 1
ATOM 2774 C C . ALA A 1 356 ? 75.718 12.453 18.321 1.00 13.42 356 ALA A C 1
ATOM 2775 O O . ALA A 1 356 ? 76.690 12.297 17.589 1.00 13.69 356 ALA A O 1
ATOM 2777 N N . GLN A 1 357 ? 74.487 12.570 17.825 1.00 13.08 357 GLN A N 1
ATOM 2778 C CA . GLN A 1 357 ? 74.270 12.512 16.392 1.00 12.58 357 GLN A CA 1
ATOM 2779 C C . GLN A 1 357 ? 74.861 13.702 15.630 1.00 12.71 357 GLN A C 1
ATOM 2780 O O . GLN A 1 357 ? 75.456 13.528 14.562 1.00 12.54 357 GLN A O 1
ATOM 2786 N N . ALA A 1 358 ? 74.709 14.914 16.169 1.00 12.80 358 ALA A N 1
ATOM 2787 C CA . ALA A 1 358 ? 75.198 16.121 15.507 1.00 13.15 358 ALA A CA 1
ATOM 2788 C C . ALA A 1 358 ? 76.694 16.040 15.257 1.00 14.24 358 ALA A C 1
ATOM 2789 O O . ALA A 1 358 ? 77.176 16.508 14.239 1.00 14.25 358 ALA A O 1
ATOM 2791 N N . LYS A 1 359 ? 77.424 15.423 16.193 1.00 15.31 359 LYS A N 1
ATOM 2792 C CA . LYS A 1 359 ? 78.885 15.290 16.069 1.00 16.51 359 LYS A CA 1
ATOM 2793 C C . LYS A 1 359 ? 79.287 14.470 14.841 1.00 17.46 359 LYS A C 1
ATOM 2794 O O . LYS A 1 359 ? 80.439 14.564 14.357 1.00 19.46 359 LYS A O 1
ATOM 2800 N N . LYS A 1 360 ? 78.348 13.673 14.327 1.00 17.20 360 LYS A N 1
ATOM 2801 C CA . LYS A 1 360 ? 78.551 12.857 13.137 1.00 18.49 360 LYS A CA 1
ATOM 2802 C C . LYS A 1 360 ? 78.069 13.525 11.847 1.00 17.92 360 LYS A C 1
ATOM 2803 O O . LYS A 1 360 ? 78.218 12.960 10.770 1.00 19.84 360 LYS A O 1
ATOM 2809 N N . CYS A 1 361 ? 77.504 14.734 11.945 1.00 16.48 361 CYS A N 1
ATOM 2810 C CA . CYS A 1 361 ? 76.951 15.427 10.790 1.00 15.94 361 CYS A CA 1
ATOM 2811 C C . CYS A 1 361 ? 77.859 16.538 10.271 1.00 15.93 361 CYS A C 1
ATOM 2812 O O . CYS A 1 361 ? 78.638 17.100 11.027 1.00 16.24 361 CYS A O 1
ATOM 2815 N N . PRO A 1 362 ? 77.751 16.857 8.983 1.00 16.15 362 PRO A N 1
ATOM 2816 C CA . PRO A 1 362 ? 78.451 18.012 8.433 1.00 16.41 362 PRO A CA 1
ATOM 2817 C C . PRO A 1 362 ? 77.796 19.312 8.903 1.00 15.85 362 PRO A C 1
ATOM 2818 O O . PRO A 1 362 ? 76.638 19.317 9.325 1.00 14.17 362 PRO A O 1
ATOM 2822 N N . PRO A 1 363 ? 78.492 20.424 8.829 1.00 14.44 363 PRO A N 1
ATOM 2823 C CA . PRO A 1 363 ? 77.898 21.720 9.187 1.00 14.86 363 PRO A CA 1
ATOM 2824 C C . PRO A 1 363 ? 76.793 22.086 8.208 1.00 13.02 363 PRO A C 1
ATOM 2825 O O . PRO A 1 363 ? 76.691 21.503 7.115 1.00 12.82 363 PRO A O 1
ATOM 2829 N N . PRO A 1 364 ? 75.945 23.030 8.594 1.00 12.32 364 PRO A N 1
ATOM 2830 C CA . PRO A 1 364 ? 74.850 23.450 7.719 1.00 12.44 364 PRO A CA 1
ATOM 2831 C C . PRO A 1 364 ? 75.301 24.113 6.414 1.00 12.35 364 PRO A C 1
ATOM 2832 O O . PRO A 1 364 ? 76.304 24.826 6.415 1.00 13.54 364 PRO A O 1
ATOM 2836 N N . VAL A 1 365 ? 74.558 23.909 5.332 1.00 12.52 365 VAL A N 1
ATOM 2837 C CA . VAL A 1 365 ? 74.848 24.580 4.082 1.00 13.33 365 VAL A CA 1
ATOM 2838 C C . VAL A 1 365 ? 74.369 26.022 4.207 1.00 14.11 365 VAL A C 1
ATOM 2839 O O . VAL A 1 365 ? 73.257 26.251 4.660 1.00 13.95 365 VAL A O 1
ATOM 2843 N N . GLU A 1 366 ? 75.192 27.002 3.852 1.00 15.51 366 GLU A N 1
ATOM 2844 C CA . GLU A 1 366 ? 74.804 28.402 3.942 1.00 17.28 366 GLU A CA 1
ATOM 2845 C C . GLU A 1 366 ? 73.800 28.689 2.841 1.00 18.04 366 GLU A C 1
ATOM 2846 O O . GLU A 1 366 ? 74.101 28.488 1.665 1.00 19.90 366 GLU A O 1
ATOM 2852 N N . ILE A 1 367 ? 72.609 29.137 3.197 1.00 18.09 367 ILE A N 1
ATOM 2853 C CA . ILE A 1 367 ? 71.613 29.427 2.168 1.00 18.61 367 ILE A CA 1
ATOM 2854 C C . ILE A 1 367 ? 71.438 30.934 2.014 1.00 18.10 367 ILE A C 1
ATOM 2855 O O . ILE A 1 367 ? 70.906 31.399 1.012 1.00 19.41 367 ILE A O 1
ATOM 2860 N N . GLU A 1 368 ? 71.963 31.696 2.972 1.00 17.40 368 GLU A N 1
ATOM 2861 C CA . GLU A 1 368 ? 71.977 33.150 2.856 1.00 17.74 368 GLU A CA 1
ATOM 2862 C C . GLU A 1 368 ? 72.944 33.727 3.881 1.00 16.84 368 GLU A C 1
ATOM 2863 O O . GLU A 1 368 ? 73.427 33.015 4.750 1.00 15.77 368 GLU A O 1
ATOM 2869 N N . THR A 1 369 ? 73.217 35.023 3.752 1.00 17.31 369 THR A N 1
ATOM 2870 C CA . THR A 1 369 ? 74.097 35.741 4.655 1.00 17.31 369 THR A CA 1
ATOM 2871 C C . THR A 1 369 ? 73.430 37.051 5.008 1.00 16.93 369 THR A C 1
ATOM 2872 O O . THR A 1 369 ? 72.514 37.502 4.317 1.00 17.31 369 THR A O 1
ATOM 2876 N N . GLY A 1 370 ? 73.906 37.644 6.086 1.00 17.11 370 GLY A N 1
ATOM 2877 C CA . GLY A 1 370 ? 73.355 38.895 6.561 1.00 16.97 370 GLY A CA 1
ATOM 2878 C C . GLY A 1 370 ? 72.762 38.734 7.946 1.00 17.19 370 GLY A C 1
ATOM 2879 O O . GLY A 1 370 ? 73.226 37.926 8.754 1.00 16.05 370 GLY A O 1
ATOM 2880 N N . SER A 1 371 ? 71.700 39.491 8.196 1.00 17.64 371 SER A N 1
ATOM 2881 C CA . SER A 1 371 ? 71.067 39.480 9.504 1.00 18.52 371 SER A CA 1
ATOM 2882 C C . SER A 1 371 ? 69.597 39.928 9.505 1.00 18.70 371 SER A C 1
ATOM 2883 O O . SER A 1 371 ? 69.060 40.434 8.508 1.00 19.60 371 SER A O 1
ATOM 2886 N N . ILE A 1 372 ? 68.955 39.674 10.641 1.00 17.80 372 ILE A N 1
ATOM 2887 C CA . ILE A 1 372 ? 67.581 40.105 10.935 1.00 17.88 372 ILE A CA 1
ATOM 2888 C C . ILE A 1 372 ? 67.676 40.894 12.250 1.00 17.37 372 ILE A C 1
ATOM 2889 O O . ILE A 1 372 ? 68.385 40.488 13.162 1.00 17.45 372 ILE A O 1
ATOM 2894 N N . VAL A 1 373 ? 66.993 42.028 12.360 1.00 15.99 373 VAL A N 1
ATOM 2895 C CA . VAL A 1 373 ? 66.967 42.754 13.628 1.00 15.49 373 VAL A CA 1
ATOM 2896 C C . VAL A 1 373 ? 65.589 42.532 14.269 1.00 13.49 373 VAL A C 1
ATOM 2897 O O . VAL A 1 373 ? 64.562 42.555 13.597 1.00 14.06 373 VAL A O 1
ATOM 2901 N N . GLY A 1 374 ? 65.573 42.306 15.573 1.00 12.55 374 GLY A N 1
ATOM 2902 C CA . GLY A 1 374 ? 64.312 42.144 16.284 1.00 12.54 374 GLY A CA 1
ATOM 2903 C C . GLY A 1 374 ? 64.477 42.329 17.779 1.00 11.82 374 GLY A C 1
ATOM 2904 O O . GLY A 1 374 ? 65.537 42.746 18.260 1.00 12.57 374 GLY A O 1
ATOM 2905 N N . GLY A 1 375 ? 63.420 42.024 18.538 1.00 11.44 375 GLY A N 1
ATOM 2906 C CA . GLY A 1 375 ? 63.436 42.132 19.976 1.00 11.18 375 GLY A CA 1
ATOM 2907 C C . GLY A 1 375 ? 62.660 43.310 20.537 1.00 10.47 375 GLY A C 1
ATOM 2908 O O . GLY A 1 375 ? 62.863 43.729 21.694 1.00 11.19 375 GLY A O 1
ATOM 2909 N N . PHE A 1 376 ? 61.739 43.814 19.744 1.00 10.39 376 PHE A N 1
ATOM 2910 C CA . PHE A 1 376 ? 60.901 44.933 20.130 1.00 10.51 376 PHE A CA 1
ATOM 2911 C C . PHE A 1 376 ? 59.598 44.487 20.784 1.00 10.27 376 PHE A C 1
ATOM 2912 O O . PHE A 1 376 ? 58.496 44.820 20.329 1.00 11.32 376 PHE A O 1
ATOM 2920 N N . ALA A 1 377 ? 59.730 43.745 21.876 1.00 9.71 377 ALA A N 1
ATOM 2921 C CA . ALA A 1 377 ? 58.577 43.357 22.695 1.00 10.03 377 ALA A CA 1
ATOM 2922 C C . ALA A 1 377 ? 58.166 44.543 23.583 1.00 10.23 377 ALA A C 1
ATOM 2923 O O . ALA A 1 377 ? 58.777 45.638 23.493 1.00 11.50 377 ALA A O 1
ATOM 2925 N N . HIS A 1 378 ? 57.158 44.394 24.426 1.00 10.19 378 HIS A N 1
ATOM 2926 C CA . HIS A 1 378 ? 56.618 45.592 25.074 1.00 10.55 378 HIS A CA 1
ATOM 2927 C C . HIS A 1 378 ? 57.579 46.333 25.999 1.00 11.03 378 HIS A C 1
ATOM 2928 O O . HIS A 1 378 ? 57.586 47.570 25.998 1.00 11.44 378 HIS A O 1
ATOM 2935 N N . HIS A 1 379 ? 58.386 45.628 26.768 1.00 11.25 379 HIS A N 1
ATOM 2936 C CA . HIS A 1 379 ? 59.315 46.331 27.647 1.00 12.22 379 HIS A CA 1
ATOM 2937 C C . HIS A 1 379 ? 60.324 47.173 26.860 1.00 12.34 379 HIS A C 1
ATOM 2938 O O . HIS A 1 379 ? 60.587 48.334 27.211 1.00 12.37 379 HIS A O 1
ATOM 2945 N N . GLN A 1 380 ? 60.859 46.612 25.782 1.00 12.04 380 GLN A N 1
ATOM 2946 C CA . GLN A 1 380 ? 61.828 47.307 24.959 1.00 12.65 380 GLN A CA 1
ATOM 2947 C C . GLN A 1 380 ? 61.222 48.516 24.253 1.00 12.44 380 GLN A C 1
ATOM 2948 O O . GLN A 1 380 ? 61.841 49.583 24.170 1.00 13.14 380 GLN A O 1
ATOM 2954 N N . VAL A 1 381 ? 60.007 48.379 23.748 1.00 12.29 381 VAL A N 1
ATOM 2955 C CA . VAL A 1 381 ? 59.381 49.467 23.042 1.00 12.70 381 VAL A CA 1
ATOM 2956 C C . VAL A 1 381 ? 58.989 50.547 24.055 1.00 13.59 381 VAL A C 1
ATOM 2957 O O . VAL A 1 381 ? 59.217 51.729 23.801 1.00 14.23 381 VAL A O 1
ATOM 2961 N N . LEU A 1 382 ? 58.448 50.163 25.204 1.00 13.52 382 LEU A N 1
ATOM 2962 C CA . LEU A 1 382 ? 58.112 51.174 26.213 1.00 15.56 382 LEU A CA 1
ATOM 2963 C C . LEU A 1 382 ? 59.368 51.869 26.757 1.00 15.54 382 LEU A C 1
ATOM 2964 O O . LEU A 1 382 ? 59.290 53.052 27.149 1.00 16.42 382 LEU A O 1
ATOM 2969 N N . ALA A 1 383 ? 60.521 51.201 26.746 1.00 15.21 383 ALA A N 1
ATOM 2970 C CA . ALA A 1 383 ? 61.771 51.836 27.170 1.00 15.68 383 ALA A CA 1
ATOM 2971 C C . ALA A 1 383 ? 62.174 52.934 26.190 1.00 16.51 383 ALA A C 1
ATOM 2972 O O . ALA A 1 383 ? 62.916 53.863 26.566 1.00 18.54 383 ALA A O 1
ATOM 2974 N N . LEU A 1 384 ? 61.688 52.852 24.956 1.00 16.26 384 LEU A N 1
ATOM 2975 C CA . LEU A 1 384 ? 61.952 53.832 23.912 1.00 16.46 384 LEU A CA 1
ATOM 2976 C C . LEU A 1 384 ? 60.727 54.712 23.657 1.00 15.67 384 LEU A C 1
ATOM 2977 O O . LEU A 1 384 ? 60.620 55.356 22.617 1.00 16.32 384 LEU A O 1
ATOM 2982 N N . ALA A 1 385 ? 59.781 54.730 24.592 1.00 16.89 385 ALA A N 1
ATOM 2983 C CA . ALA A 1 385 ? 58.534 55.458 24.365 1.00 17.56 385 ALA A CA 1
ATOM 2984 C C . ALA A 1 385 ? 58.701 56.930 24.000 1.00 18.10 385 ALA A C 1
ATOM 2985 O O . ALA A 1 385 ? 58.046 57.418 23.088 1.00 18.13 385 ALA A O 1
ATOM 2987 N N . ASP A 1 386 ? 59.569 57.632 24.714 1.00 18.97 386 ASP A N 1
ATOM 2988 C CA . ASP A 1 386 ? 59.806 59.036 24.419 1.00 20.14 386 ASP A CA 1
ATOM 2989 C C . ASP A 1 386 ? 60.263 59.203 22.970 1.00 19.84 386 ASP A C 1
ATOM 2990 O O . ASP A 1 386 ? 59.751 60.067 22.268 1.00 20.73 386 ASP A O 1
ATOM 2995 N N . LYS A 1 387 ? 61.207 58.377 22.521 1.00 19.90 387 LYS A N 1
ATOM 2996 C CA . LYS A 1 387 ? 61.704 58.457 21.152 1.00 19.74 387 LYS A CA 1
ATOM 2997 C C . LYS A 1 387 ? 60.602 58.146 20.125 1.00 19.47 387 LYS A C 1
ATOM 2998 O O . LYS A 1 387 ? 60.466 58.822 19.101 1.00 18.77 387 LYS A O 1
ATOM 3004 N N . VAL A 1 388 ? 59.813 57.108 20.379 1.00 18.69 388 VAL A N 1
ATOM 3005 C CA . VAL A 1 388 ? 58.730 56.743 19.467 1.00 18.30 388 VAL A CA 1
ATOM 3006 C C . VAL A 1 388 ? 57.659 57.816 19.427 1.00 18.02 388 VAL A C 1
ATOM 3007 O O . VAL A 1 388 ? 57.216 58.233 18.347 1.00 18.27 388 VAL A O 1
ATOM 3011 N N . VAL A 1 389 ? 57.248 58.269 20.605 1.00 18.46 389 VAL A N 1
ATOM 3012 C CA . VAL A 1 389 ? 56.222 59.302 20.687 1.00 18.97 389 VAL A CA 1
ATOM 3013 C C . VAL A 1 389 ? 56.685 60.594 19.976 1.00 19.76 389 VAL A C 1
ATOM 3014 O O . VAL A 1 389 ? 55.917 61.196 19.245 1.00 20.10 389 VAL A O 1
ATOM 3018 N N . GLU A 1 390 ? 57.944 60.990 20.150 1.00 20.72 390 GLU A N 1
ATOM 3019 C CA . GLU A 1 390 ? 58.455 62.191 19.472 1.00 21.98 390 GLU A CA 1
ATOM 3020 C C . GLU A 1 390 ? 58.439 62.029 17.948 1.00 21.82 390 GLU A C 1
ATOM 3021 O O . GLU A 1 390 ? 58.149 62.980 17.224 1.00 22.47 390 GLU A O 1
ATOM 3032 N N . ALA A 1 391 ? 58.739 60.827 17.455 1.00 21.34 391 ALA A N 1
ATOM 3033 C CA . ALA A 1 391 ? 58.728 60.567 16.020 1.00 21.17 391 ALA A CA 1
ATOM 3034 C C . ALA A 1 391 ? 57.314 60.641 15.464 1.00 20.72 391 ALA A C 1
ATOM 3035 O O . ALA A 1 391 ? 57.089 61.091 14.333 1.00 20.74 391 ALA A O 1
ATOM 3037 N N . VAL A 1 392 ? 56.346 60.182 16.245 1.00 20.97 392 VAL A N 1
ATOM 3038 C CA . VAL A 1 392 ? 54.959 60.295 15.828 1.00 20.96 392 VAL A CA 1
ATOM 3039 C C . VAL A 1 392 ? 54.578 61.787 15.795 1.00 22.22 392 VAL A C 1
ATOM 3040 O O . VAL A 1 392 ? 53.989 62.262 14.834 1.00 22.09 392 VAL A O 1
ATOM 3044 N N . LYS A 1 393 ? 54.940 62.528 16.830 1.00 23.10 393 LYS A N 1
ATOM 3045 C CA . LYS A 1 393 ? 54.580 63.949 16.889 1.00 23.90 393 LYS A CA 1
ATOM 3046 C C . LYS A 1 393 ? 55.228 64.781 15.780 1.00 24.43 393 LYS A C 1
ATOM 3047 O O . LYS A 1 393 ? 54.608 65.712 15.260 1.00 25.26 393 LYS A O 1
ATOM 3053 N N . SER A 1 394 ? 56.468 64.462 15.428 1.00 25.05 394 SER A N 1
ATOM 3054 C CA . SER A 1 394 ? 57.182 65.200 14.383 1.00 25.01 394 SER A CA 1
ATOM 3055 C C . SER A 1 394 ? 56.686 64.857 12.978 1.00 25.02 394 SER A C 1
ATOM 3056 O O . SER A 1 394 ? 56.936 65.607 12.017 1.00 25.79 394 SER A O 1
ATOM 3059 N N . GLY A 1 395 ? 56.009 63.720 12.848 1.00 24.55 395 GLY A N 1
ATOM 3060 C CA . GLY A 1 395 ? 55.516 63.251 11.563 1.00 23.64 395 GLY A CA 1
ATOM 3061 C C . GLY A 1 395 ? 56.477 62.289 10.876 1.00 22.62 395 GLY A C 1
ATOM 3062 O O . GLY A 1 395 ? 56.207 61.813 9.777 1.00 23.51 395 GLY A O 1
ATOM 3063 N N . ALA A 1 396 ? 57.608 62.015 11.513 1.00 21.51 396 ALA A N 1
ATOM 3064 C CA . ALA A 1 396 ? 58.575 61.071 10.958 1.00 21.16 396 ALA A CA 1
ATOM 3065 C C . ALA A 1 396 ? 57.934 59.681 10.821 1.00 20.52 396 ALA A C 1
ATOM 3066 O O . ALA A 1 396 ? 58.214 58.961 9.862 1.00 20.40 396 ALA A O 1
ATOM 3068 N N . ILE A 1 397 ? 57.077 59.316 11.780 1.00 19.60 397 ILE A N 1
ATOM 3069 C CA . ILE A 1 397 ? 56.274 58.093 11.680 1.00 18.99 397 ILE A CA 1
ATOM 3070 C C . ILE A 1 397 ? 54.826 58.548 11.534 1.00 18.84 397 ILE A C 1
ATOM 3071 O O . ILE A 1 397 ? 54.233 59.063 12.480 1.00 19.88 397 ILE A O 1
ATOM 3076 N N . LYS A 1 398 ? 54.256 58.363 10.359 1.00 18.51 398 LYS A N 1
ATOM 3077 C CA . LYS A 1 398 ? 52.875 58.751 10.107 1.00 18.91 398 LYS A CA 1
ATOM 3078 C C . LYS A 1 398 ? 51.874 57.698 10.550 1.00 17.86 398 LYS A C 1
ATOM 3079 O O . LYS A 1 398 ? 50.752 58.021 10.933 1.00 17.89 398 LYS A O 1
ATOM 3085 N N . ARG A 1 399 ? 52.266 56.434 10.476 1.00 17.39 399 ARG A N 1
ATOM 3086 C CA . ARG A 1 399 ? 51.346 55.350 10.788 1.00 16.85 399 ARG A CA 1
ATOM 3087 C C . ARG A 1 399 ? 52.095 54.061 11.052 1.00 15.60 399 ARG A C 1
ATOM 3088 O O . ARG A 1 399 ? 53.168 53.848 10.503 1.00 16.00 399 ARG A O 1
ATOM 3096 N N . PHE A 1 400 ? 51.520 53.240 11.932 1.00 14.56 400 PHE A N 1
ATOM 3097 C CA . PHE A 1 400 ? 51.991 51.888 12.201 1.00 13.78 400 PHE A CA 1
ATOM 3098 C C . PHE A 1 400 ? 51.019 50.934 11.509 1.00 13.65 400 PHE A C 1
ATOM 3099 O O . PHE A 1 400 ? 49.809 51.149 11.534 1.00 13.88 400 PHE A O 1
ATOM 3107 N N . VAL A 1 401 ? 51.560 49.890 10.883 1.00 13.07 401 VAL A N 1
ATOM 3108 C CA . VAL A 1 401 ? 50.737 48.846 10.282 1.00 12.71 401 VAL A CA 1
ATOM 3109 C C . VAL A 1 401 ? 51.096 47.521 10.981 1.00 11.46 401 VAL A C 1
ATOM 3110 O O . VAL A 1 401 ? 52.226 47.040 10.883 1.00 12.10 401 VAL A O 1
ATOM 3114 N N . VAL A 1 402 ? 50.137 46.987 11.740 1.00 11.91 402 VAL A N 1
ATOM 3115 C CA . VAL A 1 402 ? 50.291 45.687 12.387 1.00 11.92 402 VAL A CA 1
ATOM 3116 C C . VAL A 1 402 ? 50.104 44.605 11.318 1.00 10.63 402 VAL A C 1
ATOM 3117 O O . VAL A 1 402 ? 49.012 44.468 10.761 1.00 11.98 402 VAL A O 1
ATOM 3121 N N . MET A 1 403 ? 51.197 43.902 11.012 1.00 11.61 403 MET A N 1
ATOM 3122 C CA . MET A 1 403 ? 51.171 42.815 10.026 1.00 10.94 403 MET A CA 1
ATOM 3123 C C . MET A 1 403 ? 51.514 41.463 10.670 1.00 10.69 403 MET A C 1
ATOM 3124 O O . MET A 1 403 ? 51.956 40.526 9.996 1.00 11.58 403 MET A O 1
ATOM 3129 N N . ALA A 1 404 ? 51.281 41.351 11.965 1.00 11.04 404 ALA A N 1
ATOM 3130 C CA . ALA A 1 404 ? 51.492 40.131 12.728 1.00 10.22 404 ALA A CA 1
ATOM 3131 C C . ALA A 1 404 ? 50.579 39.015 12.255 1.00 10.12 404 ALA A C 1
ATOM 3132 O O . ALA A 1 404 ? 49.613 39.235 11.507 1.00 10.70 404 ALA A O 1
ATOM 3134 N N . GLY A 1 405 ? 50.930 37.810 12.665 1.00 10.22 405 GLY A N 1
ATOM 3135 C CA . GLY A 1 405 ? 50.135 36.645 12.357 1.00 9.94 405 GLY A CA 1
ATOM 3136 C C . GLY A 1 405 ? 50.970 35.476 11.935 1.00 10.15 405 GLY A C 1
ATOM 3137 O O . GLY A 1 405 ? 52.140 35.331 12.300 1.00 10.29 405 GLY A O 1
ATOM 3138 N N . CYS A 1 406 ? 50.345 34.628 11.125 1.00 10.82 406 CYS A N 1
ATOM 3139 C CA . CYS A 1 406 ? 50.954 33.369 10.741 1.00 11.73 406 CYS A CA 1
ATOM 3140 C C . CYS A 1 406 ? 50.977 33.266 9.212 1.00 12.48 406 CYS A C 1
ATOM 3141 O O . CYS A 1 406 ? 49.979 33.577 8.561 1.00 12.89 406 CYS A O 1
ATOM 3144 N N . ASP A 1 407 ? 52.116 32.839 8.670 1.00 10.97 407 ASP A N 1
ATOM 3145 C CA . ASP A 1 407 ? 52.360 32.660 7.238 1.00 11.55 407 ASP A CA 1
ATOM 3146 C C . ASP A 1 407 ? 51.822 31.295 6.744 1.00 10.77 407 ASP A C 1
ATOM 3147 O O . ASP A 1 407 ? 51.396 30.459 7.527 1.00 10.48 407 ASP A O 1
ATOM 3152 N N . GLY A 1 408 ? 51.873 31.115 5.427 1.00 11.54 408 GLY A N 1
ATOM 3153 C CA . GLY A 1 408 ? 51.511 29.870 4.780 1.00 11.04 408 GLY A CA 1
ATOM 3154 C C . GLY A 1 408 ? 52.022 29.859 3.355 1.00 10.99 408 GLY A C 1
ATOM 3155 O O . GLY A 1 408 ? 52.699 30.771 2.903 1.00 11.93 408 GLY A O 1
ATOM 3156 N N . ARG A 1 409 ? 51.661 28.807 2.634 1.00 11.31 409 ARG A N 1
ATOM 3157 C CA . ARG A 1 409 ? 52.245 28.539 1.312 1.00 13.32 409 ARG A CA 1
ATOM 3158 C C . ARG A 1 409 ? 51.571 29.173 0.109 1.00 13.29 409 ARG A C 1
ATOM 3159 O O . ARG A 1 409 ? 52.185 29.256 -0.961 1.00 13.73 409 ARG A O 1
ATOM 3167 N N . GLN A 1 410 ? 50.312 29.564 0.237 1.00 12.01 410 GLN A N 1
ATOM 3168 C CA . GLN A 1 410 ? 49.566 30.048 -0.930 1.00 13.08 410 GLN A CA 1
ATOM 3169 C C . GLN A 1 410 ? 50.214 31.289 -1.553 1.00 14.68 410 GLN A C 1
ATOM 3170 O O . GLN A 1 410 ? 50.613 32.224 -0.855 1.00 15.44 410 GLN A O 1
ATOM 3176 N N . LYS A 1 411 ? 50.284 31.298 -2.881 1.00 16.57 411 LYS A N 1
ATOM 3177 C CA . LYS A 1 411 ? 50.982 32.365 -3.596 1.00 17.81 411 LYS A CA 1
ATOM 3178 C C . LYS A 1 411 ? 50.344 33.725 -3.387 1.00 16.31 411 LYS A C 1
ATOM 3179 O O . LYS A 1 411 ? 51.008 34.732 -3.524 1.00 16.59 411 LYS A O 1
ATOM 3185 N N . SER A 1 412 ? 49.056 33.746 -3.066 1.00 14.96 412 SER A N 1
ATOM 3186 C CA . SER A 1 412 ? 48.339 34.992 -2.752 1.00 15.22 412 SER A CA 1
ATOM 3187 C C . SER A 1 412 ? 49.011 35.771 -1.613 1.00 14.58 412 SER A C 1
ATOM 3188 O O . SER A 1 412 ? 48.826 36.981 -1.501 1.00 15.07 412 SER A O 1
ATOM 3191 N N . ARG A 1 413 ? 49.814 35.097 -0.794 1.00 14.32 413 ARG A N 1
ATOM 3192 C CA . ARG A 1 413 ? 50.498 35.776 0.307 1.00 14.46 413 ARG A CA 1
ATOM 3193 C C . ARG A 1 413 ? 51.598 36.731 -0.133 1.00 14.58 413 ARG A C 1
ATOM 3194 O O . ARG A 1 413 ? 52.141 37.467 0.695 1.00 14.25 413 ARG A O 1
ATOM 3202 N N . SER A 1 414 ? 51.918 36.725 -1.427 1.00 14.74 414 SER A N 1
ATOM 3203 C CA . SER A 1 414 ? 52.810 37.733 -1.976 1.00 15.22 414 SER A CA 1
ATOM 3204 C C . SER A 1 414 ? 52.240 39.130 -1.672 1.00 14.17 414 SER A C 1
ATOM 3205 O O . SER A 1 414 ? 52.985 40.115 -1.614 1.00 14.14 414 SER A O 1
ATOM 3208 N N . TYR A 1 415 ? 50.928 39.213 -1.472 1.00 13.63 415 TYR A N 1
ATOM 3209 C CA . TYR A 1 415 ? 50.260 40.450 -1.052 1.00 13.65 415 TYR A CA 1
ATOM 3210 C C . TYR A 1 415 ? 50.976 41.109 0.141 1.00 13.11 415 TYR A C 1
ATOM 3211 O O . TYR A 1 415 ? 51.157 42.331 0.173 1.00 13.78 415 TYR A O 1
ATOM 3220 N N . TYR A 1 416 ? 51.358 40.312 1.135 1.00 12.73 416 TYR A N 1
ATOM 3221 C CA . TYR A 1 416 ? 51.978 40.861 2.343 1.00 13.09 416 TYR A CA 1
ATOM 3222 C C . TYR A 1 416 ? 53.369 41.417 2.074 1.00 13.08 416 TYR A C 1
ATOM 3223 O O . TYR A 1 416 ? 53.718 42.475 2.606 1.00 12.93 416 TYR A O 1
ATOM 3232 N N . THR A 1 417 ? 54.152 40.740 1.240 1.00 13.01 417 THR A N 1
ATOM 3233 C CA . THR A 1 417 ? 55.447 41.245 0.832 1.00 13.51 417 THR A CA 1
ATOM 3234 C C . THR A 1 417 ? 55.290 42.554 0.069 1.00 13.93 417 THR A C 1
ATOM 3235 O O . THR A 1 417 ? 56.038 43.504 0.293 1.00 13.69 417 THR A O 1
ATOM 3239 N N . GLU A 1 418 ? 54.327 42.580 -0.836 1.00 14.34 418 GLU A N 1
ATOM 3240 C CA . GLU A 1 418 ? 54.073 43.751 -1.678 1.00 15.42 418 GLU A CA 1
ATOM 3241 C C . GLU A 1 418 ? 53.531 44.957 -0.892 1.00 15.09 418 GLU A C 1
ATOM 3242 O O . GLU A 1 418 ? 53.951 46.103 -1.136 1.00 15.53 418 GLU A O 1
ATOM 3248 N N . VAL A 1 419 ? 52.664 44.720 0.089 1.00 14.64 419 VAL A N 1
ATOM 3249 C CA . VAL A 1 419 ? 52.262 45.803 0.970 1.00 14.53 419 VAL A CA 1
ATOM 3250 C C . VAL A 1 419 ? 53.481 46.371 1.694 1.00 14.67 419 VAL A C 1
ATOM 3251 O O . VAL A 1 419 ? 53.710 47.583 1.694 1.00 15.10 419 VAL A O 1
ATOM 3255 N N . ALA A 1 420 ? 54.301 45.500 2.275 1.00 14.67 420 ALA A N 1
ATOM 3256 C CA . ALA A 1 420 ? 55.482 45.967 2.995 1.00 15.54 420 ALA A CA 1
ATOM 3257 C C . ALA A 1 420 ? 56.404 46.796 2.096 1.00 16.14 420 ALA A C 1
ATOM 3258 O O . ALA A 1 420 ? 56.934 47.819 2.532 1.00 17.02 420 ALA A O 1
ATOM 3260 N N . GLU A 1 421 ? 56.604 46.347 0.860 1.00 16.28 421 GLU A N 1
ATOM 3261 C CA . GLU A 1 421 ? 57.494 47.032 -0.081 1.00 17.87 421 GLU A CA 1
ATOM 3262 C C . GLU A 1 421 ? 56.936 48.367 -0.566 1.00 18.20 421 GLU A C 1
ATOM 3263 O O . GLU A 1 421 ? 57.698 49.273 -0.900 1.00 19.24 421 GLU A O 1
ATOM 3269 N N . ASN A 1 422 ? 55.621 48.497 -0.597 1.00 18.21 422 ASN A N 1
ATOM 3270 C CA . ASN A 1 422 ? 54.982 49.685 -1.161 1.00 18.65 422 ASN A CA 1
ATOM 3271 C C . ASN A 1 422 ? 54.371 50.653 -0.154 1.00 18.49 422 ASN A C 1
ATOM 3272 O O . ASN A 1 422 ? 53.887 51.721 -0.531 1.00 18.80 422 ASN A O 1
ATOM 3277 N N . LEU A 1 423 ? 54.379 50.304 1.128 1.00 18.46 423 LEU A N 1
ATOM 3278 C CA . LEU A 1 423 ? 53.930 51.249 2.143 1.00 18.07 423 LEU A CA 1
ATOM 3279 C C . LEU A 1 423 ? 54.837 52.473 2.069 1.00 18.41 423 LEU A C 1
ATOM 3280 O O . LEU A 1 423 ? 55.996 52.348 1.736 1.00 18.64 423 LEU A O 1
ATOM 3285 N N . PRO A 1 424 ? 54.286 53.661 2.326 1.00 19.19 424 PRO A N 1
ATOM 3286 C CA . PRO A 1 424 ? 55.138 54.858 2.320 1.00 19.91 424 PRO A CA 1
ATOM 3287 C C . PRO A 1 424 ? 56.295 54.735 3.309 1.00 20.37 424 PRO A C 1
ATOM 3288 O O . PRO A 1 424 ? 56.188 54.049 4.335 1.00 20.24 424 PRO A O 1
ATOM 3292 N N . LYS A 1 425 ? 57.383 55.439 3.035 1.00 20.57 425 LYS A N 1
ATOM 3293 C CA . LYS A 1 425 ? 58.600 55.323 3.822 1.00 20.95 425 LYS A CA 1
ATOM 3294 C C . LYS A 1 425 ? 58.546 55.932 5.216 1.00 19.96 425 LYS A C 1
ATOM 3295 O O . LYS A 1 425 ? 59.510 55.810 5.978 1.00 20.56 425 LYS A O 1
ATOM 3301 N N . ASP A 1 426 ? 57.438 56.590 5.540 1.00 19.75 426 ASP A N 1
ATOM 3302 C CA . ASP A 1 426 ? 57.263 57.136 6.877 1.00 19.77 426 ASP A CA 1
ATOM 3303 C C . ASP A 1 426 ? 56.264 56.283 7.671 1.00 19.36 426 ASP A C 1
ATOM 3304 O O . ASP A 1 426 ? 55.552 56.772 8.549 1.00 20.25 426 ASP A O 1
ATOM 3309 N N . THR A 1 427 ? 56.191 54.995 7.339 1.00 18.06 427 THR A N 1
ATOM 3310 C CA . THR A 1 427 ? 55.395 54.058 8.139 1.00 17.52 427 THR A CA 1
ATOM 3311 C C . THR A 1 427 ? 56.301 52.987 8.727 1.00 15.30 427 THR A C 1
ATOM 3312 O O . THR A 1 427 ? 57.392 52.702 8.217 1.00 16.37 427 THR A O 1
ATOM 3316 N N . VAL A 1 428 ? 55.829 52.425 9.844 1.00 14.87 428 VAL A N 1
ATOM 3317 C CA . VAL A 1 428 ? 56.517 51.362 10.561 1.00 14.51 428 VAL A CA 1
ATOM 3318 C C . VAL A 1 428 ? 55.605 50.155 10.653 1.00 13.87 428 VAL A C 1
ATOM 3319 O O . VAL A 1 428 ? 54.422 50.276 11.030 1.00 12.95 428 VAL A O 1
ATOM 3323 N N . ILE A 1 429 ? 56.164 49.003 10.298 1.00 12.98 429 ILE A N 1
ATOM 3324 C CA . ILE A 1 429 ? 55.471 47.728 10.425 1.00 12.32 429 ILE A CA 1
ATOM 3325 C C . ILE A 1 429 ? 55.760 47.120 11.799 1.00 11.80 429 ILE A C 1
ATOM 3326 O O . ILE A 1 429 ? 56.904 47.025 12.215 1.00 12.51 429 ILE A O 1
ATOM 3331 N N . LEU A 1 430 ? 54.677 46.715 12.468 1.00 11.30 430 LEU A N 1
ATOM 3332 C CA . LEU A 1 430 ? 54.748 46.025 13.749 1.00 10.80 430 LEU A CA 1
ATOM 3333 C C . LEU A 1 430 ? 54.428 44.570 13.464 1.00 10.57 430 LEU A C 1
ATOM 3334 O O . LEU A 1 430 ? 53.408 44.277 12.844 1.00 11.15 430 LEU A O 1
ATOM 3339 N N . THR A 1 431 ? 55.271 43.660 13.931 1.00 10.18 431 THR A N 1
ATOM 3340 C CA . THR A 1 431 ? 55.034 42.246 13.641 1.00 10.09 431 THR A CA 1
ATOM 3341 C C . THR A 1 431 ? 55.319 41.316 14.825 1.00 9.71 431 THR A C 1
ATOM 3342 O O . THR A 1 431 ? 55.916 41.702 15.817 1.00 9.46 431 THR A O 1
ATOM 3346 N N . ALA A 1 432 ? 54.808 40.090 14.690 1.00 10.55 432 ALA A N 1
ATOM 3347 C CA . ALA A 1 432 ? 54.970 39.028 15.646 1.00 10.50 432 ALA A CA 1
ATOM 3348 C C . ALA A 1 432 ? 54.392 37.814 14.920 1.00 9.24 432 ALA A C 1
ATOM 3349 O O . ALA A 1 432 ? 53.424 37.947 14.155 1.00 10.23 432 ALA A O 1
ATOM 3351 N N . GLY A 1 433 ? 54.964 36.637 15.150 1.00 8.97 433 GLY A N 1
ATOM 3352 C CA . GLY A 1 433 ? 54.538 35.415 14.489 1.00 8.80 433 GLY A CA 1
ATOM 3353 C C . GLY A 1 433 ? 55.167 35.261 13.123 1.00 9.07 433 GLY A C 1
ATOM 3354 O O . GLY A 1 433 ? 55.776 36.191 12.579 1.00 9.04 433 GLY A O 1
ATOM 3355 N N . CYS A 1 434 ? 55.025 34.065 12.551 1.00 9.03 434 CYS A N 1
ATOM 3356 C CA . CYS A 1 434 ? 55.750 33.733 11.317 1.00 9.83 434 CYS A CA 1
ATOM 3357 C C . CYS A 1 434 ? 55.287 34.532 10.091 1.00 9.43 434 CYS A C 1
ATOM 3358 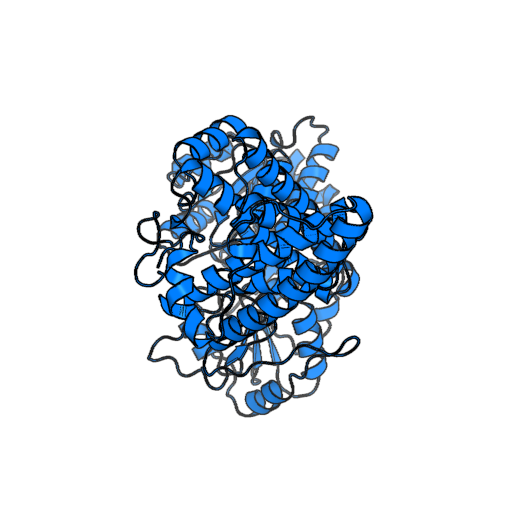O O . CYS A 1 434 ? 55.964 34.481 9.065 1.00 9.56 434 CYS A O 1
ATOM 3361 N N . ALA A 1 435 ? 54.178 35.267 10.186 1.00 9.93 435 ALA A N 1
ATOM 3362 C CA . ALA A 1 435 ? 53.822 36.203 9.121 1.00 10.92 435 ALA A CA 1
ATOM 3363 C C . ALA A 1 435 ? 54.999 37.136 8.768 1.00 10.82 435 ALA A C 1
ATOM 3364 O O . ALA A 1 435 ? 55.115 37.578 7.635 1.00 11.69 435 ALA A O 1
ATOM 3366 N N . LYS A 1 436 ? 55.862 37.410 9.740 1.00 10.50 436 LYS A N 1
ATOM 3367 C CA . LYS A 1 436 ? 57.052 38.242 9.552 1.00 10.86 436 LYS A CA 1
ATOM 3368 C C . LYS A 1 436 ? 57.937 37.831 8.385 1.00 10.71 436 LYS A C 1
ATOM 3369 O O . LYS A 1 436 ? 58.618 38.670 7.804 1.00 10.29 436 LYS A O 1
ATOM 3375 N N . TYR A 1 437 ? 57.963 36.542 8.060 1.00 9.88 437 TYR A N 1
ATOM 3376 C CA . TYR A 1 437 ? 58.892 36.044 7.063 1.00 10.38 437 TYR A CA 1
ATOM 3377 C C . TYR A 1 437 ? 58.559 36.545 5.642 1.00 10.86 437 TYR A C 1
ATOM 3378 O O . TYR A 1 437 ? 59.400 36.444 4.744 1.00 11.46 437 TYR A O 1
ATOM 3387 N N . ARG A 1 438 ? 57.380 37.114 5.438 1.00 11.38 438 ARG A N 1
ATOM 3388 C CA . ARG A 1 438 ? 57.061 37.714 4.156 1.00 11.90 438 ARG A CA 1
ATOM 3389 C C . ARG A 1 438 ? 57.777 39.055 3.945 1.00 13.00 438 ARG A C 1
ATOM 3390 O O . ARG A 1 438 ? 57.799 39.554 2.817 1.00 13.88 438 ARG A O 1
ATOM 3398 N N . TYR A 1 439 ? 58.355 39.648 4.992 1.00 13.22 439 TYR A N 1
ATOM 3399 C CA . TYR A 1 439 ? 58.952 40.986 4.849 1.00 13.75 439 TYR A CA 1
ATOM 3400 C C . TYR A 1 439 ? 60.104 41.281 5.813 1.00 13.69 439 TYR A C 1
ATOM 3401 O O . TYR A 1 439 ? 60.531 42.453 5.876 1.00 16.03 439 TYR A O 1
ATOM 3410 N N . ASN A 1 440 ? 60.661 40.276 6.514 1.00 12.83 440 ASN A N 1
ATOM 3411 C CA . ASN A 1 440 ? 61.746 40.555 7.461 1.00 13.11 440 ASN A CA 1
ATOM 3412 C C . ASN A 1 440 ? 63.160 40.426 6.888 1.00 13.85 440 ASN A C 1
ATOM 3413 O O . ASN A 1 440 ? 64.133 40.578 7.627 1.00 14.26 440 ASN A O 1
ATOM 3418 N N . LYS A 1 441 ? 63.265 40.160 5.587 1.00 14.51 441 LYS A N 1
ATOM 3419 C CA . LYS A 1 441 ? 64.572 40.111 4.910 1.00 16.23 441 LYS A CA 1
ATOM 3420 C C . LYS A 1 441 ? 64.617 41.127 3.768 1.00 18.00 441 LYS A C 1
ATOM 3421 O O . LYS A 1 441 ? 65.387 40.972 2.806 1.00 19.56 441 LYS A O 1
ATOM 3427 N N . LEU A 1 442 ? 63.846 42.193 3.901 1.00 18.69 442 LEU A N 1
ATOM 3428 C CA . LEU A 1 442 ? 63.840 43.286 2.939 1.00 19.97 442 LEU A CA 1
ATOM 3429 C C . LEU A 1 442 ? 64.851 44.331 3.424 1.00 21.86 442 LEU A C 1
ATOM 3430 O O . LEU A 1 442 ? 65.508 44.137 4.436 1.00 23.20 442 LEU A O 1
ATOM 3435 N N . ASN A 1 443 ? 64.996 45.425 2.694 1.00 23.70 443 ASN A N 1
ATOM 3436 C CA . ASN A 1 443 ? 65.923 46.471 3.108 1.00 24.86 443 ASN A CA 1
ATOM 3437 C C . ASN A 1 443 ? 65.151 47.759 3.258 1.00 24.67 443 ASN A C 1
ATOM 3438 O O . ASN A 1 443 ? 65.340 48.707 2.495 1.00 25.92 443 A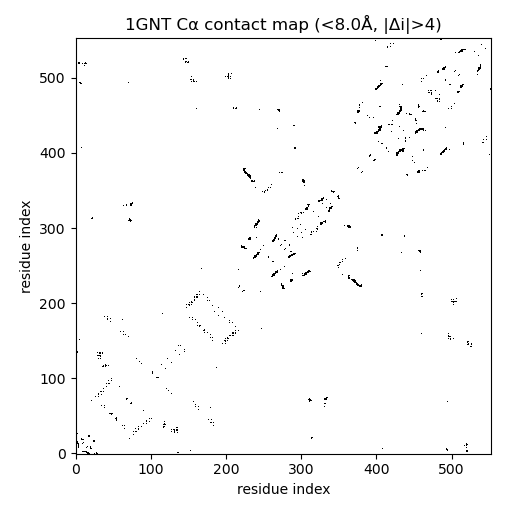SN A O 1
ATOM 3443 N N . LEU A 1 444 ? 64.261 47.790 4.247 1.00 23.88 444 LEU A N 1
ATOM 3444 C CA . LEU A 1 444 ? 63.410 48.954 4.447 1.00 22.99 444 LEU A CA 1
ATOM 3445 C C . LEU A 1 444 ? 64.057 50.048 5.292 1.00 22.38 444 LEU A C 1
ATOM 3446 O O . LEU A 1 444 ? 63.545 51.152 5.351 1.00 23.14 444 LEU A O 1
ATOM 3451 N N . GLY A 1 445 ? 65.174 49.746 5.935 1.00 21.76 445 GLY A N 1
ATOM 3452 C CA . GLY A 1 445 ? 65.881 50.747 6.713 1.00 22.10 445 GLY A CA 1
ATOM 3453 C C . GLY A 1 445 ? 65.180 51.177 7.990 1.00 21.70 445 GLY A C 1
ATOM 3454 O O . GLY A 1 445 ? 64.421 50.428 8.602 1.00 20.17 445 GLY A O 1
ATOM 3455 N N . ASP A 1 446 ? 65.449 52.407 8.403 1.00 21.97 446 ASP A N 1
ATOM 3456 C CA . ASP A 1 446 ? 64.929 52.913 9.656 1.00 22.24 446 ASP A CA 1
ATOM 3457 C C . ASP A 1 446 ? 64.486 54.356 9.522 1.00 21.56 446 ASP A C 1
ATOM 3458 O O . ASP A 1 446 ? 64.799 55.029 8.532 1.00 21.78 446 ASP A O 1
ATOM 3463 N N . ILE A 1 447 ? 63.745 54.813 10.522 1.00 20.71 447 ILE A N 1
ATOM 3464 C CA . ILE A 1 447 ? 63.313 56.198 10.617 1.00 20.58 447 ILE A CA 1
ATOM 3465 C C . ILE A 1 447 ? 63.931 56.742 11.897 1.00 20.89 447 ILE A C 1
ATOM 3466 O O . ILE A 1 447 ? 63.518 56.359 12.991 1.00 21.13 447 ILE A O 1
ATOM 3471 N N . GLY A 1 448 ? 64.953 57.590 11.765 1.00 21.67 448 GLY A N 1
ATOM 3472 C CA . GLY A 1 448 ? 65.606 58.170 12.924 1.00 21.54 448 GLY A CA 1
ATOM 3473 C C . GLY A 1 448 ? 66.099 57.148 13.937 1.00 21.60 448 GLY A C 1
ATOM 3474 O O . GLY A 1 448 ? 66.060 57.386 15.146 1.00 22.54 448 GLY A O 1
ATOM 3475 N N . GLY A 1 449 ? 66.574 56.005 13.454 1.00 21.76 449 GLY A N 1
ATOM 3476 C CA . GLY A 1 449 ? 67.072 54.978 14.345 1.00 21.33 449 GLY A CA 1
ATOM 3477 C C . GLY A 1 449 ? 66.052 53.908 14.698 1.00 20.91 449 GLY A C 1
ATOM 3478 O O . GLY A 1 449 ? 66.438 52.863 15.220 1.00 23.20 449 GLY A O 1
ATOM 3479 N N . ILE A 1 450 ? 64.772 54.164 14.431 1.00 19.46 450 ILE A N 1
ATOM 3480 C CA . ILE A 1 450 ? 63.710 53.174 14.677 1.00 18.59 450 ILE A CA 1
ATOM 3481 C C . ILE A 1 450 ? 63.534 52.331 13.408 1.00 17.46 450 ILE A C 1
ATOM 3482 O O . ILE A 1 450 ? 63.130 52.861 12.375 1.00 17.99 450 ILE A O 1
ATOM 3487 N N . PRO A 1 451 ? 63.837 51.033 13.455 1.00 16.65 451 PRO A N 1
ATOM 3488 C CA . PRO A 1 451 ? 63.645 50.198 12.261 1.00 16.03 451 PRO A CA 1
ATOM 3489 C C . PRO A 1 451 ? 62.205 50.228 11.733 1.00 15.75 451 PRO A C 1
ATOM 3490 O O . PRO A 1 451 ? 61.229 50.337 12.501 1.00 16.01 451 PRO A O 1
ATOM 3494 N N . ARG A 1 452 ? 62.077 50.137 10.418 1.00 15.51 452 ARG A N 1
ATOM 3495 C CA . ARG A 1 452 ? 60.777 50.166 9.787 1.00 15.03 452 ARG A CA 1
ATOM 3496 C C . ARG A 1 452 ? 59.993 48.843 9.947 1.00 14.42 452 ARG A C 1
ATOM 3497 O O . ARG A 1 452 ? 58.810 48.801 9.608 1.00 14.87 452 ARG A O 1
ATOM 3505 N N . VAL A 1 453 ? 60.672 47.806 10.435 1.00 14.44 453 VAL A N 1
ATOM 3506 C CA . VAL A 1 453 ? 60.006 46.564 10.835 1.00 13.89 453 VAL A CA 1
ATOM 3507 C C . VAL A 1 453 ? 60.422 46.318 12.277 1.00 12.76 453 VAL A C 1
ATOM 3508 O O . VAL A 1 453 ? 61.615 46.158 12.576 1.00 12.72 453 VAL A O 1
ATOM 3512 N N . LEU A 1 454 ? 59.442 46.315 13.190 1.00 12.06 454 LEU A N 1
ATOM 3513 C CA . LEU A 1 454 ? 59.666 46.018 14.600 1.00 11.72 454 LEU A CA 1
ATOM 3514 C C . LEU A 1 454 ? 59.050 44.660 14.973 1.00 10.99 454 LEU A C 1
ATOM 3515 O O . LEU A 1 454 ? 57.825 44.522 15.066 1.00 11.90 454 LEU A O 1
ATOM 3520 N N . ASP A 1 455 ? 59.915 43.684 15.173 1.00 11.16 455 ASP A N 1
ATOM 3521 C CA . ASP A 1 455 ? 59.538 42.314 15.495 1.00 10.43 455 ASP A CA 1
ATOM 3522 C C . ASP A 1 455 ? 59.475 42.133 17.012 1.00 9.97 455 ASP A C 1
ATOM 3523 O O . ASP A 1 455 ? 60.511 42.102 17.688 1.00 10.07 455 ASP A O 1
ATOM 3528 N N . ALA A 1 456 ? 58.254 41.976 17.527 1.00 9.56 456 ALA A N 1
ATOM 3529 C CA . ALA A 1 456 ? 58.008 41.728 18.959 1.00 9.42 456 ALA A CA 1
ATOM 3530 C C . ALA A 1 456 ? 58.214 40.286 19.394 1.00 8.41 456 ALA A C 1
ATOM 3531 O O . ALA A 1 456 ? 58.342 40.023 20.582 1.00 10.37 456 ALA A O 1
ATOM 3533 N N . GLY A 1 457 ? 58.244 39.353 18.426 1.00 8.58 457 GLY A N 1
ATOM 3534 C CA . GLY A 1 457 ? 58.515 37.963 18.738 1.00 8.65 457 GLY A CA 1
ATOM 3535 C C . GLY A 1 457 ? 57.635 36.915 18.070 1.00 8.32 457 GLY A C 1
ATOM 3536 O O . GLY A 1 457 ? 57.374 36.947 16.879 1.00 8.35 457 GLY A O 1
ATOM 3537 N N . GLN A 1 458 ? 57.201 35.964 18.885 1.00 8.11 458 GLN A N 1
ATOM 3538 C CA . GLN A 1 458 ? 56.368 34.831 18.429 1.00 8.13 458 GLN A CA 1
ATOM 3539 C C . GLN A 1 458 ? 54.932 35.288 18.244 1.00 8.92 458 GLN A C 1
ATOM 3540 O O . GLN A 1 458 ? 54.610 36.433 18.606 1.00 8.55 458 GLN A O 1
ATOM 3546 N N . CYS A 1 459 ? 54.033 34.464 17.703 1.00 8.74 459 CYS A N 1
ATOM 3547 C CA . CYS A 1 459 ? 52.655 34.912 17.539 1.00 8.80 459 CYS A CA 1
ATOM 3548 C C . CYS A 1 459 ? 52.054 35.336 18.880 1.00 9.10 459 CYS A C 1
ATOM 3549 O O . CYS A 1 459 ? 51.265 36.293 18.919 1.00 9.32 459 CYS A O 1
ATOM 3552 N N . ASN A 1 460 ? 52.392 34.656 19.968 1.00 8.33 460 ASN A N 1
ATOM 3553 C CA . ASN A 1 460 ? 51.932 35.041 21.312 1.00 8.67 460 ASN A CA 1
ATOM 3554 C C . ASN A 1 460 ? 52.368 36.432 21.681 1.00 8.99 460 ASN A C 1
ATOM 3555 O O . ASN A 1 460 ? 51.707 37.068 22.537 1.00 8.96 460 ASN A O 1
ATOM 3560 N N . ASP A 1 461 ? 53.497 36.879 21.132 1.00 8.36 461 ASP A N 1
ATOM 3561 C CA . ASP A 1 461 ? 53.983 38.234 21.377 1.00 8.80 461 ASP A CA 1
ATOM 3562 C C . ASP A 1 461 ? 53.173 39.312 20.653 1.00 8.56 461 ASP A C 1
ATOM 3563 O O . ASP A 1 461 ? 53.466 40.494 20.774 1.00 9.07 461 ASP A O 1
ATOM 3568 N N . SER A 1 462 ? 52.110 38.920 19.955 1.00 9.29 462 SER A N 1
ATOM 3569 C CA . SER A 1 462 ? 51.088 39.877 19.558 1.00 8.92 462 SER A CA 1
ATOM 3570 C C . SER A 1 462 ? 50.570 40.556 20.847 1.00 9.50 462 SER A C 1
ATOM 3571 O O . SER A 1 462 ? 50.079 41.693 20.794 1.00 9.83 462 SER A O 1
ATOM 3574 N N . TYR A 1 463 ? 50.684 39.882 21.984 1.00 8.89 463 TYR A N 1
ATOM 3575 C CA . TYR A 1 463 ? 50.352 40.478 23.274 1.00 9.15 463 TYR A CA 1
ATOM 3576 C C . TYR A 1 463 ? 51.114 41.807 23.455 1.00 9.33 463 TYR A C 1
ATOM 3577 O O . TYR A 1 463 ? 50.535 42.810 23.892 1.00 9.98 463 TYR A O 1
ATOM 3586 N N . SER A 1 464 ? 52.403 41.832 23.150 1.00 8.90 464 SER A N 1
ATOM 3587 C CA . SER A 1 464 ? 53.188 43.068 23.253 1.00 9.57 464 SER A CA 1
ATOM 3588 C C . SER A 1 464 ? 52.627 44.176 22.386 1.00 9.95 464 SER A C 1
ATOM 3589 O O . SER A 1 464 ? 52.646 45.353 22.791 1.00 10.45 464 SER A O 1
ATOM 3592 N N . LEU A 1 465 ? 52.139 43.848 21.196 1.00 9.92 465 LEU A N 1
ATOM 3593 C CA . LEU A 1 465 ? 51.598 44.849 20.295 1.00 10.63 465 LEU A CA 1
ATOM 3594 C C . LEU A 1 465 ? 50.356 45.462 20.913 1.00 10.69 465 LEU A C 1
ATOM 3595 O O . LEU A 1 465 ? 50.173 46.689 20.805 1.00 12.56 465 LEU A O 1
ATOM 3600 N N . ALA A 1 466 ? 49.507 44.670 21.565 1.00 10.36 466 ALA A N 1
ATOM 3601 C CA . ALA A 1 466 ? 48.360 45.210 22.271 1.00 10.43 466 ALA A CA 1
ATOM 3602 C C . ALA A 1 466 ? 48.781 46.090 23.446 1.00 10.49 466 ALA A C 1
ATOM 3603 O O . ALA A 1 466 ? 48.166 47.139 23.660 1.00 11.94 466 ALA A O 1
ATOM 3605 N N . VAL A 1 467 ? 49.791 45.696 24.211 1.00 10.67 467 VAL A N 1
ATOM 3606 C CA . VAL A 1 467 ? 50.281 46.510 25.322 1.00 11.99 467 VAL A CA 1
ATOM 3607 C C . VAL A 1 467 ? 50.782 47.867 24.816 1.00 12.26 467 VAL A C 1
ATOM 3608 O O . VAL A 1 467 ? 50.496 48.929 25.419 1.00 12.65 467 VAL A O 1
ATOM 3612 N N . ILE A 1 468 ? 51.535 47.849 23.725 1.00 12.44 468 ILE A N 1
ATOM 3613 C CA . ILE A 1 468 ? 52.045 49.059 23.119 1.00 13.05 468 ILE A CA 1
ATOM 3614 C C . ILE A 1 468 ? 50.891 49.971 22.672 1.00 13.11 468 ILE A C 1
ATOM 3615 O O . ILE A 1 468 ? 50.896 51.185 22.957 1.00 13.40 468 ILE A O 1
ATOM 3620 N N . ALA A 1 469 ? 49.884 49.416 22.011 1.00 12.43 469 ALA A N 1
ATOM 3621 C CA . ALA A 1 469 ? 48.747 50.205 21.572 1.00 13.26 469 ALA A CA 1
ATOM 3622 C C . ALA A 1 469 ? 48.028 50.826 22.760 1.00 13.63 469 ALA A C 1
ATOM 3623 O O . ALA A 1 469 ? 47.669 52.021 22.721 1.00 13.98 469 ALA A O 1
ATOM 3625 N N . LEU A 1 470 ? 47.804 50.044 23.816 1.00 14.26 470 LEU A N 1
ATOM 3626 C CA . LEU A 1 470 ? 47.152 50.567 25.014 1.00 14.51 470 LEU A CA 1
ATOM 3627 C C . LEU A 1 470 ? 47.975 51.678 25.659 1.00 15.05 470 LEU A C 1
ATOM 3628 O O . LEU A 1 470 ? 47.386 52.638 26.150 1.00 15.44 470 LEU A O 1
ATOM 3633 N N . LYS A 1 471 ? 49.295 51.562 25.659 1.00 15.13 471 LYS A N 1
ATOM 3634 C CA . LYS A 1 471 ? 50.183 52.616 26.167 1.00 16.08 471 LYS A CA 1
ATOM 3635 C C . LYS A 1 471 ? 50.009 53.888 25.338 1.00 15.92 471 LYS A C 1
ATOM 3636 O O . LYS A 1 471 ? 49.829 54.992 25.892 1.00 17.14 471 LYS A O 1
ATOM 3642 N N . LEU A 1 472 ? 50.079 53.756 24.025 1.00 15.11 472 LEU A N 1
ATOM 3643 C CA . LEU A 1 472 ? 49.940 54.881 23.122 1.00 15.43 472 LEU A CA 1
ATOM 3644 C C . LEU A 1 472 ? 48.562 55.538 23.249 1.00 14.80 472 LEU A C 1
ATOM 3645 O O . LEU A 1 472 ? 48.453 56.772 23.157 1.00 14.74 472 LEU A O 1
ATOM 3650 N N . LYS A 1 473 ? 47.516 54.750 23.469 1.00 14.36 473 LYS A N 1
ATOM 3651 C CA . LYS A 1 473 ? 46.176 55.281 23.676 1.00 14.34 473 LYS A CA 1
ATOM 3652 C C . LYS A 1 473 ? 46.203 56.238 24.868 1.00 14.95 473 LYS A C 1
ATOM 3653 O O . LYS A 1 473 ? 45.637 57.351 24.809 1.00 15.09 473 LYS A O 1
ATOM 3659 N N . GLU A 1 474 ? 46.860 55.813 25.942 1.00 14.99 474 GLU A N 1
ATOM 3660 C CA . GLU A 1 474 ? 46.953 56.608 27.155 1.00 16.95 474 GLU A CA 1
ATOM 3661 C C . GLU A 1 474 ? 47.819 57.851 26.933 1.00 16.90 474 GLU A C 1
ATOM 3662 O O . GLU A 1 474 ? 47.408 58.956 27.313 1.00 18.06 474 GLU A O 1
ATOM 3668 N N . VAL A 1 475 ? 48.976 57.703 26.307 1.00 17.03 475 VAL A N 1
ATOM 3669 C CA . VAL A 1 475 ? 49.844 58.846 26.086 1.00 17.30 475 VAL A CA 1
ATOM 3670 C C . VAL A 1 475 ? 49.132 59.934 25.291 1.00 17.26 475 VAL A C 1
ATOM 3671 O O . VAL A 1 475 ? 49.203 61.128 25.638 1.00 17.40 475 VAL A O 1
ATOM 3675 N N . PHE A 1 476 ? 48.413 59.544 24.249 1.00 16.48 476 PHE A N 1
ATOM 3676 C CA . PHE A 1 476 ? 47.746 60.508 23.373 1.00 17.05 476 PHE A CA 1
ATOM 3677 C C . PHE A 1 476 ? 46.356 60.910 23.868 1.00 16.43 476 PHE A C 1
ATOM 3678 O O . PHE A 1 476 ? 45.659 61.687 23.206 1.00 17.51 476 PHE A O 1
ATOM 3686 N N . GLY A 1 477 ? 45.939 60.409 25.025 1.00 15.89 477 GLY A N 1
ATOM 3687 C CA . GLY A 1 477 ? 44.675 60.813 25.616 1.00 16.46 477 GLY A CA 1
ATOM 3688 C C . GLY A 1 477 ? 43.446 60.525 24.776 1.00 16.48 477 GLY A C 1
ATOM 3689 O O . GLY A 1 477 ? 42.477 61.313 24.739 1.00 17.90 477 GLY A O 1
ATOM 3690 N N . LEU A 1 478 ? 43.431 59.366 24.123 1.00 16.29 478 LEU A N 1
ATOM 3691 C CA . LEU A 1 478 ? 42.313 58.990 23.288 1.00 16.57 478 LEU A CA 1
ATOM 3692 C C . LEU A 1 478 ? 41.306 58.124 24.028 1.00 16.31 478 LEU A C 1
ATOM 3693 O O . LEU A 1 478 ? 41.666 57.245 24.822 1.00 16.99 478 LEU A O 1
ATOM 3698 N N . ASP A 1 479 ? 40.035 58.319 23.721 1.00 16.30 479 ASP A N 1
ATOM 3699 C CA . ASP A 1 479 ? 38.970 57.548 24.342 1.00 17.25 479 ASP A CA 1
ATOM 3700 C C . ASP A 1 479 ? 38.805 56.158 23.727 1.00 16.97 479 ASP A C 1
ATOM 3701 O O . ASP A 1 479 ? 38.308 55.241 24.379 1.00 18.36 479 ASP A O 1
ATOM 3706 N N . ASP A 1 480 ? 39.224 56.013 22.477 1.00 15.79 480 ASP A N 1
ATOM 3707 C CA . ASP A 1 480 ? 39.020 54.777 21.703 1.00 15.33 480 ASP A CA 1
ATOM 3708 C C . ASP A 1 480 ? 40.326 54.331 21.066 1.00 15.30 480 ASP A C 1
ATOM 3709 O O . ASP A 1 480 ? 40.967 55.082 20.325 1.00 14.85 480 ASP A O 1
ATOM 3714 N N . ILE A 1 481 ? 40.727 53.096 21.369 1.00 15.18 481 ILE A N 1
ATOM 3715 C CA . ILE A 1 481 ? 41.975 52.524 20.866 1.00 14.61 481 ILE A CA 1
ATOM 3716 C C . ILE A 1 481 ? 42.069 52.594 19.337 1.00 13.48 481 ILE A C 1
ATOM 3717 O O . ILE A 1 481 ? 43.158 52.751 18.782 1.00 14.10 481 ILE A O 1
ATOM 3722 N N . ASN A 1 482 ? 40.924 52.516 18.668 1.00 13.15 482 ASN A N 1
ATOM 3723 C CA . ASN A 1 482 ? 40.908 52.522 17.212 1.00 13.95 482 ASN A CA 1
ATOM 3724 C C . ASN A 1 482 ? 41.296 53.851 16.587 1.00 15.38 482 ASN A C 1
ATOM 3725 O O . ASN A 1 482 ? 41.558 53.908 15.384 1.00 15.90 482 ASN A O 1
ATOM 3730 N N . ASP A 1 483 ? 41.344 54.911 17.391 1.00 14.99 483 ASP A N 1
ATOM 3731 C CA . ASP A 1 483 ? 41.672 56.225 16.852 1.00 15.50 483 ASP A CA 1
ATOM 3732 C C . ASP A 1 483 ? 43.168 56.520 16.822 1.00 15.51 483 ASP A C 1
ATOM 3733 O O . ASP A 1 483 ? 43.592 57.590 16.331 1.00 15.66 483 ASP A O 1
ATOM 3738 N N . LEU A 1 484 ? 43.987 55.596 17.309 1.00 15.01 484 LEU A N 1
ATOM 3739 C CA . LEU A 1 484 ? 45.425 55.710 17.097 1.00 15.48 484 LEU A CA 1
ATOM 3740 C C . LEU A 1 484 ? 45.767 55.620 15.604 1.00 14.96 484 LEU A C 1
ATOM 3741 O O . LEU A 1 484 ? 44.985 55.072 14.825 1.00 14.75 484 LEU A O 1
ATOM 3746 N N . PRO A 1 485 ? 46.932 56.128 15.203 1.00 15.24 485 PRO A N 1
ATOM 3747 C CA . PRO A 1 485 ? 47.399 55.972 13.816 1.00 15.08 485 PRO A CA 1
ATOM 3748 C C . PRO A 1 485 ? 48.010 54.591 13.583 1.00 13.89 485 PRO A C 1
ATOM 3749 O O . PRO A 1 485 ? 49.202 54.442 13.351 1.00 14.45 485 PRO A O 1
ATOM 3753 N N . VAL A 1 486 ? 47.135 53.589 13.667 1.00 14.02 486 VAL A N 1
ATOM 3754 C CA . VAL A 1 486 ? 47.493 52.173 13.547 1.00 12.99 486 VAL A CA 1
ATOM 3755 C C . VAL A 1 486 ? 46.466 51.474 12.678 1.00 13.63 486 VAL A C 1
ATOM 3756 O O . VAL A 1 486 ? 45.274 51.672 12.872 1.00 13.39 486 VAL A O 1
ATOM 3760 N N . SER A 1 487 ? 46.935 50.709 11.693 1.00 13.38 487 SER A N 1
ATOM 3761 C CA . SER A 1 487 ? 46.066 49.844 10.895 1.00 13.75 487 SER A CA 1
ATOM 3762 C C . SER A 1 487 ? 46.452 48.388 11.171 1.00 12.75 487 SER A C 1
ATOM 3763 O O . SER A 1 487 ? 47.570 48.102 11.587 1.00 12.54 487 SER A O 1
ATOM 3766 N N . TYR A 1 488 ? 45.521 47.472 10.932 1.00 12.45 488 TYR A N 1
ATOM 3767 C CA . TYR A 1 488 ? 45.726 46.051 11.208 1.00 12.12 488 TYR A CA 1
ATOM 3768 C C . TYR A 1 488 ? 45.504 45.267 9.927 1.00 11.85 488 TYR A C 1
ATOM 3769 O O . TYR A 1 488 ? 44.410 45.273 9.391 1.00 11.82 488 TYR A O 1
ATOM 3778 N N . ASP A 1 489 ? 46.553 44.613 9.442 1.00 11.70 489 ASP A N 1
ATOM 3779 C CA . ASP A 1 489 ? 46.498 43.825 8.200 1.00 11.57 489 ASP A CA 1
ATOM 3780 C C . ASP A 1 489 ? 47.167 42.483 8.524 1.00 11.65 489 ASP A C 1
ATOM 3781 O O . ASP A 1 489 ? 48.349 42.268 8.250 1.00 11.68 489 ASP A O 1
ATOM 3786 N N . ILE A 1 490 ? 46.382 41.643 9.188 1.00 11.92 490 ILE A N 1
ATOM 3787 C CA . ILE A 1 490 ? 46.844 40.405 9.791 1.00 11.89 490 ILE A CA 1
ATOM 3788 C C . ILE A 1 490 ? 46.666 39.186 8.901 1.00 10.80 490 ILE A C 1
ATOM 3789 O O . ILE A 1 490 ? 45.622 39.002 8.266 1.00 11.07 490 ILE A O 1
ATOM 3794 N N . ALA A 1 491 ? 47.703 38.352 8.882 1.00 10.95 491 ALA A N 1
ATOM 3795 C CA . ALA A 1 491 ? 47.687 37.102 8.120 1.00 10.11 491 ALA A CA 1
ATOM 3796 C C . ALA A 1 491 ? 47.428 35.984 9.125 1.00 9.92 491 ALA A C 1
ATOM 3797 O O . ALA A 1 491 ? 47.954 36.031 10.237 1.00 10.15 491 ALA A O 1
ATOM 3799 N N . TRP A 1 492 ? 46.627 34.984 8.764 1.00 10.58 492 TRP A N 1
ATOM 3800 C CA . TRP A 1 492 ? 46.377 33.873 9.682 1.00 8.84 492 TRP A CA 1
ATOM 3801 C C . TRP A 1 492 ? 46.637 32.574 8.938 1.00 9.50 492 TRP A C 1
ATOM 3802 O O . TRP A 1 492 ? 46.588 32.536 7.711 1.00 9.62 492 TRP A O 1
ATOM 3813 N N . TYR A 1 493 ? 46.892 31.512 9.697 1.00 8.28 493 TYR A N 1
ATOM 3814 C CA . TYR A 1 493 ? 47.057 30.156 9.163 1.00 8.66 493 TYR A CA 1
ATOM 3815 C C . TYR A 1 493 ? 46.363 29.142 10.049 1.00 8.16 493 TYR A C 1
ATOM 3816 O O . TYR A 1 493 ? 45.420 28.503 9.603 1.00 8.20 493 TYR A O 1
ATOM 3825 N N . GLU A 1 494 ? 46.745 29.059 11.305 1.00 8.72 494 GLU A N 1
ATOM 3826 C CA . GLU A 1 494 ? 46.169 28.055 12.186 1.00 9.16 494 GLU A CA 1
ATOM 3827 C C . GLU A 1 494 ? 45.461 28.633 13.419 1.00 9.02 494 GLU A C 1
ATOM 3828 O O . GLU A 1 494 ? 45.037 29.806 13.382 1.00 10.22 494 GLU A O 1
ATOM 3834 N N . GLN A 1 495 ? 45.317 27.821 14.461 1.00 8.82 495 GLN A N 1
ATOM 3835 C CA . GLN A 1 495 ? 44.400 28.110 15.524 1.00 8.41 495 GLN A CA 1
ATOM 3836 C C . GLN A 1 495 ? 44.903 29.117 16.552 1.00 8.16 495 GLN A C 1
ATOM 3837 O O . GLN A 1 495 ? 44.105 29.872 17.141 1.00 8.81 495 GLN A O 1
ATOM 3843 N N . LYS A 1 496 ? 46.213 29.158 16.761 1.00 8.18 496 LYS A N 1
ATOM 3844 C CA . LYS A 1 496 ? 46.809 30.204 17.596 1.00 8.21 496 LYS A CA 1
ATOM 3845 C C . LYS A 1 496 ? 46.494 31.586 17.004 1.00 8.85 496 LYS A C 1
ATOM 3846 O O . LYS A 1 496 ? 46.143 32.524 17.761 1.00 9.30 496 LYS A O 1
ATOM 3852 N N . ALA A 1 497 ? 46.574 31.751 15.688 1.00 7.81 497 ALA A N 1
ATOM 3853 C CA . ALA A 1 497 ? 46.218 33.040 15.083 1.00 9.56 497 ALA A CA 1
ATOM 3854 C C . ALA A 1 497 ? 44.765 33.386 15.356 1.00 9.54 497 ALA A C 1
ATOM 3855 O O . ALA A 1 497 ? 44.458 34.572 15.487 1.00 9.82 497 ALA A O 1
ATOM 3857 N N . VAL A 1 498 ? 43.871 32.390 15.358 1.00 8.95 498 VAL A N 1
ATOM 3858 C CA . VAL A 1 498 ? 42.485 32.669 15.636 1.00 9.31 498 VAL A CA 1
ATOM 3859 C C . VAL A 1 498 ? 42.360 33.152 17.071 1.00 8.90 498 VAL A C 1
ATOM 3860 O O . VAL A 1 498 ? 41.569 34.057 17.349 1.00 9.17 498 VAL A O 1
ATOM 3864 N N . ALA A 1 499 ? 43.054 32.543 18.021 1.00 8.01 499 ALA A N 1
ATOM 3865 C CA . ALA A 1 499 ? 43.025 33.032 19.408 1.00 8.52 499 ALA A CA 1
ATOM 3866 C C . ALA A 1 499 ? 43.516 34.465 19.478 1.00 9.04 499 ALA A C 1
ATOM 3867 O O . ALA A 1 499 ? 42.916 35.265 20.207 1.00 9.02 499 ALA A O 1
ATOM 3869 N N . VAL A 1 500 ? 44.574 34.810 18.757 1.00 8.70 500 VAL A N 1
ATOM 3870 C CA . VAL A 1 500 ? 45.047 36.185 18.742 1.00 8.73 500 VAL A CA 1
ATOM 3871 C C . VAL A 1 500 ? 43.957 37.113 18.191 1.00 9.07 500 VAL A C 1
ATOM 3872 O O . VAL A 1 500 ? 43.702 38.187 18.762 1.00 9.48 500 VAL A O 1
ATOM 3876 N N . LEU A 1 501 ? 43.300 36.716 17.112 1.00 8.71 501 LEU A N 1
ATOM 3877 C CA . LEU A 1 501 ? 42.192 37.504 16.576 1.00 9.46 501 LEU A CA 1
ATOM 3878 C C . LEU A 1 501 ? 41.095 37.743 17.611 1.00 9.15 501 LEU A C 1
ATOM 3879 O O . LEU A 1 501 ? 40.615 38.870 17.795 1.00 10.15 501 LEU A O 1
ATOM 3884 N N . LEU A 1 502 ? 40.681 36.695 18.303 1.00 8.37 502 LEU A N 1
ATOM 3885 C CA . LEU A 1 502 ? 39.614 36.815 19.280 1.00 8.99 502 LEU A CA 1
ATOM 3886 C C . LEU A 1 502 ? 40.061 37.727 20.417 1.00 8.75 502 LEU A C 1
ATOM 3887 O O . LEU A 1 502 ? 39.221 38.489 20.936 1.00 9.20 502 LEU A O 1
ATOM 3892 N N . ALA A 1 503 ? 41.327 37.671 20.825 1.00 8.55 503 ALA A N 1
ATOM 3893 C CA . ALA A 1 503 ? 41.848 38.583 21.836 1.00 9.08 503 ALA A CA 1
ATOM 3894 C C . ALA A 1 503 ? 41.730 40.017 21.342 1.00 9.33 503 ALA A C 1
ATOM 3895 O O . ALA A 1 503 ? 41.272 40.879 22.093 1.00 9.26 503 ALA A O 1
ATOM 3897 N N . LEU A 1 504 ? 42.115 40.299 20.108 1.00 9.11 504 LEU A N 1
ATOM 3898 C CA . LEU A 1 504 ? 41.988 41.649 19.576 1.00 10.32 504 LEU A CA 1
ATOM 3899 C C . LEU A 1 504 ? 40.554 42.116 19.523 1.00 10.53 504 LEU A C 1
ATOM 3900 O O . LEU A 1 504 ? 40.290 43.295 19.809 1.00 10.90 504 LEU A O 1
ATOM 3905 N N . LEU A 1 505 ? 39.622 41.247 19.157 1.00 10.80 505 LEU A N 1
ATOM 3906 C CA . LEU A 1 505 ? 38.215 41.610 19.147 1.00 11.41 505 LEU A CA 1
ATOM 3907 C C . LEU A 1 505 ? 37.721 41.889 20.549 1.00 11.51 505 LEU A C 1
ATOM 3908 O O . LEU A 1 505 ? 36.956 42.848 20.740 1.00 11.29 505 LEU A O 1
ATOM 3913 N N . PHE A 1 506 ? 38.132 41.088 21.534 1.00 10.70 506 PHE A N 1
ATOM 3914 C CA . PHE A 1 506 ? 37.766 41.316 22.936 1.00 10.57 506 PHE A CA 1
ATOM 3915 C C . PHE A 1 506 ? 38.289 42.679 23.416 1.00 10.73 506 PHE A C 1
ATOM 3916 O O . PHE A 1 506 ? 37.589 43.393 24.160 1.00 10.42 506 PHE A O 1
ATOM 3924 N N . LEU A 1 507 ? 39.492 43.052 22.982 1.00 10.46 507 LEU A N 1
ATOM 3925 C CA . LEU A 1 507 ? 40.116 44.348 23.301 1.00 11.55 507 LEU A CA 1
ATOM 3926 C C . LEU A 1 507 ? 39.506 45.527 22.528 1.00 11.85 507 LEU A C 1
ATOM 3927 O O . LEU A 1 507 ? 39.892 46.688 22.721 1.00 13.50 507 LEU A O 1
ATOM 3932 N N . GLY A 1 508 ? 38.529 45.264 21.681 1.00 11.43 508 GLY A N 1
ATOM 3933 C CA . GLY A 1 508 ? 37.809 46.318 20.991 1.00 12.00 508 GLY A CA 1
ATOM 3934 C C . GLY A 1 508 ? 38.372 46.817 19.683 1.00 11.91 508 GLY A C 1
ATOM 3935 O O . GLY A 1 508 ? 37.913 47.859 19.195 1.00 12.26 508 GLY A O 1
ATOM 3936 N N . VAL A 1 509 ? 39.307 46.098 19.064 1.00 11.30 509 VAL A N 1
ATOM 3937 C CA . VAL A 1 509 ? 39.869 46.538 17.794 1.00 11.71 509 VAL A CA 1
ATOM 3938 C C . VAL A 1 509 ? 38.882 46.242 16.665 1.00 12.31 509 VAL A C 1
ATOM 3939 O O . VAL A 1 509 ? 38.388 45.121 16.529 1.00 12.80 509 VAL A O 1
ATOM 3943 N N . LYS A 1 510 ? 38.556 47.260 15.879 1.00 12.45 510 LYS A N 1
ATOM 3944 C CA . LYS A 1 510 ? 37.619 47.149 14.778 1.00 13.39 510 LYS A CA 1
ATOM 3945 C C . LYS A 1 510 ? 38.317 47.426 13.459 1.00 13.07 510 LYS A C 1
ATOM 3946 O O . LYS A 1 510 ? 39.354 48.075 13.445 1.00 14.31 510 LYS A O 1
ATOM 3952 N N . GLY A 1 511 ? 37.762 46.927 12.355 1.00 13.16 511 GLY A N 1
ATOM 3953 C CA . GLY A 1 511 ? 38.310 47.224 11.050 1.00 13.11 511 GLY A CA 1
ATOM 3954 C C . GLY A 1 511 ? 39.514 46.395 10.638 1.00 12.63 511 GLY A C 1
ATOM 3955 O O . GLY A 1 511 ? 40.207 46.747 9.698 1.00 13.23 511 GLY A O 1
ATOM 3956 N N . ILE A 1 512 ? 39.751 45.277 11.326 1.00 12.31 512 ILE A N 1
ATOM 3957 C CA . ILE A 1 512 ? 40.885 44.424 10.998 1.00 12.05 512 ILE A CA 1
ATOM 3958 C C . ILE A 1 512 ? 40.723 43.780 9.628 1.00 11.77 512 ILE A C 1
ATOM 3959 O O . ILE A 1 512 ? 39.650 43.242 9.333 1.00 12.45 512 ILE A O 1
ATOM 3964 N N . ARG A 1 513 ? 41.774 43.857 8.819 1.00 12.40 513 ARG A N 1
ATOM 3965 C CA . ARG A 1 513 ? 41.838 43.087 7.585 1.00 12.32 513 ARG A CA 1
ATOM 3966 C C . ARG A 1 513 ? 42.490 41.756 7.899 1.00 11.46 513 ARG A C 1
ATOM 3967 O O . ARG A 1 513 ? 43.572 41.701 8.483 1.00 11.65 513 ARG A O 1
ATOM 3975 N N . LEU A 1 514 ? 41.790 40.698 7.536 1.00 11.34 514 LEU A N 1
ATOM 3976 C CA . LEU A 1 514 ? 42.205 39.319 7.810 1.00 11.27 514 LEU A CA 1
ATOM 3977 C C . LEU A 1 514 ? 42.353 38.551 6.503 1.00 11.26 514 LEU A C 1
ATOM 3978 O O . LEU A 1 514 ? 41.412 38.551 5.680 1.00 12.37 514 LEU A O 1
ATOM 3983 N N . GLY A 1 515 ? 43.487 37.908 6.285 1.00 11.06 515 GLY A N 1
ATOM 3984 C CA . GLY A 1 515 ? 43.739 37.234 5.025 1.00 11.48 515 GLY A CA 1
ATOM 3985 C C . GLY A 1 515 ? 44.778 36.144 5.099 1.00 10.85 515 GLY A C 1
ATOM 3986 O O . GLY A 1 515 ? 45.310 35.878 6.171 1.00 10.93 515 GLY A O 1
ATOM 3987 N N . PRO A 1 516 ? 45.148 35.570 3.957 1.00 11.02 516 PRO A N 1
ATOM 3988 C CA . PRO A 1 516 ? 44.738 36.020 2.615 1.00 11.54 516 PRO A CA 1
ATOM 3989 C C . PRO A 1 516 ? 43.331 35.630 2.194 1.00 11.70 516 PRO A C 1
ATOM 3990 O O . PRO A 1 516 ? 42.880 36.099 1.154 1.00 13.26 516 PRO A O 1
ATOM 3994 N N . THR A 1 517 ? 42.680 34.765 2.965 1.00 10.94 517 THR A N 1
ATOM 3995 C CA . THR A 1 517 ? 41.254 34.454 2.792 1.00 11.66 517 THR A CA 1
ATOM 3996 C C . THR A 1 517 ? 40.603 34.547 4.172 1.00 11.33 517 THR A C 1
ATOM 3997 O O . THR A 1 517 ? 41.299 34.661 5.183 1.00 12.47 517 THR A O 1
ATOM 4001 N N . LEU A 1 518 ? 39.281 34.488 4.209 1.00 11.34 518 LEU A N 1
ATOM 4002 C CA . LEU A 1 518 ? 38.535 34.439 5.454 1.00 10.71 518 LEU A CA 1
ATOM 4003 C C . LEU A 1 518 ? 38.209 32.977 5.810 1.00 10.38 518 LEU A C 1
ATOM 4004 O O . LEU A 1 518 ? 38.057 32.133 4.918 1.00 11.50 518 LEU A O 1
ATOM 4009 N N . PRO A 1 519 ? 38.120 32.641 7.094 1.00 9.60 519 PRO A N 1
ATOM 4010 C CA . PRO A 1 519 ? 37.906 31.251 7.518 1.00 10.30 519 PRO A CA 1
ATOM 4011 C C . PRO A 1 519 ? 36.685 30.566 6.936 1.00 9.46 519 PRO A C 1
ATOM 4012 O O . PRO A 1 519 ? 35.577 31.130 6.865 1.00 10.78 519 PRO A O 1
ATOM 4016 N N . ALA A 1 520 ? 36.860 29.285 6.626 1.00 9.31 520 ALA A N 1
ATOM 4017 C CA . ALA A 1 520 ? 35.786 28.418 6.134 1.00 9.84 520 ALA A CA 1
ATOM 4018 C C . ALA A 1 520 ? 34.776 28.114 7.217 1.00 9.96 520 ALA A C 1
ATOM 4019 O O . ALA A 1 520 ? 33.627 27.781 6.908 1.00 10.69 520 ALA A O 1
ATOM 4021 N N . PHE A 1 521 ? 35.185 28.252 8.475 1.00 9.66 521 PHE A N 1
ATOM 4022 C CA . PHE A 1 521 ? 34.357 27.947 9.614 1.00 9.54 521 PHE A CA 1
ATOM 4023 C C . PHE A 1 521 ? 33.426 29.088 10.040 1.00 10.67 521 PHE A C 1
ATOM 4024 O O . PHE A 1 521 ? 32.789 28.990 11.090 1.00 11.01 521 PHE A O 1
ATOM 4032 N N . LEU A 1 522 ? 33.366 30.137 9.243 1.00 10.34 522 LEU A N 1
ATOM 4033 C CA . LEU A 1 522 ? 32.381 31.194 9.443 1.00 10.70 522 LEU A CA 1
ATOM 4034 C C . LEU A 1 522 ? 31.243 30.976 8.447 1.00 10.62 522 LEU A C 1
ATOM 4035 O O . LEU A 1 522 ? 31.439 31.123 7.247 1.00 12.32 522 LEU A O 1
ATOM 4040 N N . SER A 1 523 ? 30.069 30.618 8.935 1.00 11.43 523 SER A N 1
ATOM 4041 C CA . SER A 1 523 ? 28.905 30.491 8.064 1.00 11.54 523 SER A CA 1
ATOM 4042 C C . SER A 1 523 ? 28.481 31.891 7.596 1.00 12.25 523 SER A C 1
ATOM 4043 O O . SER A 1 523 ? 28.900 32.886 8.170 1.00 12.09 523 SER A O 1
ATOM 4046 N N . PRO A 1 524 ? 27.684 31.995 6.535 1.00 13.49 524 PRO A N 1
ATOM 4047 C CA . PRO A 1 524 ? 27.238 33.319 6.095 1.00 14.27 524 PRO A CA 1
ATOM 4048 C C . PRO A 1 524 ? 26.635 34.166 7.213 1.00 13.92 524 PRO A C 1
ATOM 4049 O O . PRO A 1 524 ? 26.980 35.334 7.340 1.00 14.03 524 PRO A O 1
ATOM 4053 N N . ASN A 1 525 ? 25.773 33.612 8.050 1.00 13.90 525 ASN A N 1
ATOM 4054 C CA . ASN A 1 525 ? 25.157 34.418 9.104 1.00 14.81 525 ASN A CA 1
ATOM 4055 C C . ASN A 1 525 ? 26.154 34.816 10.183 1.00 15.15 525 ASN A C 1
ATOM 4056 O O . ASN A 1 525 ? 26.070 35.891 10.761 1.00 15.77 525 ASN A O 1
ATOM 4061 N N . VAL A 1 526 ? 27.086 33.925 10.497 1.00 14.18 526 VAL A N 1
ATOM 4062 C CA . VAL A 1 526 ? 28.084 34.235 11.520 1.00 14.53 526 VAL A CA 1
ATOM 4063 C C . VAL A 1 526 ? 29.063 35.270 11.004 1.00 14.50 526 VAL A C 1
ATOM 4064 O O . VAL A 1 526 ? 29.411 36.215 11.729 1.00 14.95 526 VAL A O 1
ATOM 4068 N N . ALA A 1 527 ? 29.466 35.132 9.753 1.00 14.98 527 ALA A N 1
ATOM 4069 C CA . ALA A 1 527 ? 30.355 36.110 9.135 1.00 15.60 527 ALA A CA 1
ATOM 4070 C C . ALA A 1 527 ? 29.682 37.498 9.174 1.00 16.81 527 ALA A C 1
ATOM 4071 O O . ALA A 1 527 ? 30.327 38.508 9.455 1.00 17.96 527 ALA A O 1
ATOM 4073 N N . LYS A 1 528 ? 28.377 37.538 8.908 1.00 18.12 528 LYS A N 1
ATOM 4074 C CA . LYS A 1 528 ? 27.624 38.805 8.934 1.00 20.34 528 LYS A CA 1
ATOM 4075 C C . LYS A 1 528 ? 27.646 39.439 10.345 1.00 20.83 528 LYS A C 1
ATOM 4076 O O . LYS A 1 528 ? 27.854 40.656 10.468 1.00 21.90 528 LYS A O 1
ATOM 4082 N N . VAL A 1 529 ? 27.458 38.626 11.395 1.00 22.13 529 VAL A N 1
ATOM 4083 C CA . VAL A 1 529 ? 27.515 39.090 12.791 1.00 23.00 529 VAL A CA 1
ATOM 4084 C C . VAL A 1 529 ? 28.886 39.717 13.075 1.00 22.34 529 VAL A C 1
ATOM 4085 O O . VAL A 1 529 ? 28.987 40.801 13.664 1.00 23.11 529 VAL A O 1
ATOM 4089 N N . LEU A 1 530 ? 29.952 39.044 12.648 1.00 21.91 530 LEU A N 1
ATOM 4090 C CA . LEU A 1 530 ? 31.293 39.550 12.882 1.00 21.66 530 LEU A CA 1
ATOM 4091 C C . LEU A 1 530 ? 31.545 40.851 12.129 1.00 21.32 530 LEU A C 1
ATOM 4092 O O . LEU A 1 530 ? 32.204 41.754 12.655 1.00 19.85 530 LEU A O 1
ATOM 4097 N N . VAL A 1 531 ? 31.038 40.947 10.904 1.00 21.68 531 VAL A N 1
ATOM 4098 C CA . VAL A 1 531 ? 31.168 42.175 10.118 1.00 22.50 531 VAL A CA 1
ATOM 4099 C C . VAL A 1 531 ? 30.380 43.313 10.803 1.00 23.13 531 VAL A C 1
ATOM 4100 O O . VAL A 1 531 ? 30.898 44.417 10.998 1.00 22.47 531 VAL A O 1
ATOM 4104 N N . GLU A 1 532 ? 29.148 43.043 11.214 1.00 23.20 532 GLU A N 1
ATOM 4105 C CA . GLU A 1 532 ? 28.339 44.093 11.843 1.00 24.35 532 GLU A CA 1
ATOM 4106 C C . GLU A 1 532 ? 28.894 44.538 13.203 1.00 23.92 532 GLU A C 1
ATOM 4107 O O . GLU A 1 532 ? 28.875 45.734 13.538 1.00 24.07 532 GLU A O 1
ATOM 4113 N N . ASN A 1 533 ? 29.391 43.599 13.996 1.00 22.84 533 ASN A N 1
ATOM 4114 C CA . ASN A 1 533 ? 29.921 43.928 15.307 1.00 22.07 533 ASN A CA 1
ATOM 4115 C C . ASN A 1 533 ? 31.351 44.494 15.256 1.00 20.34 533 ASN A C 1
ATOM 4116 O O . ASN A 1 533 ? 31.665 45.401 16.007 1.00 20.76 533 ASN A O 1
ATOM 4121 N N . PHE A 1 534 ? 32.201 43.987 14.363 1.00 17.94 534 PHE A N 1
ATOM 4122 C CA . PHE A 1 534 ? 33.642 44.275 14.431 1.00 16.71 534 PHE A CA 1
ATOM 4123 C C . PHE A 1 534 ? 34.282 44.842 13.166 1.00 16.33 534 PHE A C 1
ATOM 4124 O O . PHE A 1 534 ? 35.469 45.169 13.158 1.00 14.71 534 PHE A O 1
ATOM 4132 N N . ASN A 1 535 ? 33.502 44.982 12.103 1.00 16.26 535 ASN A N 1
ATOM 4133 C CA . ASN A 1 535 ? 34.003 45.511 10.847 1.00 16.52 535 ASN A CA 1
ATOM 4134 C C . ASN A 1 535 ? 35.229 44.746 10.337 1.00 15.91 535 ASN A C 1
ATOM 4135 O O . ASN A 1 535 ? 36.162 45.352 9.819 1.00 15.63 535 ASN A O 1
ATOM 4140 N N . ILE A 1 536 ? 35.215 43.416 10.463 1.00 15.83 536 ILE A N 1
ATOM 4141 C CA . ILE A 1 536 ? 36.294 42.617 9.887 1.00 16.31 536 ILE A CA 1
ATOM 4142 C C . ILE A 1 536 ? 36.193 42.676 8.360 1.00 15.26 536 ILE A C 1
ATOM 4143 O O . ILE A 1 536 ? 35.085 42.599 7.809 1.00 16.44 536 ILE A O 1
ATOM 4148 N N . LYS A 1 537 ? 37.334 42.791 7.688 1.00 14.48 537 LYS A N 1
ATOM 4149 C CA . LYS A 1 537 ? 37.387 42.936 6.238 1.00 15.11 537 LYS A CA 1
ATOM 4150 C C . LYS A 1 537 ? 38.327 41.925 5.603 1.00 14.89 537 LYS A C 1
ATOM 4151 O O . LYS A 1 537 ? 39.321 41.528 6.217 1.00 14.80 537 LYS A O 1
ATOM 4157 N N . PRO A 1 538 ? 38.045 41.517 4.364 1.00 14.09 538 PRO A N 1
ATOM 4158 C CA . PRO A 1 538 ? 39.000 40.689 3.628 1.00 14.20 538 PRO A CA 1
ATOM 4159 C C . PRO A 1 538 ? 40.052 41.584 3.004 1.00 14.09 538 PRO A C 1
ATOM 4160 O O . PRO A 1 538 ? 39.853 42.809 2.942 1.00 15.16 538 PRO A O 1
ATOM 4164 N N . ILE A 1 539 ? 41.166 41.023 2.557 1.00 13.84 539 ILE A N 1
ATOM 4165 C CA . ILE A 1 539 ? 42.133 41.826 1.811 1.00 14.02 539 ILE A CA 1
ATOM 4166 C C . ILE A 1 539 ? 41.603 42.157 0.406 1.00 14.98 539 ILE A C 1
ATOM 4167 O O . ILE A 1 539 ? 40.720 41.473 -0.145 1.00 16.11 539 ILE A O 1
ATOM 4172 N N . GLY A 1 540 ? 42.109 43.263 -0.125 1.00 15.81 540 GLY A N 1
ATOM 4173 C CA . GLY A 1 540 ? 41.831 43.694 -1.486 1.00 16.70 540 GLY A CA 1
ATOM 4174 C C . GLY A 1 540 ? 43.144 43.763 -2.247 1.00 16.95 540 GLY A C 1
ATOM 4175 O O . GLY A 1 540 ? 44.059 42.999 -1.973 1.00 17.14 540 GLY A O 1
ATOM 4176 N N . THR A 1 541 ? 43.257 44.660 -3.226 1.00 17.37 541 THR A N 1
ATOM 4177 C CA . THR A 1 541 ? 44.521 44.802 -3.923 1.00 17.45 541 THR A CA 1
ATOM 4178 C C . THR A 1 541 ? 45.520 45.543 -3.031 1.00 17.31 541 THR A C 1
ATOM 4179 O O . THR A 1 541 ? 45.133 46.257 -2.106 1.00 17.47 541 THR A O 1
ATOM 4183 N N . VAL A 1 542 ? 46.802 45.365 -3.310 1.00 17.35 542 VAL A N 1
ATOM 4184 C CA . VAL A 1 542 ? 47.855 46.046 -2.571 1.00 18.28 542 VAL A CA 1
ATOM 4185 C C . VAL A 1 542 ? 47.620 47.553 -2.604 1.00 19.00 542 VAL A C 1
ATOM 4186 O O . VAL A 1 542 ? 47.625 48.218 -1.567 1.00 18.61 542 VAL A O 1
ATOM 4190 N N . GLN A 1 543 ? 47.364 48.082 -3.799 1.00 20.30 543 GLN A N 1
ATOM 4191 C CA . GLN A 1 543 ? 47.151 49.514 -3.970 1.00 21.12 543 GLN A CA 1
ATOM 4192 C C . GLN A 1 543 ? 45.957 50.032 -3.182 1.00 20.33 543 GLN A C 1
ATOM 4193 O O . GLN A 1 543 ? 46.056 51.047 -2.484 1.00 20.00 543 GLN A O 1
ATOM 4199 N N . ASP A 1 544 ? 44.829 49.348 -3.300 1.00 19.84 544 ASP A N 1
ATOM 4200 C CA . ASP A 1 544 ? 43.627 49.785 -2.616 1.00 19.69 544 ASP A CA 1
ATOM 4201 C C . ASP A 1 544 ? 43.764 49.712 -1.088 1.00 19.05 544 ASP A C 1
ATOM 4202 O O . ASP A 1 544 ? 43.314 50.606 -0.374 1.00 18.71 544 ASP A O 1
ATOM 4207 N N . ASP A 1 545 ? 44.352 48.633 -0.573 1.00 17.98 545 ASP A N 1
ATOM 4208 C CA . ASP A 1 545 ? 44.431 48.483 0.878 1.00 17.20 545 ASP A CA 1
ATOM 4209 C C . ASP A 1 545 ? 45.412 49.487 1.504 1.00 16.92 545 ASP A C 1
ATOM 4210 O O . ASP A 1 545 ? 45.140 50.029 2.578 1.00 16.20 545 ASP A O 1
ATOM 4215 N N . ILE A 1 546 ? 46.535 49.747 0.836 1.00 17.47 546 ILE A N 1
ATOM 4216 C CA . ILE A 1 546 ? 47.488 50.743 1.331 1.00 17.79 546 ILE A CA 1
ATOM 4217 C C . ILE A 1 546 ? 46.816 52.116 1.387 1.00 18.04 546 ILE A C 1
ATOM 4218 O O . ILE A 1 546 ? 46.868 52.797 2.409 1.00 19.01 546 ILE A O 1
ATOM 4223 N N . ALA A 1 547 ? 46.128 52.498 0.312 1.00 18.51 547 ALA A N 1
ATOM 4224 C CA . ALA A 1 547 ? 45.437 53.795 0.276 1.00 18.94 547 ALA A CA 1
ATOM 4225 C C . ALA A 1 547 ? 44.368 53.913 1.365 1.00 18.85 547 ALA A C 1
ATOM 4226 O O . ALA A 1 547 ? 44.209 54.971 1.976 1.00 20.08 547 ALA A O 1
ATOM 4228 N N . ALA A 1 548 ? 43.600 52.845 1.576 1.00 18.45 548 ALA A N 1
ATOM 4229 C CA . ALA A 1 548 ? 42.590 52.829 2.623 1.00 18.02 548 ALA A CA 1
ATOM 4230 C C . ALA A 1 548 ? 43.225 52.933 4.017 1.00 17.54 548 ALA A C 1
ATOM 4231 O O . ALA A 1 548 ? 42.772 53.710 4.859 1.00 17.46 548 ALA A O 1
ATOM 4233 N N . MET A 1 549 ? 44.244 52.122 4.277 1.00 17.11 549 MET A N 1
ATOM 4234 C CA . MET A 1 549 ? 44.907 52.143 5.573 1.00 16.55 549 MET A CA 1
ATOM 4235 C C . MET A 1 549 ? 45.514 53.497 5.893 1.00 16.87 549 MET A C 1
ATOM 4236 O O . MET A 1 549 ? 45.424 53.956 7.027 1.00 17.12 549 MET A O 1
ATOM 4241 N N . MET A 1 550 ? 46.137 54.131 4.904 1.00 17.75 550 MET A N 1
ATOM 4242 C CA . MET A 1 550 ? 46.731 55.443 5.126 1.00 18.96 550 MET A CA 1
ATOM 4243 C C . MET A 1 550 ? 45.651 56.485 5.460 1.00 19.56 550 MET A C 1
ATOM 4244 O O . MET A 1 550 ? 45.961 57.505 6.082 1.00 20.33 550 MET A O 1
ATOM 4249 N N . ALA A 1 551 ? 44.404 56.229 5.062 1.00 20.03 551 ALA A N 1
ATOM 4250 C CA . ALA A 1 551 ? 43.277 57.104 5.392 1.00 20.47 551 ALA A CA 1
ATOM 4251 C C . ALA A 1 551 ? 42.620 56.697 6.699 1.00 21.01 551 ALA A C 1
ATOM 4252 O O . ALA A 1 551 ? 41.612 57.262 7.104 1.00 21.82 551 ALA A O 1
ATOM 4254 N N . GLY A 1 552 ? 43.191 55.695 7.357 1.00 20.84 552 GLY A N 1
ATOM 4255 C CA . GLY A 1 552 ? 42.642 55.202 8.601 1.00 20.82 552 GLY A CA 1
ATOM 4256 C C . GLY A 1 552 ? 41.408 54.352 8.412 1.00 20.84 552 GLY A C 1
ATOM 4257 O O . GLY A 1 552 ? 40.612 54.192 9.343 1.00 21.71 552 GLY A O 1
ATOM 4258 N N . LYS A 1 553 ? 41.245 53.784 7.221 1.00 20.24 553 LYS A N 1
ATOM 4259 C CA . LYS A 1 553 ? 40.084 52.949 6.940 1.00 21.23 553 LYS A CA 1
ATOM 4260 C C . LYS A 1 553 ? 40.485 51.615 6.309 1.00 20.84 553 LYS A C 1
ATOM 4261 O O . LYS A 1 553 ? 41.574 51.108 6.611 1.00 20.65 553 LYS A O 1
#